Protein AF-A0A813HEC8-F1 (afdb_monomer)

pLDDT: mean 71.54, std 20.54, range [21.84, 97.12]

InterPro domains:
  IPR001214 SET domain [PF00856] (126-249)
  IPR001214 SET domain [PS50280] (115-249)
  IPR001214 SET domain [SM00317] (115-255)
  IPR045318 Histone-lysine N-methyltransferase EZH1/2-like [PTHR45747] (112-254)
  IPR046341 SET domain superfamily [G3DSA:2.170.270.10] (1-254)
  IPR046341 SET domain superfamily [SSF82199] (108-250)

Organism: Polarella glacialis (NCBI:txid89957)

Mean predicted aligned error: 13.93 Å

Secondary structure (DSSP, 8-state):
-HHHHHHHHHHHHHHHHHHHHHHHHHHTTS---------HHHHHHHHHHHHHHHHHHTT-TT----TTTEE--TTTT-EE-EEGGGG-SEE-SSPEE-TT-PPP-S-SPPPPPPTTEEEEE-TTSSEEEEESS-B-TT-EEEEE--EEEEHHHHHHHHHHHHHHHHSS-S-S---GGGGGEEEEES-GGG--EEEE-SSEE-GGGGPEE-SS-SEEEEEES--TTSPPEEEEEESS-B-TTPBPEE---GGG-HHHHHHHHHHHHHHHHHHHHHHHHGGGGGS--TTTTTSHHHHHTT--HHHHHHHHHHHHHTTPPPPPPSSPPPGGGGG--HHHHHHHHHTT------SSGGGS-TTTHHHHHHHHHHHHT-B--GGG-TTT-TT----SBTTPPPTTT--STTSSPP-----------

Solvent-accessible surface area (backbone atoms only — not comparable to full-atom values): 23636 Å² total; per-residue (Å²): 110,73,66,63,54,54,53,53,52,51,56,50,50,55,52,51,56,52,50,55,58,51,53,59,52,63,64,65,69,69,68,86,64,82,74,71,79,74,53,61,68,62,44,38,50,52,37,54,50,53,51,52,54,48,58,78,54,64,83,56,96,74,78,74,67,55,92,87,38,34,52,77,55,68,94,78,53,44,52,43,59,38,52,63,80,77,57,79,40,46,82,44,75,62,56,39,60,37,94,88,43,73,64,50,72,36,70,89,67,58,63,68,50,44,74,50,39,32,43,36,70,31,51,87,69,55,46,28,23,25,26,70,38,74,44,54,54,68,39,74,47,21,49,59,33,11,36,36,38,50,36,61,63,51,51,55,50,53,51,51,49,52,31,72,77,65,80,49,74,87,82,62,40,68,57,81,63,63,74,28,51,42,84,32,46,43,20,55,94,66,56,29,25,26,31,34,26,48,63,28,14,41,73,57,67,31,46,40,66,19,71,64,46,41,30,40,78,43,78,41,53,65,18,93,44,57,31,33,44,38,30,36,28,25,72,37,71,40,53,57,67,31,36,44,17,25,61,78,43,52,50,73,37,66,70,56,43,54,50,21,40,52,39,15,29,52,54,47,54,76,40,41,71,45,57,48,50,50,56,62,68,73,54,92,64,92,68,66,70,68,59,47,60,51,54,40,58,90,49,52,74,68,49,37,51,51,49,50,53,47,40,46,75,70,73,45,83,72,80,88,75,94,68,80,81,62,77,60,58,81,48,54,50,62,66,52,41,51,49,44,42,72,71,71,50,73,71,66,88,37,96,44,57,79,57,43,56,77,52,52,34,56,38,32,48,34,50,4,21,46,63,46,56,43,50,35,62,30,28,74,35,58,53,50,24,72,80,48,68,56,50,33,28,39,46,34,68,46,62,96,81,42,80,64,73,90,44,79,73,79,77,72,68,84,55,88,66,78,86,81,125

Radius of gyration: 25.56 Å; Cα contacts (8 Å, |Δi|>4): 672; chains: 1; bounding box: 67×74×70 Å

Sequence (421 aa):
VRERSRRRILEEIERSDGAERTAMKEESDVTLQSSQCEDFQSASERTRQALKELASRWGEEKCSLSEAGYKWSREVGFGYVLPTEAMTCRPISLSLPREDMSASYSSRTPVKQHQGLIVAPSPPCGFGLFATCKLSKGEVLGEYTGEIRNYRIWCDEIKARKVAARGSEASSPFVIEELYAAWAGSGPAMAGVVIDAFAAGNAARFINCSCRPSCTFRNFGMGSENHSRLEVVALRDIEPWEQLSVDYGWYHDPDTLIEVQAQAVAAYAEDILQLQALKDLLQPSAEASSSTARAAAGGSEAVEMLAEALVEARGRPPPIRAAPVSFLRRFLDVEQVISYIQCGKSFAAAESYRQIPDPVWPVYEVVGAQRVGIACRCGMDPSLNSGGRCAGIIGRPMQAAHSGKDGPAPVTSYHAGSLFG

Nearest PDB structures (foldseek):
  6ine-assembly1_A  TM=6.864E-01  e=7.777E-11  Homo sapiens
  4ynp-assembly2_B  TM=6.867E-01  e=1.620E-10  Homo sapiens
  4ynm-assembly2_B  TM=7.230E-01  e=8.981E-10  Homo sapiens
  4ypu-assembly2_B  TM=6.836E-01  e=4.055E-10  Homo sapiens
  1peg-assembly1_A  TM=5.285E-01  e=1.838E-07  Neurospora crassa

Foldseek 3Di:
DVVVVVVVVVVVVVVVVVVVVVVVVVVVPPDPPPPPPDDQVVQLVVQVVVLVVCLVCPPVPDPDPDPQQFHADPPQLDGEGDRVVVPLAAEDQAAAEDPPQDGFPQPPDRWRAANQWYWTQDPPLGIFIFGQAKDFAFDFRGFWYAYKDQPVVVVVVQQVVVCVVPVDHPLAADDPQVLQWDWFALWAPRRTIIGRRRHYTHPCSRAAAALDFQWEWDFDRQGPGRTGTTIIGGNGMHHRGFTGHYFRQQCVDPVSVVQLFVQLLVLCQQQQQLQQVLLVLLDPDDPCPPVLCVSQVPHDPLSVLLSQLSCVVVVHDDPDDPDDRDPLNLQADNVVVSVCSVVVHGRDRDPGLLSGDLRSSLSSSLSSQVRNHQFDDQLVNCSSPVPSDGSRGRNDHNCVVPVCSVDHDPCPPPPVPDPPD

Structure (mmCIF, N/CA/C/O backbone):
data_AF-A0A813HEC8-F1
#
_entry.id   AF-A0A813HEC8-F1
#
loop_
_atom_site.group_PDB
_atom_site.id
_atom_site.type_symbol
_atom_site.label_atom_id
_atom_site.label_alt_id
_atom_site.label_comp_id
_atom_site.label_asym_id
_atom_site.label_entity_id
_atom_site.label_seq_id
_atom_site.pdbx_PDB_ins_code
_atom_site.Cartn_x
_atom_site.Cartn_y
_atom_site.Cartn_z
_atom_site.occupancy
_atom_site.B_iso_or_equiv
_atom_site.auth_seq_id
_atom_site.auth_comp_id
_atom_site.auth_asym_id
_atom_site.auth_atom_id
_atom_site.pdbx_PDB_model_num
ATOM 1 N N . VAL A 1 1 ? 26.409 48.384 -27.663 1.00 47.25 1 VAL A N 1
ATOM 2 C CA . VAL A 1 1 ? 25.827 47.266 -28.455 1.00 47.25 1 VAL A CA 1
ATOM 3 C C . VAL A 1 1 ? 25.394 46.093 -27.569 1.00 47.25 1 VAL A C 1
ATOM 5 O O . VAL A 1 1 ? 24.242 45.705 -27.670 1.00 47.25 1 VAL A O 1
ATOM 8 N N . ARG A 1 2 ? 26.225 45.591 -26.638 1.00 38.12 2 ARG A N 1
ATOM 9 C CA . ARG A 1 2 ? 25.863 44.468 -25.737 1.00 38.12 2 ARG A CA 1
ATOM 10 C C . ARG A 1 2 ? 24.736 44.755 -24.722 1.00 38.12 2 ARG A C 1
ATOM 12 O O . ARG A 1 2 ? 23.943 43.869 -24.438 1.00 38.12 2 ARG A O 1
ATOM 19 N N . GLU A 1 3 ? 24.604 45.988 -24.239 1.00 37.41 3 GLU A N 1
ATOM 20 C CA . GLU A 1 3 ? 23.531 46.393 -23.300 1.00 37.41 3 GLU A CA 1
ATOM 21 C C . GLU A 1 3 ? 22.172 46.579 -24.007 1.00 37.41 3 GLU A C 1
ATOM 23 O O . GLU A 1 3 ? 21.150 46.072 -23.554 1.00 37.41 3 GLU A O 1
ATOM 28 N N . ARG A 1 4 ? 22.241 47.171 -25.212 1.00 38.88 4 ARG A N 1
ATOM 29 C CA . ARG A 1 4 ? 21.351 47.008 -26.385 1.00 38.88 4 ARG A CA 1
ATOM 30 C C . ARG A 1 4 ? 20.570 45.690 -26.405 1.00 38.88 4 ARG A C 1
ATOM 32 O O . ARG A 1 4 ? 19.351 45.644 -26.279 1.00 38.88 4 ARG A O 1
ATOM 39 N N . SER A 1 5 ? 21.329 44.617 -26.606 1.00 43.00 5 SER A N 1
ATOM 40 C CA . SER A 1 5 ? 20.795 43.277 -26.850 1.00 43.00 5 SER A CA 1
ATOM 41 C C . SER A 1 5 ? 20.239 42.615 -25.592 1.00 43.00 5 SER A C 1
ATOM 43 O O . SER A 1 5 ? 19.258 41.889 -25.683 1.00 43.00 5 SER A O 1
ATOM 45 N N . ARG A 1 6 ? 20.806 42.896 -24.412 1.00 39.62 6 ARG A N 1
ATOM 46 C CA . ARG A 1 6 ? 20.346 42.303 -23.148 1.00 39.62 6 ARG A CA 1
ATOM 47 C C . ARG A 1 6 ? 18.975 42.832 -22.716 1.00 39.62 6 ARG A C 1
ATOM 49 O O . ARG A 1 6 ? 18.161 42.054 -22.238 1.00 39.62 6 ARG A O 1
ATOM 56 N N . ARG A 1 7 ? 18.696 44.124 -22.927 1.00 43.62 7 ARG A N 1
ATOM 57 C CA . ARG A 1 7 ? 17.382 44.714 -22.614 1.00 43.62 7 ARG A CA 1
ATOM 58 C C . ARG A 1 7 ? 16.284 44.206 -23.564 1.00 43.62 7 ARG A C 1
ATOM 60 O O . ARG A 1 7 ? 15.177 43.948 -23.121 1.00 43.62 7 ARG A O 1
ATOM 67 N N . ARG A 1 8 ? 16.625 43.955 -24.835 1.00 44.78 8 ARG A N 1
ATOM 68 C CA . ARG A 1 8 ? 15.699 43.393 -25.836 1.00 44.78 8 ARG A CA 1
ATOM 69 C C . ARG A 1 8 ? 15.279 41.952 -25.529 1.00 44.78 8 ARG A C 1
ATOM 71 O O . ARG A 1 8 ? 14.111 41.630 -25.674 1.00 44.78 8 ARG A O 1
ATOM 78 N N . ILE A 1 9 ? 16.222 41.129 -25.062 1.00 43.41 9 ILE A N 1
ATOM 79 C CA . ILE A 1 9 ? 15.967 39.733 -24.671 1.00 43.41 9 ILE A CA 1
ATOM 80 C C . ILE A 1 9 ? 15.085 39.669 -23.415 1.00 43.41 9 ILE A C 1
ATOM 82 O O . ILE A 1 9 ? 14.175 38.854 -23.350 1.00 43.41 9 ILE A O 1
ATOM 86 N N . LEU A 1 10 ? 15.309 40.554 -22.437 1.00 41.97 10 LEU A N 1
ATOM 87 C CA . LEU A 1 10 ? 14.477 40.616 -21.229 1.00 41.97 10 LEU A CA 1
ATOM 88 C C . LEU A 1 10 ? 13.041 41.074 -21.537 1.00 41.97 10 LEU A C 1
ATOM 90 O O . LEU A 1 10 ? 12.099 40.479 -21.032 1.00 41.97 10 LEU A O 1
ATOM 94 N N . GLU A 1 11 ? 12.866 42.049 -22.434 1.00 47.53 11 GLU A N 1
ATOM 95 C CA . GLU A 1 11 ? 11.536 42.482 -22.894 1.00 47.53 11 GLU A CA 1
ATOM 96 C C . GLU A 1 11 ? 10.807 41.420 -23.748 1.00 47.53 11 GLU A C 1
ATOM 98 O O . GLU A 1 11 ? 9.578 41.419 -23.810 1.00 47.53 11 GLU A O 1
ATOM 103 N N . GLU A 1 12 ? 11.530 40.527 -24.434 1.00 45.22 12 GLU A N 1
ATOM 104 C CA . GLU A 1 12 ? 10.944 39.379 -25.150 1.00 45.22 12 GLU A CA 1
ATOM 105 C C . GLU A 1 12 ? 10.522 38.255 -24.195 1.00 45.22 12 GLU A C 1
ATOM 107 O O . GLU A 1 12 ? 9.453 37.679 -24.389 1.00 45.22 12 GLU A O 1
ATOM 112 N N . ILE A 1 13 ? 11.293 38.005 -23.132 1.00 39.47 13 ILE A N 1
ATOM 113 C CA . ILE A 1 13 ? 10.943 37.041 -22.077 1.00 39.47 13 ILE A CA 1
ATOM 114 C C . ILE A 1 13 ? 9.701 37.514 -21.306 1.00 39.47 13 ILE A C 1
ATOM 116 O O . ILE A 1 13 ? 8.760 36.748 -21.135 1.00 39.47 13 ILE A O 1
ATOM 120 N N . GLU A 1 14 ? 9.627 38.797 -20.934 1.00 43.47 14 GLU A N 1
ATOM 121 C CA . GLU A 1 14 ? 8.461 39.350 -20.226 1.00 43.47 14 GLU A CA 1
ATOM 122 C C . GLU A 1 14 ? 7.179 39.357 -21.083 1.00 43.47 14 GLU A C 1
ATOM 124 O O . GLU A 1 14 ? 6.081 39.170 -20.553 1.00 43.47 14 GLU A O 1
ATOM 129 N N . ARG A 1 15 ? 7.287 39.522 -22.413 1.00 45.25 15 ARG A N 1
ATOM 130 C CA . ARG A 1 15 ? 6.133 39.379 -23.326 1.00 45.25 15 ARG A CA 1
ATOM 131 C C . ARG A 1 15 ? 5.703 37.923 -23.518 1.00 45.25 15 ARG A C 1
ATOM 133 O O . ARG A 1 15 ? 4.505 37.689 -23.663 1.00 45.25 15 ARG A O 1
ATOM 140 N N . SE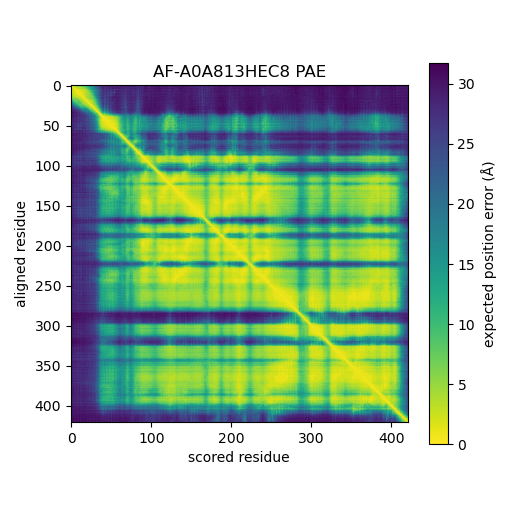R A 1 16 ? 6.643 36.976 -23.511 1.00 43.25 16 SER A N 1
ATOM 141 C CA . SER A 1 16 ? 6.354 35.536 -23.596 1.00 43.25 16 SER A CA 1
ATOM 142 C C . SER A 1 16 ? 5.624 35.043 -22.342 1.00 43.25 16 SER A C 1
ATOM 144 O O . SER A 1 16 ? 4.557 34.444 -22.451 1.00 43.25 16 SER A O 1
ATOM 146 N N . ASP A 1 17 ? 6.119 35.417 -21.157 1.00 41.44 17 ASP A N 1
ATOM 147 C CA . ASP A 1 17 ? 5.510 35.068 -19.865 1.00 41.44 17 ASP A CA 1
ATOM 148 C C . ASP A 1 17 ? 4.125 35.714 -19.678 1.00 41.44 17 ASP A C 1
ATOM 150 O O . ASP A 1 17 ? 3.229 35.135 -19.059 1.00 41.44 17 ASP A O 1
ATOM 154 N N . GLY A 1 18 ? 3.926 36.925 -20.213 1.00 35.72 18 GLY A N 1
ATOM 155 C CA . GLY A 1 18 ? 2.632 37.610 -20.202 1.00 35.72 18 GLY A CA 1
ATOM 156 C C . GLY A 1 18 ? 1.586 36.945 -21.104 1.00 35.72 18 GLY A C 1
ATOM 157 O O . GLY A 1 18 ? 0.423 36.837 -20.714 1.00 35.72 18 GLY A O 1
ATOM 158 N N . ALA A 1 19 ? 1.985 36.459 -22.283 1.00 41.06 19 ALA A N 1
ATOM 159 C CA . ALA A 1 19 ? 1.095 35.763 -23.211 1.00 41.06 19 ALA A CA 1
ATOM 160 C C . ALA A 1 19 ? 0.704 34.360 -22.702 1.00 41.06 19 ALA A C 1
ATOM 162 O O . ALA A 1 19 ? -0.476 34.015 -22.742 1.00 41.06 19 ALA A O 1
ATOM 163 N N . GLU A 1 20 ? 1.646 33.600 -22.127 1.00 40.28 20 GLU A N 1
ATOM 164 C CA . GLU A 1 20 ? 1.375 32.282 -21.523 1.00 40.28 20 GLU A CA 1
ATOM 165 C C . GLU A 1 20 ? 0.452 32.372 -20.298 1.00 40.28 20 GLU A C 1
ATOM 167 O O . GLU A 1 20 ? -0.475 31.575 -20.154 1.00 40.28 20 GLU A O 1
ATOM 172 N N . ARG A 1 21 ? 0.614 33.401 -19.452 1.00 36.75 21 ARG A N 1
ATOM 173 C CA . ARG A 1 21 ? -0.283 33.635 -18.302 1.00 36.75 21 ARG A CA 1
ATOM 174 C C . ARG A 1 21 ? -1.694 34.057 -18.696 1.00 36.75 21 ARG A C 1
ATOM 176 O O . ARG A 1 21 ? -2.615 33.842 -17.912 1.00 36.75 21 ARG A O 1
ATOM 183 N N . THR A 1 22 ? -1.866 34.678 -19.862 1.00 37.38 22 THR A N 1
ATOM 184 C CA . THR A 1 22 ? -3.188 35.104 -20.350 1.00 37.38 22 THR A CA 1
ATOM 185 C C . THR A 1 22 ? -3.912 33.935 -21.026 1.00 37.38 22 THR A C 1
ATOM 187 O O . THR A 1 22 ? -5.090 33.723 -20.752 1.00 37.38 22 THR A O 1
ATOM 190 N N . ALA A 1 23 ? -3.184 33.094 -21.773 1.00 38.88 23 ALA A N 1
ATOM 191 C CA . ALA A 1 23 ? -3.705 31.847 -22.341 1.00 38.88 23 ALA A CA 1
ATOM 192 C C . ALA A 1 23 ? -4.116 30.826 -21.259 1.00 38.88 23 ALA A C 1
ATOM 194 O O . ALA A 1 23 ? -5.203 30.260 -21.335 1.00 38.88 23 ALA A O 1
ATOM 195 N N . MET A 1 24 ? -3.323 30.670 -20.186 1.00 34.59 24 MET A N 1
ATOM 196 C CA . MET A 1 24 ? -3.693 29.815 -19.042 1.00 34.59 24 MET A CA 1
ATOM 197 C C . MET A 1 24 ? -4.931 30.312 -18.281 1.00 34.59 24 MET A C 1
ATOM 199 O O . MET A 1 24 ? -5.600 29.525 -17.614 1.00 34.59 24 MET A O 1
ATOM 203 N N . LYS A 1 25 ? -5.235 31.616 -18.344 1.00 32.09 25 LYS A N 1
ATOM 204 C CA . LYS A 1 25 ? -6.394 32.201 -17.658 1.00 32.09 25 LYS A CA 1
ATOM 205 C C . LYS A 1 25 ? -7.684 31.998 -18.453 1.00 32.09 25 LYS A C 1
ATOM 207 O O . LYS A 1 25 ? -8.709 31.711 -17.846 1.00 32.09 25 LYS A O 1
ATOM 212 N N . GLU A 1 26 ? -7.624 32.080 -19.782 1.00 32.62 26 GLU A N 1
ATOM 213 C CA . GLU A 1 26 ? -8.787 31.856 -20.654 1.00 32.62 26 GLU A CA 1
ATOM 214 C C . GLU A 1 26 ? -9.171 30.365 -20.777 1.00 32.62 26 GLU A C 1
ATOM 216 O O . GLU A 1 26 ? -10.358 30.064 -20.883 1.00 32.62 26 GLU A O 1
ATOM 221 N N . GLU A 1 27 ? -8.230 29.418 -20.646 1.00 34.44 27 GLU A N 1
ATOM 222 C CA . GLU A 1 27 ? -8.552 27.976 -20.548 1.00 34.44 27 GLU A CA 1
ATOM 223 C C . GLU A 1 27 ? -9.119 27.561 -19.177 1.00 34.44 27 GLU A C 1
ATOM 225 O O . GLU A 1 27 ? -9.829 26.561 -19.079 1.00 34.44 27 GLU A O 1
ATOM 230 N N . SER A 1 28 ? -8.869 28.340 -18.118 1.00 33.56 28 SER A N 1
ATOM 231 C CA . SER A 1 28 ? -9.368 28.043 -16.765 1.00 33.56 28 SER A CA 1
ATOM 232 C C . SER A 1 28 ? -10.847 28.395 -16.535 1.00 33.56 28 SER A C 1
ATOM 234 O O . SER A 1 28 ? -11.432 27.942 -15.552 1.00 33.56 28 SER A O 1
ATOM 236 N N . ASP A 1 29 ? -11.463 29.158 -17.449 1.00 28.17 29 ASP A N 1
ATOM 237 C CA . ASP A 1 29 ? -12.858 29.623 -17.346 1.00 28.17 29 ASP A CA 1
ATOM 238 C C . ASP A 1 29 ? -13.859 28.739 -18.120 1.00 28.17 29 ASP A C 1
ATOM 240 O O . ASP A 1 29 ? -15.075 28.942 -18.053 1.00 28.17 29 ASP A O 1
ATOM 244 N N . VAL A 1 30 ? -13.385 27.691 -18.805 1.00 31.61 30 VAL A N 1
ATOM 245 C CA . VAL A 1 30 ? -14.253 26.679 -19.421 1.00 31.61 30 VAL A CA 1
ATOM 246 C C . VAL A 1 30 ? -14.519 25.560 -18.415 1.00 31.61 30 VAL A C 1
ATOM 248 O O . VAL A 1 30 ? -13.947 24.478 -18.445 1.00 31.61 30 VAL A O 1
ATOM 251 N N . THR A 1 31 ? -15.514 25.815 -17.569 1.00 31.08 31 THR A N 1
ATOM 252 C CA . THR A 1 31 ? -16.371 24.788 -16.961 1.00 31.08 31 THR A CA 1
ATOM 253 C C . THR A 1 31 ? -15.690 23.844 -15.957 1.00 31.08 31 THR A C 1
ATOM 255 O O . THR A 1 31 ? -15.674 22.626 -16.119 1.00 31.08 31 THR A O 1
ATOM 258 N N . LEU A 1 32 ? -15.316 24.385 -14.794 1.00 29.91 32 LEU A N 1
ATOM 259 C CA . LEU A 1 32 ? -15.451 23.667 -13.517 1.00 29.91 32 LEU A CA 1
ATOM 260 C C . LEU A 1 32 ? -16.950 23.460 -13.211 1.00 29.91 32 LEU A C 1
ATOM 262 O O . LEU A 1 32 ? -17.510 23.998 -12.258 1.00 29.91 32 LEU A O 1
ATOM 266 N N . GLN A 1 33 ? -17.635 22.682 -14.054 1.00 27.20 33 GLN A N 1
ATOM 267 C CA . GLN A 1 33 ? -18.815 21.958 -13.607 1.00 27.20 33 GLN A CA 1
ATOM 268 C C . GLN A 1 33 ? -18.306 20.992 -12.548 1.00 27.20 33 GLN A C 1
ATOM 270 O O . GLN A 1 33 ? -17.421 20.190 -12.829 1.00 27.20 33 GLN A O 1
ATOM 275 N N . SER A 1 34 ? -18.827 21.129 -11.331 1.00 32.78 34 SER A N 1
ATOM 276 C CA . SER A 1 34 ? -18.555 20.262 -10.189 1.00 32.78 34 SER A CA 1
ATOM 277 C C . SER A 1 34 ? -18.458 18.804 -10.640 1.00 32.78 34 SER A C 1
ATOM 279 O O . SER A 1 34 ? -19.487 18.158 -10.868 1.00 32.78 34 SER A O 1
ATOM 281 N N . SER A 1 35 ? -17.236 18.292 -10.801 1.00 33.50 35 SER A N 1
ATOM 282 C CA . SER A 1 35 ? -17.020 16.873 -11.008 1.00 33.50 35 SER A CA 1
ATOM 283 C C . SER A 1 35 ? -17.460 16.218 -9.712 1.00 33.50 35 SER A C 1
ATOM 285 O O . SER A 1 35 ? -16.815 16.322 -8.669 1.00 33.50 35 SER A O 1
ATOM 287 N N . GLN A 1 36 ? -18.649 15.622 -9.738 1.00 31.41 36 GLN A N 1
ATOM 288 C CA . GLN A 1 36 ? -19.036 14.701 -8.690 1.00 31.41 36 GLN A CA 1
ATOM 289 C C . GLN A 1 36 ? -17.911 13.670 -8.622 1.00 31.41 36 GLN A C 1
ATOM 291 O O . GLN A 1 36 ? -17.595 13.040 -9.632 1.00 31.41 36 GLN A O 1
ATOM 296 N N . CYS A 1 37 ? -17.244 13.588 -7.470 1.00 34.19 37 CYS A N 1
ATOM 297 C CA . CYS A 1 37 ? -16.269 12.543 -7.206 1.00 34.19 37 CYS A CA 1
ATOM 298 C C . CYS A 1 37 ? -17.005 11.222 -7.432 1.00 34.19 37 CYS A C 1
ATOM 300 O O . CYS A 1 37 ? -17.929 10.897 -6.685 1.00 34.19 37 CYS A O 1
ATOM 302 N N . GLU A 1 38 ? -16.695 10.547 -8.535 1.00 42.72 38 GLU A N 1
ATOM 303 C CA . GLU A 1 38 ? -17.345 9.294 -8.879 1.00 42.72 38 GLU A CA 1
ATOM 304 C C . GLU A 1 38 ? -17.080 8.293 -7.756 1.00 42.72 38 GLU A C 1
ATOM 306 O O . GLU A 1 38 ? -15.951 8.168 -7.270 1.00 42.72 38 GLU A O 1
ATOM 311 N N . ASP A 1 39 ? -18.124 7.593 -7.318 1.00 53.00 39 ASP A N 1
ATOM 312 C CA . ASP A 1 39 ? -17.958 6.595 -6.280 1.00 53.00 39 ASP A CA 1
ATOM 313 C C . ASP A 1 39 ? -17.098 5.426 -6.790 1.00 53.00 39 ASP A C 1
ATOM 315 O O . ASP A 1 39 ? -17.067 5.070 -7.972 1.00 53.00 39 ASP A O 1
ATOM 319 N N . PHE A 1 40 ? -16.379 4.809 -5.862 1.00 47.25 40 PHE A N 1
ATOM 320 C CA . PHE A 1 40 ? -15.409 3.769 -6.170 1.00 47.25 40 PHE A CA 1
ATOM 321 C C . PHE A 1 40 ? -16.013 2.562 -6.922 1.00 47.25 40 PHE A C 1
ATOM 323 O O . PHE A 1 40 ? -15.336 1.970 -7.766 1.00 47.25 40 PHE A O 1
ATOM 330 N N . GLN A 1 41 ? -17.270 2.191 -6.648 1.00 46.75 41 GLN A N 1
ATOM 331 C CA . GLN A 1 41 ? -17.895 1.030 -7.289 1.00 46.75 41 GLN A CA 1
ATOM 332 C C . GLN A 1 41 ? -18.160 1.310 -8.768 1.00 46.75 41 GLN A C 1
ATOM 334 O O . GLN A 1 41 ? -17.826 0.481 -9.617 1.00 46.75 41 GLN A O 1
ATOM 339 N N . SER A 1 42 ? -18.671 2.503 -9.071 1.00 50.94 42 SER A N 1
ATOM 340 C CA . SER A 1 42 ? -18.865 2.982 -10.439 1.00 50.94 42 SER A CA 1
ATOM 341 C C . SER A 1 42 ? -17.538 3.033 -11.206 1.00 50.94 42 SER A C 1
ATOM 343 O O . SER A 1 42 ? -17.421 2.468 -12.296 1.00 50.94 42 SER A O 1
ATOM 345 N N . ALA A 1 43 ? -16.489 3.595 -10.600 1.00 48.06 43 ALA A N 1
ATOM 346 C CA . ALA A 1 43 ? -15.175 3.717 -11.228 1.00 48.06 43 ALA A CA 1
ATOM 347 C C . ALA A 1 43 ? -14.499 2.348 -11.503 1.00 48.06 43 ALA A C 1
ATOM 349 O O . ALA A 1 43 ? -13.888 2.139 -12.562 1.00 48.06 43 ALA A O 1
ATOM 350 N N . SER A 1 44 ? -14.652 1.387 -10.582 1.00 49.03 44 SER A N 1
ATOM 351 C CA . SER A 1 44 ? -14.168 0.005 -10.730 1.00 49.03 44 SER A CA 1
ATOM 352 C C . SER A 1 44 ? -14.932 -0.768 -11.817 1.00 49.03 44 SER A C 1
ATOM 354 O O . SER A 1 44 ? -14.311 -1.454 -12.634 1.00 49.03 44 SER A O 1
ATOM 356 N N . GLU A 1 45 ? -16.261 -0.627 -11.902 1.00 54.38 45 GLU A N 1
ATOM 357 C CA . GLU A 1 45 ? -17.060 -1.294 -12.942 1.00 54.38 45 GLU A CA 1
ATOM 358 C C . GLU A 1 45 ? -16.752 -0.743 -14.338 1.00 54.38 45 GLU A C 1
ATOM 360 O O . GLU A 1 45 ? -16.582 -1.526 -15.272 1.00 54.38 45 GLU A O 1
ATOM 365 N N . ARG A 1 46 ? -16.578 0.577 -14.492 1.00 59.69 46 ARG A N 1
ATOM 366 C CA . ARG A 1 46 ? -16.143 1.166 -15.772 1.00 59.69 46 ARG A CA 1
ATOM 367 C C . ARG A 1 46 ? -14.798 0.621 -16.225 1.00 59.69 46 ARG A C 1
ATOM 369 O O . ARG A 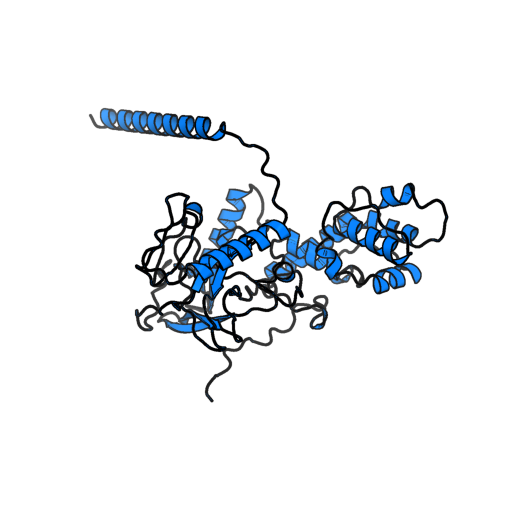1 46 ? -14.634 0.285 -17.393 1.00 59.69 46 ARG A O 1
ATOM 376 N N . THR A 1 47 ? -13.849 0.496 -15.301 1.00 53.16 47 THR A N 1
ATOM 377 C CA . THR A 1 47 ? -12.535 -0.092 -15.585 1.00 53.16 47 THR A CA 1
ATOM 378 C C . THR A 1 47 ? -12.674 -1.535 -16.050 1.00 53.16 47 THR A C 1
ATOM 380 O O . THR A 1 47 ? -12.115 -1.918 -17.075 1.00 53.16 47 THR A O 1
ATOM 383 N N . ARG A 1 48 ? -13.482 -2.334 -15.347 1.00 56.69 48 ARG A N 1
ATOM 384 C CA . ARG A 1 48 ? -13.773 -3.719 -15.726 1.00 56.69 48 ARG A CA 1
ATOM 385 C C . ARG A 1 48 ? -14.427 -3.808 -17.105 1.00 56.69 48 ARG A C 1
ATOM 387 O O . ARG A 1 48 ? -14.062 -4.679 -17.890 1.00 56.69 48 ARG A O 1
ATOM 394 N N . GLN A 1 49 ? -15.375 -2.925 -17.404 1.00 57.25 49 GLN A N 1
ATOM 395 C CA . GLN A 1 49 ? -16.051 -2.865 -18.696 1.00 57.25 49 GLN A CA 1
ATOM 396 C C . GLN A 1 49 ? -15.081 -2.465 -19.818 1.00 57.25 49 GLN A C 1
ATOM 398 O O . GLN A 1 49 ? -15.030 -3.147 -20.838 1.00 57.25 49 GLN A O 1
ATOM 403 N N . ALA A 1 50 ? -14.232 -1.460 -19.593 1.00 56.22 50 ALA A N 1
ATOM 404 C CA . ALA A 1 50 ? -13.185 -1.059 -20.531 1.00 56.22 50 ALA A CA 1
ATOM 405 C C . ALA A 1 50 ? -12.179 -2.193 -20.791 1.00 56.22 50 ALA A C 1
ATOM 407 O O . ALA A 1 50 ? -11.802 -2.433 -21.936 1.00 56.22 50 ALA A O 1
ATOM 408 N N . LEU A 1 51 ? -11.786 -2.945 -19.756 1.00 54.44 51 LEU A N 1
ATOM 409 C CA . LEU A 1 51 ? -10.926 -4.123 -19.905 1.00 54.44 51 LEU A CA 1
ATOM 410 C C . LEU A 1 51 ? -11.614 -5.246 -20.693 1.00 54.44 51 LEU A C 1
ATOM 412 O O . LEU A 1 51 ? -10.977 -5.848 -21.551 1.00 54.44 51 LEU A O 1
ATOM 416 N N . LYS A 1 52 ? -12.911 -5.506 -20.472 1.00 61.03 52 LYS A N 1
ATOM 417 C CA . LYS A 1 52 ? -13.690 -6.475 -21.271 1.00 61.03 52 LYS A CA 1
ATOM 418 C C . LYS A 1 52 ? -13.793 -6.057 -22.740 1.00 61.03 52 LYS A C 1
ATOM 420 O O . LYS A 1 52 ? -13.658 -6.895 -23.629 1.00 61.03 52 LYS A O 1
ATOM 425 N N . GLU A 1 53 ? -14.010 -4.773 -23.003 1.00 57.12 53 GLU A N 1
ATOM 426 C CA . GLU A 1 53 ? -14.057 -4.226 -24.361 1.00 57.12 53 GLU A CA 1
ATOM 427 C C . GLU A 1 53 ? -12.691 -4.323 -25.047 1.00 57.12 53 GLU A C 1
ATOM 429 O O . GLU A 1 53 ? -12.608 -4.803 -26.179 1.00 57.12 53 GLU A O 1
ATOM 434 N N . LEU A 1 54 ? -11.608 -3.970 -24.345 1.00 54.66 54 LEU A N 1
ATOM 435 C CA . LEU A 1 54 ? -10.236 -4.177 -24.815 1.00 54.66 54 LEU A CA 1
ATOM 436 C 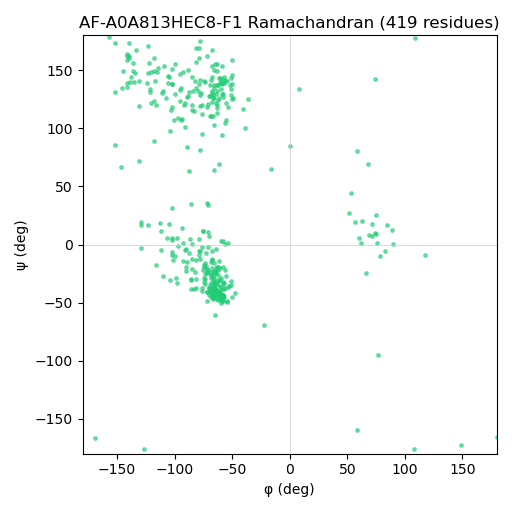C . LEU A 1 54 ? -9.962 -5.654 -25.105 1.00 54.66 54 LEU A C 1
ATOM 438 O O . LEU A 1 54 ? -9.433 -5.962 -26.169 1.00 54.66 54 LEU A O 1
ATOM 442 N N . ALA A 1 55 ? -10.374 -6.562 -24.216 1.00 56.16 55 ALA A N 1
ATOM 443 C CA . ALA A 1 55 ? -10.238 -8.004 -24.396 1.00 56.16 55 ALA A CA 1
ATOM 444 C C . ALA A 1 55 ? -10.933 -8.496 -25.671 1.00 56.16 55 ALA A C 1
ATOM 446 O O . ALA A 1 55 ? -10.358 -9.282 -26.417 1.00 56.16 55 ALA A O 1
ATOM 447 N N . SER A 1 56 ? -12.147 -8.006 -25.944 1.00 59.62 56 SER A N 1
ATOM 448 C CA . SER A 1 56 ? -12.923 -8.397 -27.129 1.00 59.62 56 SER A CA 1
ATOM 449 C C . SER A 1 56 ? -12.298 -7.944 -28.452 1.00 59.62 56 SER A C 1
ATOM 451 O O . SER A 1 56 ? -12.538 -8.561 -29.484 1.00 59.62 56 SER A O 1
ATOM 453 N N . ARG A 1 57 ? -11.474 -6.890 -28.413 1.00 55.44 57 ARG A N 1
ATOM 454 C CA . ARG A 1 57 ? -10.785 -6.301 -29.573 1.00 55.44 57 ARG A CA 1
ATOM 455 C C . ARG A 1 57 ? -9.310 -6.708 -29.656 1.00 55.44 57 ARG A C 1
ATOM 457 O O . ARG A 1 57 ? -8.619 -6.370 -30.619 1.00 55.44 57 ARG A O 1
ATOM 464 N N . TRP A 1 58 ? -8.805 -7.406 -28.637 1.00 49.00 58 TRP A N 1
ATOM 465 C CA . TRP A 1 58 ? -7.407 -7.801 -28.521 1.00 49.00 58 TRP A CA 1
ATOM 466 C C . TRP A 1 58 ? -7.066 -8.852 -29.583 1.00 49.00 58 TRP A C 1
ATOM 468 O O . TRP A 1 58 ? -7.528 -9.988 -29.517 1.00 49.00 58 TRP A O 1
ATOM 478 N N . GLY A 1 59 ? -6.248 -8.469 -30.569 1.00 49.47 59 GLY A N 1
ATOM 479 C CA . GLY A 1 59 ? -5.843 -9.336 -31.684 1.00 49.47 59 GLY A CA 1
ATOM 480 C C . GLY A 1 59 ? -6.282 -8.854 -33.069 1.00 49.47 59 GLY A C 1
ATOM 481 O O . GLY A 1 59 ? -5.799 -9.381 -34.068 1.00 49.47 59 GLY A O 1
ATOM 482 N N . GLU A 1 60 ? -7.124 -7.822 -33.167 1.00 51.03 60 GLU A N 1
ATOM 483 C CA . GLU A 1 60 ? -7.399 -7.167 -34.448 1.00 51.03 60 GLU A CA 1
ATOM 484 C C . GLU A 1 60 ? -6.207 -6.268 -34.830 1.00 51.03 60 GLU A C 1
ATOM 486 O O . GLU A 1 60 ? -5.946 -5.255 -34.180 1.00 51.03 60 GLU A O 1
ATOM 491 N N . GLU A 1 61 ? -5.473 -6.615 -35.897 1.00 44.56 61 GLU A N 1
ATOM 492 C CA . GLU A 1 61 ? -4.226 -5.960 -36.362 1.00 44.56 61 GLU A CA 1
ATOM 493 C C . GLU A 1 61 ? -4.323 -4.441 -36.659 1.00 44.56 61 GLU A C 1
ATOM 495 O O . GLU A 1 61 ? -3.332 -3.819 -37.045 1.00 44.56 61 GLU A O 1
ATOM 500 N N . LYS A 1 62 ? -5.491 -3.812 -36.473 1.00 44.00 62 LYS A N 1
ATOM 501 C CA . LYS A 1 62 ? -5.800 -2.423 -36.852 1.00 44.00 62 LYS A CA 1
ATOM 502 C C . LYS A 1 62 ? -6.411 -1.551 -35.748 1.00 44.00 62 LYS A C 1
ATOM 504 O O . LYS A 1 62 ? -6.989 -0.514 -36.061 1.00 44.00 62 LYS A O 1
ATOM 509 N N . CYS A 1 63 ? -6.292 -1.891 -34.465 1.00 41.44 63 CYS A N 1
ATOM 510 C CA . CYS A 1 63 ? -6.749 -0.965 -33.421 1.00 41.44 63 CYS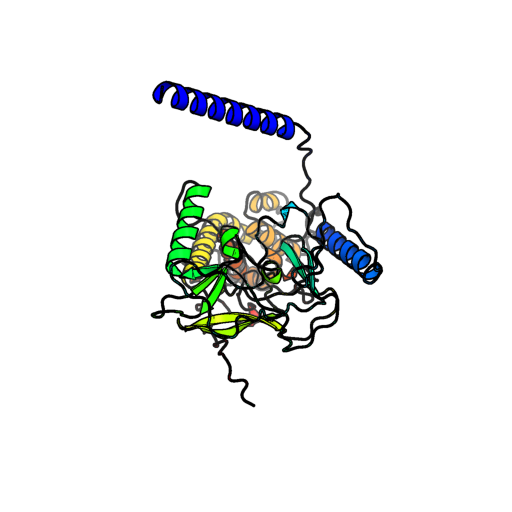 A CA 1
ATOM 511 C C . CYS A 1 63 ? -5.737 0.175 -33.181 1.00 41.44 63 CYS A C 1
ATOM 513 O O . CYS A 1 63 ? -4.956 0.148 -32.233 1.00 41.44 63 CYS A O 1
ATOM 515 N N . SER A 1 64 ? -5.768 1.208 -34.030 1.00 43.59 64 SER A N 1
ATOM 516 C CA . SER A 1 64 ? -5.260 2.536 -33.672 1.00 43.59 64 SER A CA 1
ATOM 517 C C . SER A 1 64 ? -6.200 3.138 -32.624 1.00 43.59 64 SER A C 1
ATOM 519 O O . SER A 1 64 ? -7.354 3.438 -32.936 1.00 43.59 64 SER A O 1
ATOM 521 N N . LEU A 1 65 ? -5.742 3.286 -31.379 1.00 40.09 65 LEU A N 1
ATOM 522 C CA . LEU A 1 65 ? -6.475 4.083 -30.392 1.00 40.09 65 LEU A CA 1
ATOM 523 C C . LEU A 1 65 ? -6.516 5.542 -30.872 1.00 40.09 65 LEU A C 1
ATOM 525 O O . LEU A 1 65 ? -5.514 6.074 -31.344 1.00 40.09 65 LEU A O 1
ATOM 529 N N . SER A 1 66 ? -7.707 6.137 -30.830 1.00 41.69 66 SER A N 1
ATOM 530 C CA . SER A 1 66 ? -8.016 7.470 -31.356 1.00 41.69 66 SER A CA 1
ATOM 531 C C . SER A 1 66 ? -7.420 8.609 -30.520 1.00 41.69 66 SER A C 1
ATOM 533 O O . SER A 1 66 ? -7.166 8.435 -29.330 1.00 41.69 66 SER A O 1
ATOM 535 N N . GLU A 1 67 ? -7.347 9.807 -31.118 1.00 36.22 67 GLU A N 1
ATOM 536 C CA . GLU A 1 67 ? -6.906 11.105 -30.555 1.00 36.22 67 GLU A CA 1
ATOM 537 C C . GLU A 1 67 ? -7.602 11.575 -29.259 1.00 36.22 67 GLU A C 1
ATOM 539 O O . GLU A 1 67 ? -7.238 12.613 -28.717 1.00 36.22 67 GLU A O 1
ATOM 544 N N . ALA A 1 68 ? -8.526 10.799 -28.688 1.00 39.03 68 ALA A N 1
ATOM 545 C CA . ALA A 1 68 ? -9.113 11.027 -27.364 1.00 39.03 68 ALA A CA 1
ATOM 546 C C . ALA A 1 68 ? -8.131 10.728 -26.204 1.00 39.03 68 ALA A C 1
ATOM 548 O O . ALA A 1 68 ? -8.521 10.196 -25.169 1.00 39.03 68 ALA A O 1
ATOM 549 N N . GLY A 1 69 ? -6.844 11.028 -26.394 1.00 40.81 69 GLY A N 1
ATOM 550 C CA . GLY A 1 69 ? -5.818 10.950 -25.361 1.00 40.81 69 GLY A CA 1
ATOM 551 C C . GLY A 1 69 ? -5.098 9.611 -25.213 1.00 40.81 69 GLY A C 1
ATOM 552 O O . GLY A 1 69 ? -4.219 9.547 -24.373 1.00 40.81 69 GLY A O 1
ATOM 553 N N . TYR A 1 70 ? -5.380 8.565 -26.001 1.00 42.38 70 TYR A N 1
ATOM 554 C CA . TYR A 1 70 ? -4.746 7.248 -25.814 1.00 42.38 70 TYR A CA 1
ATOM 555 C C . TYR A 1 70 ? -3.707 6.911 -26.894 1.00 42.38 70 TYR A C 1
ATOM 557 O O . TYR A 1 70 ? -4.023 6.931 -28.081 1.00 42.38 70 TYR A O 1
ATOM 565 N N . LYS A 1 71 ? -2.466 6.565 -26.510 1.00 45.12 71 LYS A N 1
ATOM 566 C CA . LYS A 1 71 ? -1.387 6.171 -27.449 1.00 45.12 71 LYS A CA 1
ATOM 567 C C . LYS A 1 71 ? -0.947 4.718 -27.265 1.00 45.12 71 LYS A C 1
ATOM 569 O O . LYS A 1 71 ? -0.927 4.231 -26.146 1.00 45.12 71 LYS A O 1
ATOM 574 N N . TRP A 1 72 ? -0.520 4.079 -28.358 1.00 44.44 72 TRP A N 1
ATOM 575 C CA . TRP A 1 72 ? 0.252 2.825 -28.371 1.00 44.44 72 TRP A CA 1
ATOM 576 C C . TRP A 1 72 ? 1.734 3.136 -28.652 1.00 44.44 72 TRP A C 1
ATOM 578 O O . TRP A 1 72 ? 2.011 3.905 -29.572 1.00 44.44 72 TRP A O 1
ATOM 588 N N . SER A 1 73 ? 2.690 2.501 -27.960 1.00 41.34 73 SER A N 1
ATOM 589 C CA . SER A 1 73 ? 4.092 2.435 -28.425 1.00 41.34 73 SER A CA 1
ATOM 590 C C . SER A 1 73 ? 4.637 1.014 -28.376 1.00 41.34 73 SER A C 1
ATOM 592 O O . SER A 1 73 ? 4.740 0.403 -27.315 1.00 41.34 73 SER A O 1
ATOM 594 N N . ARG A 1 74 ? 5.031 0.512 -29.551 1.00 41.62 74 ARG A N 1
ATOM 595 C CA . ARG A 1 74 ? 5.652 -0.809 -29.737 1.00 41.62 74 ARG A CA 1
ATOM 596 C C . ARG A 1 74 ? 7.169 -0.811 -29.505 1.00 41.62 74 ARG A C 1
ATOM 598 O O . ARG A 1 74 ? 7.749 -1.887 -29.397 1.00 41.62 74 ARG A O 1
ATOM 605 N N . GLU A 1 75 ? 7.818 0.352 -29.419 1.00 37.00 75 GLU A N 1
ATOM 606 C CA . GLU A 1 75 ? 9.292 0.496 -29.460 1.00 37.00 75 GLU A CA 1
ATOM 607 C C . GLU A 1 75 ? 10.019 -0.092 -28.240 1.00 37.00 75 GLU A C 1
ATOM 609 O O . GLU A 1 75 ? 11.224 -0.317 -28.263 1.00 37.00 75 GLU A O 1
ATOM 614 N N . VAL A 1 76 ? 9.267 -0.394 -27.186 1.00 38.38 76 VAL A N 1
ATOM 615 C CA . VAL A 1 76 ? 9.757 -0.835 -25.874 1.00 38.38 76 VAL A CA 1
ATOM 616 C C . VAL A 1 76 ? 9.056 -2.123 -25.405 1.00 38.38 76 VAL A C 1
ATOM 618 O O . VAL A 1 76 ? 9.145 -2.516 -24.246 1.00 38.38 76 VAL A O 1
ATOM 621 N N . GLY A 1 77 ? 8.397 -2.833 -26.333 1.00 33.56 77 GLY A N 1
ATOM 622 C CA . GLY A 1 77 ? 7.740 -4.117 -26.063 1.00 33.56 77 GLY A CA 1
ATOM 623 C C . GLY A 1 77 ? 6.427 -4.002 -25.288 1.00 33.56 77 GLY A C 1
ATOM 624 O O . GLY A 1 77 ? 6.055 -4.956 -24.608 1.00 33.56 77 GLY A O 1
ATOM 625 N N . PHE A 1 78 ? 5.747 -2.856 -25.379 1.00 43.41 78 PHE A N 1
ATOM 626 C CA . PHE A 1 78 ? 4.534 -2.560 -24.627 1.00 43.41 78 PHE A CA 1
ATOM 627 C C . PHE A 1 78 ? 3.264 -2.619 -25.496 1.00 43.41 78 PHE A C 1
ATOM 629 O O . PHE A 1 78 ? 3.229 -2.094 -26.609 1.00 43.41 78 PHE A O 1
ATOM 636 N N . GLY A 1 79 ? 2.186 -3.191 -24.958 1.00 45.03 79 GLY A N 1
ATOM 637 C CA . GLY A 1 79 ? 0.823 -2.802 -25.317 1.00 45.03 79 GLY A CA 1
ATOM 638 C C . GLY A 1 79 ? 0.282 -1.939 -24.184 1.00 45.03 79 GLY A C 1
ATOM 639 O O . GLY A 1 79 ? 0.192 -2.416 -23.061 1.00 45.03 79 GLY A O 1
ATOM 640 N N . TYR A 1 80 ? -0.020 -0.664 -24.420 1.00 55.53 80 TYR A N 1
ATOM 641 C CA . TYR A 1 80 ? -0.625 0.189 -23.394 1.00 55.53 80 TYR A CA 1
ATOM 642 C C . TYR A 1 80 ? -1.767 1.024 -23.965 1.00 55.53 80 TYR A C 1
ATOM 644 O O . TYR A 1 80 ? -1.760 1.389 -25.139 1.00 55.53 80 TYR A O 1
ATOM 652 N N . VAL A 1 81 ? -2.741 1.316 -23.100 1.00 46.03 81 VAL A N 1
ATOM 653 C CA . VAL A 1 81 ? -3.823 2.283 -23.301 1.00 46.03 81 VAL A CA 1
ATOM 654 C C . VAL A 1 81 ? -3.624 3.336 -22.208 1.00 46.03 81 VAL A C 1
ATOM 656 O O . VAL A 1 81 ? -4.103 3.176 -21.091 1.00 46.03 81 VAL A O 1
ATOM 659 N N . LEU A 1 82 ? -2.840 4.381 -22.484 1.00 50.56 82 LEU A N 1
ATOM 660 C CA . LEU A 1 82 ? -2.558 5.449 -21.511 1.00 50.56 82 LEU A CA 1
ATOM 661 C C . LEU A 1 82 ? -3.231 6.743 -21.943 1.00 50.56 82 LEU A C 1
ATOM 663 O O . LEU A 1 82 ? -2.981 7.127 -23.081 1.00 50.56 82 LEU A O 1
ATOM 667 N N . PRO A 1 83 ? -3.977 7.451 -21.078 1.00 48.47 83 PRO A N 1
ATOM 668 C CA . PRO A 1 83 ? -4.266 8.855 -21.325 1.00 48.47 83 PRO A CA 1
ATOM 669 C C . PRO A 1 83 ? -2.945 9.643 -21.383 1.00 48.47 83 PRO A C 1
ATOM 671 O O . PRO A 1 83 ? -2.008 9.339 -20.643 1.00 48.47 83 PRO A O 1
ATOM 674 N N . THR A 1 84 ? -2.844 10.641 -22.262 1.00 48.19 84 THR A N 1
ATOM 675 C CA . THR A 1 84 ? -1.627 11.433 -22.526 1.00 48.19 84 THR A CA 1
ATOM 676 C C . THR A 1 84 ? -0.998 11.997 -21.245 1.00 48.19 84 THR A C 1
ATOM 678 O O . THR A 1 84 ? 0.223 12.086 -21.147 1.00 48.19 84 THR A O 1
ATOM 681 N N . GLU A 1 85 ? -1.812 12.307 -20.235 1.00 47.78 85 GLU A N 1
ATOM 682 C CA . GLU A 1 85 ? -1.383 12.824 -18.927 1.00 47.78 85 GLU A CA 1
ATOM 683 C C . GLU A 1 85 ? -0.671 11.785 -18.043 1.00 47.78 85 GLU A C 1
ATOM 685 O O . GLU A 1 85 ? 0.114 12.153 -17.173 1.00 47.78 85 GLU A O 1
ATOM 690 N N . ALA A 1 86 ? -0.879 10.483 -18.272 1.00 52.03 86 ALA A N 1
ATOM 691 C CA . ALA A 1 86 ? -0.185 9.420 -17.537 1.00 52.03 86 ALA A CA 1
ATOM 692 C C . ALA A 1 86 ? 1.302 9.283 -17.938 1.00 52.03 86 ALA A C 1
ATOM 694 O O . ALA A 1 86 ? 2.047 8.530 -17.311 1.00 52.03 86 ALA A O 1
ATOM 695 N N . MET A 1 87 ? 1.739 10.005 -18.980 1.00 55.91 87 MET A N 1
ATOM 696 C CA . MET A 1 87 ? 3.077 9.934 -19.583 1.00 55.91 87 MET A CA 1
ATOM 697 C C . MET A 1 87 ? 4.009 11.090 -19.182 1.00 55.91 87 MET A C 1
ATOM 699 O O . MET A 1 87 ? 4.912 11.443 -19.936 1.00 55.91 87 MET A O 1
ATOM 703 N N . THR A 1 88 ? 3.883 11.650 -17.975 1.00 65.56 88 THR A N 1
ATOM 704 C CA . THR A 1 88 ? 4.879 12.611 -17.442 1.00 65.56 88 THR A CA 1
ATOM 705 C C . THR A 1 88 ? 6.278 12.000 -17.230 1.00 65.56 88 THR A C 1
ATOM 707 O O . THR A 1 88 ? 7.222 12.706 -16.883 1.00 65.56 88 THR A O 1
ATOM 710 N N . CYS A 1 89 ? 6.427 10.693 -17.466 1.00 76.81 89 CYS A N 1
ATOM 711 C CA . CYS A 1 89 ? 7.645 9.909 -17.312 1.00 76.81 89 CYS A CA 1
ATOM 712 C C . CYS A 1 89 ? 8.319 9.628 -18.669 1.00 76.81 89 CYS A C 1
ATOM 714 O O . CYS A 1 89 ? 7.664 9.254 -19.645 1.00 76.81 89 CYS A O 1
ATOM 716 N N . ARG A 1 90 ? 9.652 9.732 -18.728 1.00 80.62 90 ARG A N 1
ATOM 717 C CA . ARG A 1 90 ? 10.444 9.316 -19.893 1.00 80.62 90 ARG A CA 1
ATOM 718 C C . ARG A 1 90 ? 10.566 7.783 -19.945 1.00 80.62 90 ARG A C 1
ATOM 720 O O . ARG A 1 90 ? 11.167 7.207 -19.037 1.00 80.62 90 ARG A O 1
ATOM 727 N N . PRO A 1 91 ? 10.096 7.109 -21.010 1.00 77.75 91 PRO A N 1
ATOM 728 C CA . PRO A 1 91 ? 10.220 5.660 -21.116 1.00 77.75 91 PRO A CA 1
ATOM 729 C C . PRO A 1 91 ? 11.687 5.243 -21.280 1.00 77.75 91 PRO A C 1
ATOM 731 O O . PRO A 1 91 ? 12.404 5.788 -22.123 1.00 77.75 91 PRO A O 1
ATOM 734 N N . ILE A 1 92 ? 12.127 4.260 -20.494 1.00 76.56 92 ILE A N 1
ATOM 735 C CA . ILE A 1 92 ? 13.469 3.667 -20.574 1.00 76.56 92 ILE A CA 1
ATOM 736 C C . ILE A 1 92 ? 13.395 2.141 -20.510 1.00 76.56 92 ILE A C 1
ATOM 738 O O . ILE A 1 92 ? 12.531 1.570 -19.853 1.00 76.56 92 ILE A O 1
ATOM 742 N N . SER A 1 93 ? 14.322 1.475 -21.198 1.00 75.12 93 SER A N 1
ATOM 743 C CA . SER A 1 93 ? 14.474 0.014 -21.170 1.00 75.12 93 SER A CA 1
ATOM 744 C C . SER A 1 93 ? 15.586 -0.457 -20.231 1.00 75.12 93 SER A C 1
ATOM 746 O O . SER A 1 93 ? 15.740 -1.652 -20.013 1.00 75.12 93 SER A O 1
ATOM 748 N N . LEU A 1 94 ? 16.401 0.471 -19.726 1.00 80.50 94 LEU A N 1
ATOM 749 C CA . LEU A 1 94 ? 17.511 0.224 -18.811 1.00 80.50 94 LEU A CA 1
ATOM 750 C C . LEU A 1 94 ? 17.554 1.350 -17.790 1.00 80.50 94 LEU A C 1
ATOM 752 O O . LEU A 1 94 ? 17.391 2.515 -18.160 1.00 80.50 94 LEU A O 1
ATOM 756 N N . SER A 1 95 ? 17.815 0.997 -16.534 1.00 84.75 95 SER A N 1
ATOM 757 C CA . SER A 1 95 ? 17.964 1.975 -15.462 1.00 84.75 95 SER A CA 1
ATOM 758 C C . SER A 1 95 ? 19.134 2.927 -15.718 1.00 84.75 95 SER A C 1
ATOM 760 O O . SER A 1 95 ? 20.177 2.540 -16.253 1.00 84.75 95 SER A O 1
ATOM 762 N N . LEU A 1 96 ? 18.943 4.189 -15.343 1.00 84.31 96 LEU A N 1
ATOM 763 C CA . LEU A 1 96 ? 19.875 5.273 -15.624 1.00 84.31 96 LEU A CA 1
ATOM 764 C C . LEU A 1 96 ? 20.742 5.571 -14.398 1.00 84.31 96 LEU A C 1
ATOM 766 O O . LEU A 1 96 ? 20.189 5.790 -13.324 1.00 84.31 96 LEU A O 1
ATOM 770 N N . PRO A 1 97 ? 22.070 5.642 -14.537 1.00 82.75 97 PRO A N 1
ATOM 771 C CA . PRO A 1 97 ? 22.943 6.039 -13.437 1.00 82.75 97 PRO A CA 1
ATOM 772 C C . PRO A 1 97 ? 22.747 7.517 -13.042 1.00 82.75 97 PRO A C 1
ATOM 774 O O . PRO A 1 97 ? 22.551 8.374 -13.910 1.00 82.75 97 PRO A O 1
ATOM 777 N N . ARG A 1 98 ? 22.847 7.827 -11.743 1.00 80.44 98 ARG A N 1
ATOM 778 C CA . ARG A 1 98 ? 22.906 9.186 -11.158 1.00 80.44 98 ARG A CA 1
ATOM 779 C C . ARG A 1 98 ? 23.934 9.213 -10.022 1.00 80.44 98 ARG A C 1
ATOM 781 O O . ARG A 1 98 ? 24.272 8.164 -9.504 1.00 80.44 98 ARG A O 1
ATOM 788 N N . GLU A 1 99 ? 24.395 10.399 -9.610 1.00 71.94 99 GLU A N 1
ATOM 789 C CA . GLU A 1 99 ? 25.204 10.574 -8.378 1.00 71.94 99 GLU A CA 1
ATOM 790 C C . GLU A 1 99 ? 26.441 9.656 -8.317 1.00 71.94 99 GLU A C 1
ATOM 792 O O . GLU A 1 99 ? 26.695 9.005 -7.310 1.00 71.94 99 GLU A O 1
ATOM 797 N N . ASP A 1 100 ? 27.173 9.560 -9.431 1.00 67.50 100 ASP A N 1
ATOM 798 C CA . ASP A 1 100 ? 28.333 8.673 -9.620 1.00 67.50 100 ASP A CA 1
ATOM 799 C C . ASP A 1 100 ? 28.057 7.166 -9.459 1.00 67.50 100 ASP A C 1
ATOM 801 O O . ASP A 1 100 ? 28.977 6.363 -9.600 1.00 67.50 100 ASP A O 1
ATOM 805 N N . MET A 1 101 ? 26.794 6.767 -9.271 1.00 70.69 101 MET A N 1
ATOM 806 C CA . MET A 1 101 ? 26.375 5.370 -9.266 1.00 70.69 101 MET A CA 1
ATOM 807 C C . MET A 1 101 ? 26.565 4.799 -10.668 1.00 70.69 101 MET A C 1
ATOM 809 O O . MET A 1 101 ? 25.854 5.179 -11.598 1.00 70.69 101 MET A O 1
ATOM 813 N N . SER A 1 102 ? 27.523 3.898 -10.865 1.00 61.22 102 SER A N 1
ATOM 814 C CA . SER A 1 102 ? 27.719 3.249 -12.166 1.00 61.22 102 SER A CA 1
ATOM 815 C C . SER A 1 102 ? 26.546 2.322 -12.522 1.00 61.22 102 SER A C 1
ATOM 817 O O . SER A 1 102 ? 25.853 1.804 -11.655 1.00 61.22 102 SER A O 1
ATOM 819 N N . ALA A 1 103 ? 26.288 2.086 -13.812 1.00 57.22 103 ALA A N 1
ATOM 820 C CA . ALA A 1 103 ? 25.305 1.075 -14.213 1.00 57.22 103 ALA A CA 1
ATOM 821 C C . ALA A 1 103 ? 25.816 -0.338 -13.869 1.00 57.22 103 ALA A C 1
ATOM 823 O O . ALA A 1 103 ? 26.998 -0.627 -14.068 1.00 57.22 103 ALA A O 1
ATOM 824 N N . SER A 1 104 ? 24.934 -1.238 -13.412 1.00 57.88 104 SER A N 1
ATOM 825 C CA . SER A 1 104 ? 25.277 -2.653 -13.187 1.00 57.88 104 SER A CA 1
ATOM 826 C C . SER A 1 104 ? 25.955 -3.264 -14.427 1.00 57.88 104 SER A C 1
ATOM 828 O O . SER A 1 104 ? 25.442 -3.157 -15.541 1.00 57.88 104 SER A O 1
ATOM 830 N N . TYR A 1 105 ? 27.115 -3.911 -14.242 1.00 51.53 105 TYR A N 1
ATOM 831 C CA . TYR A 1 105 ? 27.848 -4.612 -15.312 1.00 51.53 105 TYR A CA 1
ATOM 832 C C . TYR A 1 105 ? 27.245 -5.981 -15.665 1.00 51.53 105 TYR A C 1
ATOM 834 O O . TYR A 1 105 ? 27.690 -6.613 -16.627 1.00 51.53 105 TYR A O 1
ATOM 842 N N . SER A 1 106 ? 26.227 -6.446 -14.926 1.00 50.75 106 SER A N 1
ATOM 843 C CA . SER A 1 106 ? 25.389 -7.554 -15.400 1.00 50.75 106 SER A CA 1
ATOM 844 C C . SER A 1 106 ? 24.811 -7.174 -16.763 1.00 50.75 106 SER A C 1
ATOM 846 O O . SER A 1 106 ? 24.528 -5.999 -16.983 1.00 50.75 106 SER A O 1
ATOM 848 N N . SER A 1 107 ? 24.722 -8.131 -17.697 1.00 52.19 107 SER A N 1
ATOM 849 C CA . SER A 1 107 ? 24.538 -7.855 -19.130 1.00 52.19 107 SER A CA 1
ATOM 850 C C . SER A 1 107 ? 23.634 -6.639 -19.380 1.00 52.19 107 SER A C 1
ATOM 852 O O . SER A 1 107 ? 22.493 -6.623 -18.907 1.00 52.19 107 SER A O 1
ATOM 854 N N . ARG A 1 108 ? 24.124 -5.651 -20.147 1.00 63.66 108 ARG A N 1
ATOM 855 C CA . ARG A 1 108 ? 23.340 -4.480 -20.598 1.00 63.66 108 ARG A CA 1
ATOM 856 C C . ARG A 1 108 ? 22.115 -4.868 -21.435 1.00 63.66 108 ARG A C 1
ATOM 858 O O . ARG A 1 108 ? 21.427 -3.997 -21.951 1.00 63.66 108 ARG A O 1
ATOM 865 N N . THR A 1 109 ? 21.862 -6.161 -21.602 1.00 69.06 109 THR A N 1
ATOM 866 C CA . THR A 1 109 ? 20.637 -6.700 -22.160 1.00 69.06 109 THR A CA 1
ATOM 867 C C . THR A 1 109 ? 19.471 -6.333 -21.237 1.00 69.06 109 THR A C 1
ATOM 869 O O . THR A 1 109 ? 19.452 -6.744 -20.067 1.00 69.06 109 THR A O 1
ATOM 872 N N . PRO A 1 110 ? 18.499 -5.557 -21.738 1.00 69.88 110 PRO A N 1
ATOM 873 C CA . PRO A 1 110 ? 17.245 -5.332 -21.037 1.00 69.88 110 PRO A CA 1
ATOM 874 C C . PRO A 1 110 ? 16.553 -6.666 -20.756 1.00 69.88 110 PRO A C 1
ATOM 876 O O . PRO A 1 110 ? 16.513 -7.532 -21.637 1.00 69.88 110 PRO A O 1
ATOM 879 N N . VAL A 1 111 ? 15.977 -6.836 -19.564 1.00 76.50 111 VAL A N 1
ATOM 880 C CA . VAL A 1 111 ? 15.016 -7.927 -19.364 1.00 76.50 111 VAL A CA 1
ATOM 881 C C . VAL A 1 111 ? 13.757 -7.547 -20.127 1.00 76.50 111 VAL A C 1
ATOM 883 O O . VAL A 1 111 ? 13.174 -6.485 -19.907 1.00 76.50 111 VAL A O 1
ATOM 886 N N . LYS A 1 112 ? 13.356 -8.391 -21.078 1.00 73.12 112 LYS A N 1
ATOM 887 C CA . LYS A 1 112 ? 12.184 -8.111 -21.903 1.00 73.12 112 LYS A CA 1
ATOM 888 C C . LYS A 1 112 ? 10.928 -8.156 -21.033 1.00 73.12 112 LYS A C 1
ATOM 890 O O . LYS A 1 112 ? 10.690 -9.148 -20.351 1.00 73.12 112 LYS A O 1
ATOM 895 N N . GLN A 1 113 ? 10.109 -7.110 -21.111 1.00 79.50 113 GLN A N 1
ATOM 896 C CA . GLN A 1 113 ? 8.797 -7.106 -20.475 1.00 79.50 113 GLN A CA 1
ATOM 897 C C . GLN A 1 113 ? 7.909 -8.192 -21.097 1.00 79.50 113 GLN A C 1
ATOM 899 O O . GLN A 1 113 ? 7.866 -8.365 -22.326 1.00 79.50 113 GLN A O 1
ATOM 904 N N . HIS A 1 114 ? 7.182 -8.909 -20.245 1.00 86.12 114 HIS A N 1
ATOM 905 C CA . HIS A 1 114 ? 6.212 -9.900 -20.675 1.00 86.12 114 HIS A CA 1
ATOM 906 C C . HIS A 1 114 ? 5.151 -9.237 -21.568 1.00 86.12 114 HIS A C 1
ATOM 908 O O . HIS A 1 114 ? 4.594 -8.195 -21.230 1.00 86.12 114 HIS A O 1
ATOM 914 N N . GLN A 1 115 ? 4.891 -9.827 -22.739 1.00 77.69 115 GLN A N 1
ATOM 915 C CA . GLN A 1 115 ? 4.024 -9.229 -23.768 1.00 77.69 115 GLN A CA 1
ATOM 916 C C . GLN A 1 115 ? 2.537 -9.259 -23.397 1.00 77.69 115 GLN A C 1
ATOM 918 O O . GLN A 1 115 ? 1.742 -8.517 -23.961 1.00 77.69 115 GLN A O 1
ATOM 923 N N . GLY A 1 116 ? 2.167 -10.114 -22.444 1.00 81.38 116 GLY A N 1
ATOM 924 C CA . GLY A 1 116 ? 0.818 -10.203 -21.894 1.00 81.38 116 GLY A CA 1
ATOM 925 C C . GLY A 1 116 ? 0.550 -9.224 -20.751 1.00 81.38 116 GLY A C 1
ATOM 926 O O . GLY A 1 116 ? -0.112 -9.609 -19.794 1.00 81.38 116 GLY A O 1
ATOM 927 N N . LEU A 1 117 ? 1.130 -8.021 -20.785 1.00 82.69 117 LEU A N 1
ATOM 928 C CA . LEU A 1 117 ? 0.945 -6.991 -19.762 1.00 82.69 117 LEU A CA 1
ATOM 929 C C . LEU A 1 117 ? 0.440 -5.695 -20.393 1.00 82.69 117 LEU A C 1
ATOM 931 O O . LEU A 1 117 ? 0.936 -5.283 -21.442 1.00 82.69 117 LEU A O 1
ATOM 935 N N . ILE A 1 118 ? -0.510 -5.041 -19.726 1.00 77.75 118 ILE A N 1
ATOM 936 C CA . ILE A 1 118 ? -1.117 -3.787 -20.176 1.00 77.75 118 ILE A CA 1
ATOM 937 C C . ILE A 1 118 ? -1.309 -2.821 -19.011 1.00 77.75 118 ILE A C 1
ATOM 939 O O . ILE A 1 118 ? -1.708 -3.224 -17.921 1.00 77.75 118 ILE A O 1
ATOM 943 N N . VAL A 1 119 ? -1.047 -1.534 -19.236 1.00 77.75 119 VAL A N 1
ATOM 944 C CA . VAL A 1 119 ? -1.449 -0.487 -18.288 1.00 77.75 119 VAL A CA 1
ATOM 945 C C . VAL A 1 119 ? -2.870 -0.050 -18.611 1.00 77.75 119 VAL A C 1
ATOM 947 O O . VAL A 1 119 ? -3.175 0.241 -19.770 1.00 77.75 119 VAL A O 1
ATOM 950 N N . ALA A 1 120 ? -3.717 0.008 -17.590 1.00 74.19 120 ALA A N 1
ATOM 951 C CA . ALA A 1 120 ? -5.090 0.479 -17.699 1.00 74.19 120 ALA A CA 1
ATOM 952 C C . ALA A 1 120 ? -5.475 1.302 -16.458 1.00 74.19 120 ALA A C 1
ATOM 954 O O . ALA A 1 120 ? -4.785 1.225 -15.434 1.00 74.19 120 ALA A O 1
ATOM 955 N N . PRO A 1 121 ? -6.552 2.107 -16.521 1.00 74.81 121 PRO A N 1
ATOM 956 C CA . PRO A 1 121 ? -7.121 2.732 -15.333 1.00 74.81 121 PRO A CA 1
ATOM 957 C C . PRO A 1 121 ? -7.363 1.702 -14.223 1.00 74.81 121 PRO A C 1
ATOM 959 O O . PRO A 1 121 ? -7.669 0.547 -14.493 1.00 74.81 121 PRO A O 1
ATOM 962 N N . SER A 1 122 ? -7.202 2.119 -12.975 1.00 75.38 122 SER A N 1
ATOM 963 C CA . SER A 1 122 ? -7.471 1.327 -11.776 1.00 75.38 122 SER A CA 1
ATOM 964 C C . SER A 1 122 ? -7.987 2.219 -10.643 1.00 75.38 122 SER A C 1
ATOM 966 O O . SER A 1 122 ? -7.295 2.407 -9.641 1.00 75.38 122 SER A O 1
ATOM 968 N N . PRO A 1 123 ? -9.177 2.822 -10.756 1.00 65.69 123 PRO A N 1
ATOM 969 C CA . PRO A 1 123 ? -9.745 3.614 -9.675 1.00 65.69 123 PRO A CA 1
ATOM 970 C C . PRO A 1 123 ? -9.911 2.780 -8.387 1.00 65.69 123 PRO A C 1
ATOM 972 O O . PRO A 1 123 ? -10.329 1.629 -8.474 1.00 65.69 123 PRO A O 1
ATOM 975 N N . PRO A 1 124 ? -9.580 3.337 -7.202 1.00 63.81 124 PRO A N 1
ATOM 976 C CA . PRO A 1 124 ? -9.186 4.721 -6.964 1.00 63.81 124 PRO A CA 1
ATOM 977 C C . PRO A 1 124 ? -7.657 4.911 -7.027 1.00 63.81 124 PRO A C 1
ATOM 979 O O . PRO A 1 124 ? -7.171 6.013 -6.815 1.00 63.81 124 PRO A O 1
ATOM 982 N N . CYS A 1 125 ? -6.893 3.854 -7.310 1.00 73.31 125 CYS A N 1
ATOM 983 C CA . CYS A 1 125 ? -5.429 3.815 -7.346 1.00 73.31 125 CYS A CA 1
ATOM 984 C C . CYS A 1 125 ? -4.819 4.485 -8.596 1.00 73.31 125 CYS A C 1
ATOM 986 O O . CYS A 1 125 ? -3.631 4.338 -8.862 1.00 73.31 125 CYS A O 1
ATOM 988 N N . GLY A 1 126 ? -5.610 5.223 -9.379 1.00 78.94 126 GLY A N 1
ATOM 989 C CA . GLY A 1 126 ? -5.160 5.851 -10.619 1.00 78.94 126 GLY A CA 1
ATOM 990 C C . GLY A 1 126 ? -5.050 4.836 -11.752 1.00 78.94 126 GLY A C 1
ATOM 991 O O . GLY A 1 126 ? -6.047 4.553 -12.410 1.00 78.94 126 GLY A O 1
ATOM 992 N N . PHE A 1 127 ? -3.856 4.288 -11.972 1.00 81.50 127 PHE A N 1
ATOM 993 C CA . PHE A 1 127 ? -3.565 3.300 -13.018 1.00 81.50 127 PHE A CA 1
ATOM 994 C C . PHE A 1 127 ? -2.993 2.024 -12.407 1.00 81.50 127 PHE A C 1
ATOM 996 O O . PHE A 1 127 ? -2.445 2.041 -11.309 1.00 81.50 127 PHE A O 1
ATOM 1003 N N . GLY A 1 128 ? -3.135 0.916 -13.126 1.00 86.50 128 GLY A N 1
ATOM 1004 C CA . GLY A 1 128 ? -2.629 -0.392 -12.734 1.00 86.50 128 GLY A CA 1
ATOM 1005 C C . GLY A 1 128 ? -1.973 -1.112 -13.907 1.00 86.50 128 GLY A C 1
ATOM 1006 O O . GLY A 1 128 ? -2.294 -0.846 -15.067 1.00 86.50 128 GLY A O 1
ATOM 1007 N N . LEU A 1 129 ? -1.075 -2.047 -13.604 1.00 89.94 129 LEU A N 1
ATOM 1008 C CA . LEU A 1 129 ? -0.537 -3.000 -14.574 1.00 89.94 129 LEU A CA 1
ATOM 1009 C C . LEU A 1 129 ? -1.330 -4.311 -14.496 1.00 89.94 129 LEU A C 1
ATOM 1011 O O . LEU A 1 129 ? -1.406 -4.914 -13.433 1.00 89.94 129 LEU A O 1
ATOM 1015 N N . PHE A 1 130 ? -1.906 -4.763 -15.603 1.00 87.50 130 PHE A N 1
ATOM 1016 C CA . PHE A 1 130 ? -2.788 -5.930 -15.670 1.00 87.50 130 PHE A CA 1
ATOM 1017 C C . PHE A 1 130 ? -2.205 -7.016 -16.569 1.00 87.50 130 PHE A C 1
ATOM 1019 O O . PHE A 1 130 ? -1.536 -6.718 -17.561 1.00 87.50 130 PHE A O 1
ATOM 1026 N N . ALA A 1 131 ? -2.501 -8.273 -16.251 1.00 88.19 131 ALA A N 1
ATOM 1027 C CA . ALA A 1 131 ? -2.218 -9.398 -17.132 1.00 88.19 131 ALA A CA 1
ATOM 1028 C C . ALA A 1 131 ? -3.275 -9.483 -18.248 1.00 88.19 131 ALA A C 1
ATOM 1030 O O . ALA A 1 131 ? -4.459 -9.334 -17.980 1.00 88.19 131 ALA A O 1
ATOM 1031 N N . THR A 1 132 ? -2.899 -9.752 -19.497 1.00 80.69 132 THR A N 1
ATOM 1032 C CA . THR A 1 132 ? -3.853 -10.013 -20.604 1.00 80.69 132 THR A CA 1
ATOM 1033 C C . THR A 1 132 ? -3.971 -11.499 -20.936 1.00 80.69 132 THR A C 1
ATOM 1035 O O . THR A 1 132 ? -4.825 -11.911 -21.718 1.00 80.69 132 THR A O 1
ATOM 1038 N N . CYS A 1 133 ? -3.105 -12.321 -20.352 1.00 81.94 133 CYS A N 1
ATOM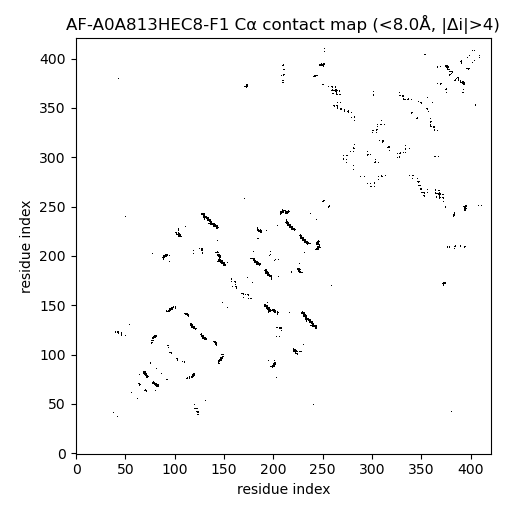 1039 C CA . CYS A 1 133 ? -3.122 -13.772 -20.437 1.00 81.94 133 CYS A CA 1
ATOM 1040 C C . CYS A 1 133 ? -2.793 -14.358 -19.064 1.00 81.94 133 CYS A C 1
ATOM 1042 O O . CYS A 1 133 ? -2.435 -13.630 -18.139 1.00 81.94 133 CYS A O 1
ATOM 1044 N N . LYS A 1 134 ? -2.904 -15.679 -18.932 1.00 89.25 134 LYS A N 1
ATOM 1045 C CA . LYS A 1 134 ? -2.484 -16.359 -17.712 1.00 89.25 134 LYS A CA 1
ATOM 1046 C C . LYS A 1 134 ? -0.966 -16.240 -17.553 1.00 89.25 134 LYS A C 1
ATOM 1048 O O . LYS A 1 134 ? -0.248 -16.468 -18.525 1.00 89.25 134 LYS A O 1
ATOM 1053 N N . LEU A 1 135 ? -0.509 -15.913 -16.346 1.00 93.75 135 LEU A N 1
ATOM 1054 C CA . LEU A 1 135 ? 0.906 -15.886 -15.962 1.00 93.75 135 LEU A CA 1
ATOM 1055 C C . LEU A 1 135 ? 1.137 -16.914 -14.856 1.00 93.75 135 LEU A C 1
ATOM 1057 O O . LEU A 1 135 ? 0.293 -17.084 -13.970 1.00 93.75 135 LEU A O 1
ATOM 1061 N N . SER A 1 136 ? 2.264 -17.615 -14.914 1.00 97.00 136 SER A N 1
ATOM 1062 C CA . SER A 1 136 ? 2.541 -18.727 -13.999 1.00 97.00 136 SER A CA 1
ATOM 1063 C C . SER A 1 136 ? 3.306 -18.264 -12.765 1.00 97.00 136 SER A C 1
ATOM 1065 O O . SER A 1 136 ? 4.149 -17.370 -12.835 1.00 97.00 136 SER A O 1
ATOM 1067 N N . LYS A 1 137 ? 3.084 -18.918 -11.621 1.00 97.12 137 LYS A N 1
ATOM 1068 C CA . LYS A 1 137 ? 3.929 -18.723 -10.436 1.00 97.12 137 LYS A CA 1
ATOM 1069 C C . LYS A 1 137 ? 5.422 -18.868 -10.780 1.00 97.12 137 LYS A C 1
ATOM 1071 O O . LYS A 1 137 ? 5.833 -19.850 -11.391 1.00 97.12 137 LYS A O 1
ATOM 1076 N N . GLY A 1 138 ? 6.241 -17.935 -10.298 1.00 96.38 138 GLY A N 1
ATOM 1077 C CA . GLY A 1 138 ? 7.695 -17.919 -10.478 1.00 96.38 138 GLY A CA 1
ATOM 1078 C C . GLY A 1 138 ? 8.165 -17.320 -11.805 1.00 96.38 138 GLY A C 1
ATOM 1079 O O . GLY A 1 138 ? 9.370 -17.157 -11.993 1.00 96.38 138 GLY A O 1
ATOM 1080 N N . GLU A 1 139 ? 7.244 -16.974 -12.704 1.00 95.19 139 GLU A N 1
ATOM 1081 C CA . GLU A 1 139 ? 7.559 -16.343 -13.980 1.00 95.19 139 GLU A CA 1
ATOM 1082 C C . GLU A 1 139 ? 8.141 -14.935 -13.781 1.00 95.19 139 GLU A C 1
ATOM 1084 O O . GLU A 1 139 ? 7.653 -14.155 -12.957 1.00 95.19 139 GLU A O 1
ATOM 1089 N N . VAL A 1 140 ? 9.193 -14.615 -14.543 1.00 94.19 140 VAL A N 1
ATOM 1090 C CA . VAL A 1 140 ? 9.788 -13.274 -14.595 1.00 94.19 140 VAL A CA 1
ATOM 1091 C C . VAL A 1 140 ? 9.016 -12.444 -15.612 1.00 94.19 140 VAL A C 1
ATOM 1093 O O . VAL A 1 140 ? 9.017 -12.739 -16.805 1.00 94.19 140 VAL A O 1
ATOM 1096 N N . LEU A 1 141 ? 8.364 -11.392 -15.133 1.00 92.94 141 LEU A N 1
ATOM 1097 C CA . LEU A 1 141 ? 7.439 -10.574 -15.914 1.00 92.94 141 LEU A CA 1
ATOM 1098 C C . LEU A 1 141 ? 8.117 -9.361 -16.566 1.00 92.94 141 LEU A C 1
ATOM 1100 O O . LEU A 1 141 ? 7.541 -8.725 -17.449 1.00 92.94 141 LEU A O 1
ATOM 1104 N N . GLY A 1 142 ? 9.332 -9.033 -16.133 1.00 88.94 142 GLY A N 1
ATOM 1105 C CA . GLY A 1 142 ? 10.117 -7.906 -16.621 1.00 88.94 142 GLY A CA 1
ATOM 1106 C C . GLY A 1 142 ? 11.012 -7.321 -15.534 1.00 88.94 142 GLY A C 1
ATOM 1107 O O . GLY A 1 142 ? 11.106 -7.860 -14.434 1.00 88.94 142 GLY A O 1
ATOM 1108 N N . GLU A 1 143 ? 11.655 -6.202 -15.838 1.00 88.56 143 GLU A N 1
ATOM 1109 C CA . GLU A 1 143 ? 12.479 -5.435 -14.897 1.00 88.56 143 GLU A CA 1
ATOM 1110 C C . GLU A 1 143 ? 11.714 -4.209 -14.393 1.00 88.56 143 GLU A C 1
ATOM 1112 O O . GLU A 1 143 ? 10.877 -3.669 -15.107 1.00 88.56 143 GLU A O 1
ATOM 1117 N N . TYR A 1 144 ? 11.995 -3.752 -13.177 1.00 91.44 144 TYR A N 1
ATOM 1118 C CA . TYR A 1 144 ? 11.580 -2.439 -12.697 1.00 91.44 144 TYR A CA 1
ATOM 1119 C C . TYR A 1 144 ? 12.713 -1.448 -12.967 1.00 91.44 144 TYR A C 1
ATOM 1121 O O . TYR A 1 144 ? 13.769 -1.515 -12.335 1.00 91.44 144 TYR A O 1
ATOM 1129 N N . THR A 1 145 ? 12.519 -0.557 -13.940 1.00 88.06 145 THR A N 1
ATOM 1130 C CA . THR A 1 145 ? 13.561 0.387 -14.372 1.00 88.06 145 THR A CA 1
ATOM 1131 C C . THR A 1 145 ? 13.280 1.801 -13.893 1.00 88.06 145 THR A C 1
ATOM 1133 O O . THR A 1 145 ? 12.131 2.241 -13.925 1.00 88.06 145 THR A O 1
ATOM 1136 N N . GLY A 1 146 ? 14.343 2.533 -13.572 1.00 88.75 146 GLY A N 1
ATOM 1137 C CA . GLY A 1 146 ? 14.278 3.921 -13.129 1.00 88.75 146 GLY A CA 1
ATOM 1138 C C . GLY A 1 146 ? 15.651 4.581 -13.091 1.00 88.75 146 GLY A C 1
ATOM 1139 O O . GLY A 1 146 ? 16.628 4.056 -13.626 1.00 88.75 146 GLY A O 1
ATOM 1140 N N . GLU A 1 147 ? 15.749 5.731 -12.447 1.00 90.38 147 GLU A N 1
ATOM 1141 C CA . GLU A 1 147 ? 17.031 6.328 -12.089 1.00 90.38 147 GLU A CA 1
ATOM 1142 C C . GLU A 1 147 ? 17.614 5.609 -10.867 1.00 90.38 147 GLU A C 1
ATOM 1144 O O . GLU A 1 147 ? 16.931 5.415 -9.867 1.00 90.38 147 GLU A O 1
ATOM 1149 N N . ILE A 1 148 ? 18.878 5.198 -10.934 1.00 88.38 148 ILE A N 1
ATOM 1150 C CA . ILE A 1 148 ? 19.596 4.570 -9.821 1.00 88.38 148 ILE A CA 1
ATOM 1151 C C . ILE A 1 148 ? 20.116 5.689 -8.926 1.00 88.38 148 ILE A C 1
ATOM 1153 O O . ILE A 1 148 ? 20.958 6.472 -9.364 1.00 88.38 148 ILE A O 1
ATOM 1157 N N . ARG A 1 149 ? 19.618 5.772 -7.694 1.00 88.44 149 ARG A N 1
ATOM 1158 C CA . ARG A 1 149 ? 19.917 6.857 -6.750 1.00 88.44 149 ARG A CA 1
ATOM 1159 C C . ARG A 1 149 ? 20.550 6.320 -5.474 1.00 88.44 149 ARG A C 1
ATOM 1161 O O . ARG A 1 149 ? 20.206 5.226 -5.016 1.00 88.44 149 ARG A O 1
ATOM 1168 N N . ASN A 1 150 ? 21.415 7.119 -4.856 1.00 87.25 150 ASN A N 1
ATOM 1169 C CA . ASN A 1 150 ? 21.817 6.889 -3.477 1.00 87.25 150 ASN A CA 1
ATOM 1170 C C . ASN A 1 150 ? 20.614 7.134 -2.552 1.00 87.25 150 ASN A C 1
ATOM 1172 O O . ASN A 1 150 ? 19.963 8.176 -2.646 1.00 87.25 150 ASN A O 1
ATOM 1176 N N . TYR A 1 151 ? 20.325 6.198 -1.644 1.00 86.69 151 TYR A N 1
ATOM 1177 C CA . TYR A 1 151 ? 19.131 6.277 -0.797 1.00 86.69 151 TYR A CA 1
ATOM 1178 C C . TYR A 1 151 ? 19.081 7.557 0.038 1.00 86.69 151 TYR A C 1
ATOM 1180 O O . TYR A 1 151 ? 18.047 8.218 0.098 1.00 86.69 151 TYR A O 1
ATOM 1188 N N . ARG A 1 152 ? 20.207 7.949 0.645 1.00 85.62 152 ARG A N 1
ATOM 1189 C CA . ARG A 1 152 ? 20.255 9.128 1.514 1.00 85.62 152 ARG A CA 1
ATOM 1190 C C . ARG A 1 152 ? 20.017 10.418 0.736 1.00 85.62 152 ARG A C 1
ATOM 1192 O O . ARG A 1 152 ? 19.229 11.247 1.180 1.00 85.62 152 ARG A O 1
ATOM 1199 N N . ILE A 1 153 ? 20.670 10.568 -0.417 1.00 88.75 153 ILE A N 1
ATOM 1200 C CA . ILE A 1 153 ? 20.491 11.747 -1.277 1.00 88.75 153 ILE A CA 1
ATOM 1201 C C . ILE A 1 153 ? 19.036 11.825 -1.747 1.00 88.75 153 ILE A C 1
ATOM 1203 O O . ILE A 1 153 ? 18.412 12.882 -1.662 1.00 88.75 153 ILE A O 1
ATOM 1207 N N . TRP A 1 154 ? 18.469 10.693 -2.168 1.00 89.69 154 TRP A N 1
ATOM 1208 C CA . TRP A 1 154 ? 17.070 10.614 -2.567 1.00 89.69 154 TRP A CA 1
ATOM 1209 C C . TRP A 1 154 ? 16.115 11.014 -1.429 1.00 89.69 154 TRP A C 1
ATOM 1211 O O . TRP A 1 154 ? 15.238 11.852 -1.643 1.00 89.69 154 TRP A O 1
ATOM 1221 N N . CYS A 1 155 ? 16.319 10.512 -0.204 1.00 85.50 155 CYS A N 1
ATOM 1222 C CA . CYS A 1 155 ? 15.531 10.909 0.968 1.00 85.50 155 CYS A CA 1
ATOM 1223 C C . CYS A 1 155 ? 15.594 12.418 1.237 1.00 85.50 155 CYS A C 1
ATOM 1225 O O . CYS A 1 155 ? 14.562 13.036 1.509 1.00 85.50 155 CYS A O 1
ATOM 1227 N N . ASP A 1 156 ? 16.785 13.017 1.172 1.00 86.81 156 ASP A N 1
ATOM 1228 C CA . ASP A 1 156 ? 16.976 14.449 1.418 1.00 86.81 156 ASP A CA 1
ATOM 1229 C C . ASP A 1 156 ? 16.253 15.299 0.356 1.00 86.81 156 ASP A C 1
ATOM 1231 O O . ASP A 1 156 ? 15.596 16.290 0.687 1.00 86.81 156 ASP A O 1
ATOM 1235 N N . GLU A 1 157 ? 16.272 14.876 -0.911 1.00 88.88 157 GLU A N 1
ATOM 1236 C CA . GLU A 1 157 ? 15.510 15.538 -1.972 1.00 88.88 157 GLU A CA 1
ATOM 1237 C C . GLU A 1 157 ? 13.994 15.398 -1.804 1.00 88.88 157 GLU A C 1
ATOM 1239 O O . GLU A 1 157 ? 13.264 16.373 -1.992 1.00 88.88 157 GLU A O 1
ATOM 1244 N N . ILE A 1 158 ? 13.496 14.207 -1.453 1.00 85.50 158 ILE A N 1
ATOM 1245 C CA . ILE A 1 158 ? 12.066 13.987 -1.198 1.00 85.50 158 ILE A CA 1
ATOM 1246 C C . ILE A 1 158 ? 11.594 14.860 -0.032 1.00 85.50 158 ILE A C 1
ATOM 1248 O O . ILE A 1 158 ? 10.553 15.513 -0.137 1.00 85.50 158 ILE A O 1
ATOM 1252 N N . LYS A 1 159 ? 12.383 14.961 1.044 1.00 82.06 159 LYS A N 1
ATOM 1253 C CA . LYS A 1 159 ? 12.107 15.872 2.167 1.00 82.06 159 LYS A CA 1
ATOM 1254 C C . LYS A 1 159 ? 12.070 17.332 1.717 1.00 82.06 159 LYS A C 1
ATOM 1256 O O . LYS A 1 159 ? 11.135 18.050 2.065 1.00 82.06 159 LYS A O 1
ATOM 1261 N N . ALA A 1 160 ? 13.031 17.771 0.904 1.00 84.00 160 ALA A N 1
ATOM 1262 C CA . ALA A 1 160 ? 13.040 19.133 0.371 1.00 84.00 160 ALA A CA 1
ATOM 1263 C C . ALA A 1 160 ? 11.797 19.430 -0.491 1.00 84.00 160 ALA A C 1
ATOM 1265 O O . ALA A 1 160 ? 11.193 20.494 -0.349 1.00 84.00 160 ALA A O 1
ATOM 1266 N N . ARG A 1 161 ? 11.364 18.477 -1.332 1.00 81.94 161 ARG A N 1
ATOM 1267 C CA . ARG A 1 161 ? 10.129 18.593 -2.130 1.00 81.94 161 ARG A CA 1
ATOM 1268 C C . ARG A 1 161 ? 8.880 18.665 -1.247 1.00 81.94 161 ARG A C 1
ATOM 1270 O O . ARG A 1 161 ? 8.038 19.529 -1.483 1.00 81.94 161 ARG A O 1
ATOM 1277 N N . LYS A 1 162 ? 8.788 17.826 -0.205 1.00 77.50 162 LYS A N 1
ATOM 1278 C CA . LYS A 1 162 ? 7.703 17.861 0.798 1.00 77.50 162 LYS A CA 1
ATOM 1279 C C . LYS A 1 162 ? 7.567 19.254 1.423 1.00 77.50 162 LYS A C 1
ATOM 1281 O O . LYS A 1 162 ? 6.474 19.817 1.425 1.00 77.50 162 LYS A O 1
ATOM 1286 N N . VAL A 1 163 ? 8.682 19.832 1.879 1.00 78.06 163 VAL A N 1
ATOM 1287 C CA . VAL A 1 163 ? 8.716 21.176 2.483 1.00 78.06 163 VAL A CA 1
ATOM 1288 C C . VAL A 1 163 ? 8.302 22.253 1.474 1.00 78.06 163 VAL A C 1
ATOM 1290 O O . VAL A 1 163 ? 7.456 23.093 1.781 1.00 78.06 163 VAL A O 1
ATOM 1293 N N . ALA A 1 164 ? 8.854 22.217 0.258 1.00 79.69 164 ALA A N 1
ATOM 1294 C CA . ALA A 1 164 ? 8.572 23.213 -0.775 1.00 79.69 164 ALA A CA 1
ATOM 1295 C C . ALA A 1 164 ? 7.100 23.219 -1.220 1.00 79.69 164 ALA A C 1
ATOM 1297 O O . ALA A 1 164 ? 6.527 24.286 -1.428 1.00 79.69 164 ALA A O 1
ATOM 1298 N N . ALA A 1 165 ? 6.475 22.045 -1.341 1.00 70.25 165 ALA A N 1
ATOM 1299 C CA . ALA A 1 165 ? 5.092 21.927 -1.791 1.00 70.25 165 ALA A CA 1
ATOM 1300 C C . ALA A 1 165 ? 4.061 22.402 -0.751 1.00 70.25 165 ALA A C 1
ATOM 1302 O O . ALA A 1 165 ? 2.938 22.737 -1.127 1.00 70.25 165 ALA A O 1
ATOM 1303 N N . ARG A 1 166 ? 4.397 22.396 0.550 1.00 67.00 166 ARG A N 1
ATOM 1304 C CA . ARG A 1 166 ? 3.395 22.542 1.626 1.00 67.00 166 ARG A CA 1
ATOM 1305 C C . ARG A 1 166 ? 3.697 23.603 2.686 1.00 67.00 166 ARG A C 1
ATOM 1307 O O . ARG A 1 166 ? 2.853 23.839 3.543 1.00 67.00 166 ARG A O 1
ATOM 1314 N N . GLY A 1 167 ? 4.842 24.284 2.619 1.00 56.31 167 GLY A N 1
ATOM 1315 C CA . GLY A 1 167 ? 5.120 25.472 3.435 1.00 56.31 167 GLY A CA 1
ATOM 1316 C C . GLY A 1 167 ? 5.357 25.229 4.935 1.00 56.31 167 GLY A C 1
ATOM 1317 O O . GLY A 1 167 ? 5.478 26.205 5.674 1.00 56.31 167 GLY A O 1
ATOM 1318 N N . SER A 1 168 ? 5.443 23.976 5.403 1.00 51.41 168 SER A N 1
ATOM 1319 C CA . SER A 1 168 ? 5.821 23.615 6.782 1.00 51.41 168 SER A CA 1
ATOM 1320 C C . SER A 1 168 ? 6.383 22.179 6.895 1.00 51.41 168 SER A C 1
ATOM 1322 O O . SER A 1 168 ? 6.540 21.495 5.884 1.00 51.41 168 SER A O 1
ATOM 1324 N N . GLU A 1 169 ? 6.783 21.794 8.119 1.00 50.78 169 GLU A N 1
ATOM 1325 C CA . GLU A 1 169 ? 7.619 20.640 8.508 1.00 50.78 169 GLU A CA 1
ATOM 1326 C C . GLU A 1 169 ? 7.222 19.255 7.953 1.00 50.78 169 GLU A C 1
ATOM 1328 O O . GLU A 1 169 ? 6.081 18.987 7.589 1.00 50.78 169 GLU A O 1
ATOM 1333 N N . ALA A 1 170 ? 8.214 18.355 7.956 1.00 51.00 170 ALA A N 1
ATOM 1334 C CA . ALA A 1 170 ? 8.269 17.017 7.356 1.00 51.00 170 ALA A CA 1
ATOM 1335 C C . ALA A 1 170 ? 7.198 15.989 7.789 1.00 51.00 170 ALA A C 1
ATOM 1337 O O . ALA A 1 170 ? 7.238 14.866 7.301 1.00 51.00 170 ALA A O 1
ATOM 1338 N N . SER A 1 171 ? 6.229 16.352 8.632 1.00 51.88 171 SER A N 1
ATOM 1339 C CA . SER A 1 171 ? 5.149 15.470 9.109 1.00 51.88 171 SER A CA 1
ATOM 1340 C C . SER A 1 171 ? 4.049 15.212 8.070 1.00 51.88 171 SER A C 1
ATOM 1342 O O . SER A 1 171 ? 2.968 14.719 8.400 1.00 51.88 171 SER A O 1
ATOM 1344 N N . SER A 1 172 ? 4.285 15.592 6.810 1.00 51.41 172 SER A N 1
ATOM 1345 C CA . SER A 1 172 ? 3.289 15.489 5.756 1.00 51.41 172 SER A CA 1
ATOM 1346 C C . SER A 1 172 ? 3.266 14.092 5.124 1.00 51.41 172 SER A C 1
ATOM 1348 O O . SER A 1 172 ? 4.322 13.602 4.705 1.00 51.41 172 SER A O 1
ATOM 1350 N N . PRO A 1 173 ? 2.070 13.487 4.972 1.00 58.62 173 PRO A N 1
ATOM 1351 C CA . PRO A 1 173 ? 1.902 12.220 4.276 1.00 58.62 173 PRO A CA 1
ATOM 1352 C C . PRO A 1 173 ? 2.427 12.324 2.840 1.00 58.62 173 PRO A C 1
ATOM 1354 O O . PRO A 1 173 ? 2.050 13.261 2.140 1.00 58.62 173 PRO A O 1
ATOM 1357 N N . PHE A 1 174 ? 3.311 11.393 2.463 1.00 64.81 174 PHE A N 1
ATOM 1358 C CA . PHE A 1 174 ? 3.910 11.092 1.145 1.00 64.81 174 PHE A CA 1
ATOM 1359 C C . PHE A 1 174 ? 3.646 12.067 -0.017 1.00 64.81 174 PHE A C 1
ATOM 1361 O O . PHE A 1 174 ? 2.517 12.434 -0.345 1.00 64.81 174 PHE A O 1
ATOM 1368 N N . VAL A 1 175 ? 4.709 12.404 -0.747 1.00 69.81 175 VAL A N 1
ATOM 1369 C CA . VAL A 1 175 ? 4.571 13.046 -2.065 1.00 69.81 175 VAL A CA 1
ATOM 1370 C C . VAL A 1 175 ? 4.460 11.974 -3.146 1.00 69.81 175 VAL A C 1
ATOM 1372 O O . VAL A 1 175 ? 4.983 10.872 -2.983 1.00 69.81 175 VAL A O 1
ATOM 1375 N N . ILE A 1 176 ? 3.757 12.270 -4.240 1.00 71.56 176 ILE A N 1
ATOM 1376 C CA . ILE A 1 176 ? 3.463 11.279 -5.288 1.00 71.56 176 ILE A CA 1
ATOM 1377 C C . ILE A 1 176 ? 4.744 10.704 -5.915 1.00 71.56 176 ILE A C 1
ATOM 1379 O O . ILE A 1 176 ? 4.769 9.555 -6.337 1.00 71.56 176 ILE A O 1
ATOM 1383 N N . GLU A 1 177 ? 5.821 11.484 -5.923 1.00 79.38 177 GLU A N 1
ATOM 1384 C CA . GLU A 1 177 ? 7.168 11.128 -6.359 1.00 79.38 177 GLU A CA 1
ATOM 1385 C C . GLU A 1 177 ? 7.731 9.927 -5.597 1.00 79.38 177 GLU A C 1
ATOM 1387 O O . GLU A 1 177 ? 8.378 9.062 -6.181 1.00 79.38 177 GLU A O 1
ATOM 1392 N N . GLU A 1 178 ? 7.447 9.856 -4.296 1.00 82.19 178 GLU A N 1
ATOM 1393 C CA . GLU A 1 178 ? 7.971 8.833 -3.393 1.00 82.19 178 GLU A CA 1
ATOM 1394 C C . GLU A 1 178 ? 7.431 7.434 -3.727 1.00 82.19 178 GLU A C 1
ATOM 1396 O O . GLU A 1 178 ? 8.108 6.433 -3.505 1.00 82.19 178 GLU A O 1
ATOM 1401 N N . LEU A 1 179 ? 6.238 7.365 -4.332 1.00 83.62 179 LEU A N 1
ATOM 1402 C CA . LEU A 1 179 ? 5.552 6.118 -4.690 1.00 83.62 179 LEU A CA 1
ATOM 1403 C C . LEU A 1 179 ? 6.238 5.334 -5.814 1.00 83.62 179 LEU A C 1
ATOM 1405 O O . LEU A 1 179 ? 5.907 4.171 -6.028 1.00 83.62 179 LEU A O 1
ATOM 1409 N N . TYR A 1 180 ? 7.161 5.957 -6.549 1.00 89.38 180 TYR A N 1
ATOM 1410 C CA . TYR A 1 180 ? 7.815 5.343 -7.704 1.00 89.38 180 TYR A CA 1
ATOM 1411 C C . TYR A 1 180 ? 9.232 4.846 -7.410 1.00 89.38 180 TYR A C 1
ATOM 1413 O O . TYR A 1 180 ? 9.908 4.368 -8.327 1.00 89.38 180 TYR A O 1
ATOM 1421 N N . ALA A 1 181 ? 9.691 4.933 -6.161 1.00 90.38 181 ALA A N 1
ATOM 1422 C CA . ALA A 1 181 ? 10.993 4.425 -5.757 1.00 90.38 181 ALA A CA 1
ATOM 1423 C C . ALA A 1 181 ? 10.904 3.000 -5.199 1.00 90.38 181 ALA A C 1
ATOM 1425 O O . ALA A 1 181 ? 10.067 2.692 -4.354 1.00 90.38 181 ALA A O 1
ATOM 1426 N N . ALA A 1 182 ? 11.816 2.137 -5.645 1.00 90.94 182 ALA A N 1
ATOM 1427 C CA . ALA A 1 182 ? 11.949 0.769 -5.160 1.00 90.94 182 ALA A CA 1
ATOM 1428 C C . ALA A 1 182 ? 13.355 0.528 -4.595 1.00 90.94 182 ALA A C 1
ATOM 1430 O O . ALA A 1 182 ? 14.355 0.842 -5.242 1.00 90.94 182 ALA A O 1
ATOM 1431 N N . TRP A 1 183 ? 13.445 -0.048 -3.394 1.00 88.25 183 TRP A N 1
ATOM 1432 C CA . TRP A 1 183 ? 14.722 -0.384 -2.760 1.00 88.25 183 TRP A CA 1
ATOM 1433 C C . TRP A 1 183 ? 15.455 -1.495 -3.523 1.00 88.25 183 TRP A C 1
ATOM 1435 O O . TRP A 1 183 ? 14.921 -2.583 -3.727 1.00 88.25 183 TRP A O 1
ATOM 1445 N N . ALA A 1 184 ? 16.705 -1.237 -3.902 1.00 85.69 184 ALA A N 1
ATOM 1446 C CA . ALA A 1 184 ? 17.533 -2.112 -4.735 1.00 85.69 184 ALA A CA 1
ATOM 1447 C C . ALA A 1 184 ? 18.735 -2.730 -3.991 1.00 85.69 184 ALA A C 1
ATOM 1449 O O . ALA A 1 184 ? 19.614 -3.351 -4.602 1.00 85.69 184 ALA A O 1
ATOM 1450 N N . GLY A 1 185 ? 18.765 -2.604 -2.661 1.00 80.69 185 GLY A N 1
ATOM 1451 C CA . GLY A 1 185 ? 19.794 -3.179 -1.794 1.00 80.69 185 GLY A CA 1
ATOM 1452 C C . GLY A 1 185 ? 20.759 -2.151 -1.205 1.00 80.69 185 GLY A C 1
ATOM 1453 O O . GLY A 1 185 ? 20.608 -0.946 -1.374 1.00 80.69 185 GLY A O 1
ATOM 1454 N N . SER A 1 186 ? 21.765 -2.649 -0.483 1.00 72.19 186 SER A N 1
ATOM 1455 C CA . SER A 1 186 ? 22.689 -1.826 0.309 1.00 72.19 186 SER A CA 1
ATOM 1456 C C . SER A 1 186 ? 23.688 -1.010 -0.519 1.00 72.19 186 SER A C 1
ATOM 1458 O O . SER A 1 186 ? 24.206 -0.029 -0.001 1.00 72.19 186 SER A O 1
ATOM 1460 N N . GLY A 1 187 ? 23.968 -1.375 -1.776 1.00 68.25 187 GLY A N 1
ATOM 1461 C CA . GLY A 1 187 ? 24.836 -0.595 -2.670 1.00 68.25 187 GLY A CA 1
ATOM 1462 C C . GLY A 1 187 ? 26.273 -0.347 -2.186 1.00 68.25 187 GLY A C 1
ATOM 1463 O O . GLY A 1 187 ? 26.775 -1.076 -1.319 1.00 68.25 187 GLY A O 1
ATOM 1464 N N . PRO A 1 188 ? 26.953 0.683 -2.736 1.00 62.47 188 PRO A N 1
ATOM 1465 C CA . PRO A 1 188 ? 28.323 1.021 -2.368 1.00 62.47 188 PRO A CA 1
ATOM 1466 C C . PRO A 1 188 ? 28.405 1.402 -0.897 1.00 62.47 188 PRO A C 1
ATOM 1468 O O . PRO A 1 188 ? 27.570 2.157 -0.404 1.00 62.47 188 PRO A O 1
ATOM 1471 N N . ALA A 1 189 ? 29.432 0.911 -0.200 1.00 62.53 189 ALA A N 1
ATOM 1472 C CA . ALA A 1 189 ? 29.697 1.253 1.200 1.00 62.53 189 ALA A CA 1
ATOM 1473 C C . ALA A 1 189 ? 28.483 1.079 2.146 1.00 62.53 189 ALA A C 1
ATOM 1475 O O . ALA A 1 189 ? 28.410 1.749 3.173 1.00 62.53 189 ALA A O 1
ATOM 1476 N N . MET A 1 190 ? 27.545 0.179 1.814 1.00 67.50 190 MET A N 1
ATOM 1477 C CA . MET A 1 190 ? 26.295 -0.053 2.555 1.00 67.50 190 MET A CA 1
ATOM 1478 C C . MET A 1 190 ? 25.342 1.159 2.606 1.00 67.50 190 MET A C 1
ATOM 1480 O O . MET A 1 190 ? 24.468 1.209 3.469 1.00 67.50 190 MET A O 1
ATOM 1484 N N . ALA A 1 191 ? 25.489 2.129 1.697 1.00 69.56 191 ALA A N 1
ATOM 1485 C CA . ALA A 1 191 ? 24.767 3.404 1.723 1.00 69.56 191 ALA A CA 1
ATOM 1486 C C . ALA A 1 191 ? 23.289 3.349 1.268 1.00 69.56 191 ALA A C 1
ATOM 1488 O O . ALA A 1 191 ? 22.597 4.361 1.342 1.00 69.56 191 ALA A O 1
ATOM 1489 N N . GLY A 1 192 ? 22.788 2.188 0.845 1.00 84.31 192 GLY A N 1
ATOM 1490 C CA . GLY A 1 192 ? 21.428 2.000 0.342 1.00 84.31 192 GLY A CA 1
ATOM 1491 C C . GLY A 1 192 ? 21.223 2.568 -1.062 1.00 84.31 192 GLY A C 1
ATOM 1492 O O . GLY A 1 192 ? 21.750 3.624 -1.413 1.00 84.31 192 GLY A O 1
ATOM 1493 N N . VAL A 1 193 ? 20.444 1.868 -1.883 1.00 86.06 193 VAL A N 1
ATOM 1494 C CA . VAL A 1 193 ? 20.168 2.252 -3.275 1.00 86.06 193 VAL A CA 1
ATOM 1495 C C . VAL A 1 193 ? 18.694 2.108 -3.565 1.00 86.06 193 VAL A C 1
ATOM 1497 O O . VAL A 1 193 ? 18.072 1.119 -3.175 1.00 86.06 193 VAL A O 1
ATOM 1500 N N . VAL A 1 194 ? 18.157 3.074 -4.303 1.00 89.75 194 VAL A N 1
ATOM 1501 C CA . VAL A 1 194 ? 16.791 3.028 -4.824 1.00 89.75 194 VAL A CA 1
ATOM 1502 C C . VAL A 1 194 ? 16.788 3.167 -6.339 1.00 89.75 194 VAL A C 1
ATOM 1504 O O . VAL A 1 194 ? 17.643 3.833 -6.922 1.00 89.75 194 VAL A O 1
ATOM 1507 N N . ILE A 1 195 ? 15.818 2.519 -6.974 1.00 91.00 195 ILE A N 1
ATOM 1508 C CA . ILE A 1 195 ? 15.459 2.731 -8.373 1.00 91.00 195 ILE A CA 1
ATOM 1509 C C . ILE A 1 195 ? 14.226 3.636 -8.382 1.00 91.00 195 ILE A C 1
ATOM 1511 O O . ILE A 1 195 ? 13.139 3.190 -8.024 1.00 91.00 195 ILE A O 1
ATOM 1515 N N . ASP A 1 196 ? 14.404 4.897 -8.766 1.00 92.44 196 ASP A N 1
ATOM 1516 C CA . ASP A 1 196 ? 13.366 5.930 -8.821 1.00 92.44 196 ASP A CA 1
ATOM 1517 C C . ASP A 1 196 ? 12.765 6.023 -10.230 1.00 92.44 196 ASP A C 1
ATOM 1519 O O . ASP A 1 196 ? 13.401 6.509 -11.168 1.00 92.44 196 ASP A O 1
ATOM 1523 N N . ALA A 1 197 ? 11.531 5.547 -10.388 1.00 91.56 197 ALA A N 1
ATOM 1524 C CA . ALA A 1 197 ? 10.811 5.545 -11.657 1.00 91.56 197 ALA A CA 1
ATOM 1525 C C . ALA A 1 197 ? 9.900 6.774 -11.860 1.00 91.56 197 ALA A C 1
ATOM 1527 O O . ALA A 1 197 ? 9.021 6.751 -12.733 1.00 91.56 197 ALA A O 1
ATOM 1528 N N . PHE A 1 198 ? 10.046 7.842 -11.062 1.00 89.25 198 PHE A N 1
ATOM 1529 C CA . PHE A 1 198 ? 9.187 9.021 -11.176 1.00 89.25 198 PHE A CA 1
ATOM 1530 C C . PHE A 1 198 ? 9.380 9.721 -12.527 1.00 89.25 198 PHE A C 1
ATOM 1532 O O . PHE A 1 198 ? 8.448 9.775 -13.330 1.00 89.25 198 PHE A O 1
ATOM 1539 N N . ALA A 1 199 ? 10.601 10.190 -12.808 1.00 86.25 199 ALA A N 1
ATOM 1540 C CA . ALA A 1 199 ? 10.916 10.974 -14.006 1.00 86.25 199 ALA A CA 1
ATOM 1541 C C . ALA A 1 199 ? 11.251 10.117 -15.237 1.00 86.25 199 ALA A C 1
ATOM 1543 O O . ALA A 1 199 ? 11.018 10.538 -16.372 1.00 86.25 199 ALA A O 1
ATOM 1544 N N . ALA A 1 200 ? 11.808 8.922 -15.035 1.00 84.00 200 ALA A N 1
ATOM 1545 C CA . ALA A 1 200 ? 12.136 7.989 -16.105 1.00 84.00 200 ALA A CA 1
ATOM 1546 C C . ALA A 1 200 ? 11.926 6.554 -15.627 1.00 84.00 200 ALA A C 1
ATOM 1548 O O . ALA A 1 200 ? 12.364 6.224 -14.535 1.00 84.00 200 ALA A O 1
ATOM 1549 N N . GLY A 1 201 ? 11.283 5.703 -16.422 1.00 86.19 201 GLY A N 1
ATOM 1550 C CA . GLY A 1 201 ? 10.968 4.336 -16.014 1.00 86.19 201 GLY A CA 1
ATOM 1551 C C . GLY A 1 201 ? 10.222 3.538 -17.077 1.00 86.19 201 GLY A C 1
ATOM 1552 O O . GLY A 1 201 ? 10.167 3.928 -18.244 1.00 86.19 201 GLY A O 1
ATOM 1553 N N . ASN A 1 202 ? 9.647 2.407 -16.674 1.00 83.00 202 ASN A N 1
ATOM 1554 C CA . ASN A 1 202 ? 8.837 1.550 -17.540 1.00 83.00 202 ASN A CA 1
ATOM 1555 C C . ASN A 1 202 ? 7.459 1.261 -16.924 1.00 83.00 202 ASN A C 1
ATOM 1557 O O . ASN A 1 202 ? 7.116 1.785 -15.868 1.00 83.00 202 ASN A O 1
ATOM 1561 N N . ALA A 1 203 ? 6.659 0.416 -17.581 1.00 83.44 203 ALA A N 1
ATOM 1562 C CA . ALA A 1 203 ? 5.294 0.103 -17.157 1.00 83.44 203 ALA A CA 1
ATOM 1563 C C . ALA A 1 203 ? 5.186 -0.536 -15.756 1.00 83.44 203 ALA A C 1
ATOM 1565 O O . ALA A 1 203 ? 4.125 -0.454 -15.139 1.00 83.44 203 ALA A O 1
ATOM 1566 N N . ALA A 1 204 ? 6.262 -1.130 -15.224 1.00 90.19 204 ALA A N 1
ATOM 1567 C CA . ALA A 1 204 ? 6.258 -1.722 -13.885 1.00 90.19 204 ALA A CA 1
ATOM 1568 C C . ALA A 1 204 ? 6.018 -0.680 -12.774 1.00 90.19 204 ALA A C 1
ATOM 1570 O O . ALA A 1 204 ? 5.543 -1.038 -11.701 1.00 90.19 204 ALA A O 1
ATOM 1571 N N . ARG A 1 205 ? 6.239 0.613 -13.055 1.00 90.44 205 ARG A N 1
ATOM 1572 C CA . ARG A 1 205 ? 5.913 1.740 -12.162 1.00 90.44 205 ARG A CA 1
ATOM 1573 C C . ARG A 1 205 ? 4.419 1.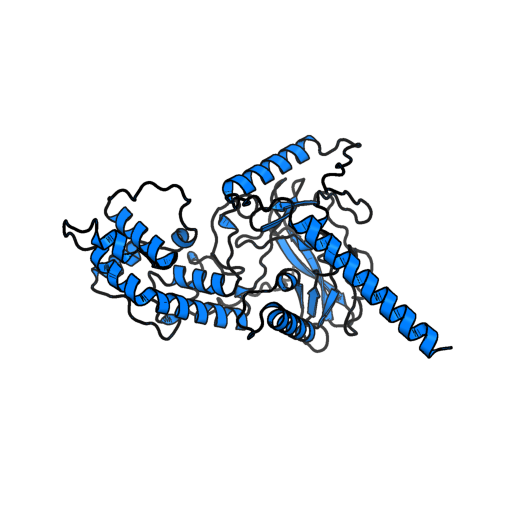882 -11.830 1.00 90.44 205 ARG A C 1
ATOM 1575 O O . ARG A 1 205 ? 4.072 2.650 -10.944 1.00 90.44 205 ARG A O 1
ATOM 1582 N N . PHE A 1 206 ? 3.541 1.197 -12.569 1.00 89.50 206 PHE A N 1
ATOM 1583 C CA . PHE A 1 206 ? 2.089 1.180 -12.347 1.00 89.50 206 PHE A CA 1
ATOM 1584 C C . PHE A 1 206 ? 1.613 -0.053 -11.560 1.00 89.50 206 PHE A C 1
ATOM 1586 O O . PHE A 1 206 ? 0.412 -0.280 -11.439 1.00 89.50 206 PHE A O 1
ATOM 1593 N N . ILE A 1 207 ? 2.520 -0.899 -11.064 1.00 93.12 207 ILE A N 1
ATOM 1594 C CA . ILE A 1 207 ? 2.146 -2.010 -10.183 1.00 93.12 207 ILE A CA 1
ATOM 1595 C C . ILE A 1 207 ? 1.746 -1.425 -8.827 1.00 93.12 207 ILE A C 1
ATOM 1597 O O . ILE A 1 207 ? 2.581 -0.832 -8.157 1.00 93.12 207 ILE A O 1
ATOM 1601 N N . ASN A 1 208 ? 0.493 -1.629 -8.416 1.00 92.00 208 ASN A N 1
ATOM 1602 C CA . ASN A 1 208 ? -0.032 -1.118 -7.149 1.00 92.00 208 ASN A CA 1
ATOM 1603 C C . ASN A 1 208 ? 0.342 -1.997 -5.944 1.00 92.00 208 ASN A C 1
ATOM 1605 O O . ASN A 1 208 ? 0.786 -3.142 -6.074 1.00 92.00 208 ASN A O 1
ATOM 1609 N N . CYS A 1 209 ? 0.093 -1.481 -4.739 1.00 90.31 209 CYS A N 1
ATOM 1610 C CA . CYS A 1 209 ? 0.246 -2.244 -3.503 1.00 90.31 209 CYS A CA 1
ATOM 1611 C C . CYS A 1 209 ? -0.977 -3.129 -3.206 1.00 90.31 209 CYS A C 1
ATOM 1613 O O . CYS A 1 209 ? -2.120 -2.680 -3.295 1.00 90.31 209 CYS A O 1
ATOM 1615 N N . SER A 1 210 ? -0.756 -4.348 -2.705 1.00 91.00 210 SER A N 1
ATOM 1616 C CA . SER A 1 210 ? -1.811 -5.190 -2.122 1.00 91.00 210 SER A CA 1
ATOM 1617 C C . SER A 1 210 ? -1.345 -5.884 -0.843 1.00 91.00 210 SER A C 1
ATOM 1619 O O . SER A 1 210 ? -0.214 -6.344 -0.761 1.00 91.00 210 SER A O 1
ATOM 1621 N N . CYS A 1 211 ? -2.241 -6.038 0.141 1.00 89.12 211 CYS A N 1
ATOM 1622 C CA . CYS A 1 211 ? -1.989 -6.866 1.333 1.00 89.12 211 CYS A CA 1
ATOM 1623 C C . CYS A 1 211 ? -1.901 -8.368 0.996 1.00 89.12 211 CYS A C 1
ATOM 1625 O O . CYS A 1 211 ? -1.522 -9.172 1.845 1.00 89.12 211 CYS A O 1
ATOM 1627 N N . ARG A 1 212 ? -2.306 -8.766 -0.220 1.00 88.06 212 ARG A N 1
ATOM 1628 C CA . ARG A 1 212 ? -2.152 -10.124 -0.751 1.00 88.06 212 ARG A CA 1
ATOM 1629 C C . ARG A 1 212 ? -1.535 -10.050 -2.155 1.00 88.06 212 ARG A C 1
ATOM 1631 O O . ARG A 1 212 ? -2.257 -10.259 -3.136 1.00 88.06 212 ARG A O 1
ATOM 1638 N N . PRO A 1 213 ? -0.238 -9.717 -2.253 1.00 92.25 213 PRO A N 1
ATOM 1639 C CA . PRO A 1 213 ? 0.395 -9.389 -3.523 1.00 92.25 213 PRO A CA 1
ATOM 1640 C C . PRO A 1 213 ? 0.395 -10.574 -4.494 1.00 92.25 213 PRO A C 1
ATOM 1642 O O . PRO A 1 213 ? 0.428 -11.742 -4.093 1.00 92.25 213 PRO A O 1
ATOM 1645 N N . SER A 1 214 ? 0.338 -10.276 -5.791 1.00 94.62 214 SER A N 1
ATOM 1646 C CA . SER A 1 214 ? 0.492 -11.271 -6.861 1.00 94.62 214 SER A CA 1
ATOM 1647 C C . SER A 1 214 ? 1.949 -11.440 -7.289 1.00 94.62 214 SER A C 1
ATOM 1649 O O . SER A 1 214 ? 2.305 -12.485 -7.829 1.00 94.62 214 SER A O 1
ATOM 1651 N N . CYS A 1 215 ? 2.779 -10.427 -7.048 1.00 96.56 215 CYS A N 1
ATOM 1652 C CA . CYS A 1 215 ? 4.153 -10.312 -7.509 1.00 96.56 215 CYS A CA 1
ATOM 1653 C C . CYS A 1 215 ? 5.086 -9.870 -6.372 1.00 96.56 215 CYS A C 1
ATOM 1655 O O . CYS A 1 215 ? 4.653 -9.399 -5.322 1.00 96.56 215 CYS A O 1
ATOM 1657 N N . THR A 1 216 ? 6.389 -9.989 -6.602 1.00 94.88 216 THR A N 1
ATOM 1658 C CA . THR A 1 216 ? 7.441 -9.412 -5.760 1.00 94.88 216 THR A CA 1
ATOM 1659 C C . THR A 1 216 ? 8.562 -8.849 -6.629 1.00 94.88 216 THR A C 1
ATOM 1661 O O . THR A 1 216 ? 8.692 -9.236 -7.795 1.00 94.88 216 THR A O 1
ATOM 1664 N N . PHE A 1 217 ? 9.376 -7.961 -6.062 1.00 92.56 217 PHE A N 1
ATOM 1665 C CA . PHE A 1 217 ? 10.645 -7.573 -6.663 1.00 92.56 217 PHE A CA 1
ATOM 1666 C C . PHE A 1 217 ? 11.743 -8.517 -6.182 1.00 92.56 217 PHE A C 1
ATOM 1668 O O . PHE A 1 217 ? 11.939 -8.702 -4.981 1.00 92.56 217 PHE A O 1
ATOM 1675 N N . ARG A 1 218 ? 12.475 -9.111 -7.125 1.00 90.12 218 ARG A N 1
ATOM 1676 C CA . ARG A 1 218 ? 13.651 -9.929 -6.838 1.00 90.12 218 ARG A CA 1
ATOM 1677 C C . ARG A 1 218 ? 14.904 -9.203 -7.301 1.00 90.12 218 ARG A C 1
ATOM 1679 O O . ARG A 1 218 ? 14.985 -8.727 -8.430 1.00 90.12 218 ARG A O 1
ATOM 1686 N N . ASN A 1 219 ? 15.897 -9.153 -6.425 1.00 86.62 219 ASN A N 1
ATOM 1687 C CA . ASN A 1 219 ? 17.216 -8.643 -6.758 1.00 86.62 219 ASN A CA 1
ATOM 1688 C C . ASN A 1 219 ? 17.921 -9.614 -7.712 1.00 86.62 219 ASN A C 1
ATOM 1690 O O . ASN A 1 219 ? 18.051 -10.801 -7.411 1.00 86.62 219 ASN A O 1
ATOM 1694 N N . PHE A 1 220 ? 18.422 -9.107 -8.834 1.00 82.06 220 PHE A N 1
ATOM 1695 C CA . PHE A 1 220 ? 19.242 -9.865 -9.776 1.00 82.06 220 PHE A CA 1
ATOM 1696 C C . PHE A 1 220 ? 20.362 -8.986 -10.337 1.00 82.06 220 PHE A C 1
ATOM 1698 O O . PHE A 1 220 ? 20.322 -7.765 -10.220 1.00 82.06 220 PHE A O 1
ATOM 1705 N N . GLY A 1 221 ? 21.380 -9.600 -10.945 1.00 70.44 221 GLY A N 1
ATOM 1706 C CA . GLY A 1 221 ? 22.451 -8.865 -11.624 1.00 70.44 221 GLY A CA 1
ATOM 1707 C C . GLY A 1 221 ? 23.206 -7.895 -10.705 1.00 70.44 221 GLY A C 1
ATOM 1708 O O . GLY A 1 221 ? 22.966 -6.689 -10.723 1.00 70.44 221 GLY A O 1
ATOM 1709 N N . MET A 1 222 ? 24.148 -8.414 -9.917 1.00 65.50 222 MET A N 1
ATOM 1710 C CA . MET A 1 222 ? 24.983 -7.596 -9.031 1.00 65.50 222 MET A CA 1
ATOM 1711 C C . MET A 1 222 ? 25.920 -6.690 -9.850 1.00 65.50 222 MET A C 1
ATOM 1713 O O . MET A 1 222 ? 26.683 -7.176 -10.687 1.00 65.50 222 MET A O 1
ATOM 1717 N N . GLY A 1 223 ? 25.830 -5.374 -9.643 1.00 57.34 223 GLY A N 1
ATOM 1718 C CA . GLY A 1 223 ? 26.728 -4.388 -10.252 1.00 57.34 223 GLY A CA 1
ATOM 1719 C C . GLY A 1 223 ? 28.097 -4.299 -9.563 1.00 57.34 223 GLY A C 1
ATOM 1720 O O . GLY A 1 223 ? 28.313 -4.895 -8.512 1.00 57.34 223 GLY A O 1
ATOM 1721 N N . SER A 1 224 ? 29.010 -3.492 -10.124 1.00 50.94 224 SER A N 1
ATOM 1722 C CA . SER A 1 224 ? 30.339 -3.153 -9.552 1.00 50.94 224 SER A CA 1
ATOM 1723 C C . SER A 1 224 ? 30.281 -2.520 -8.165 1.00 50.94 224 SER A C 1
ATOM 1725 O O . SER A 1 224 ? 31.270 -2.484 -7.442 1.00 50.94 224 SER A O 1
ATOM 1727 N N . GLU A 1 225 ? 29.115 -1.997 -7.826 1.00 55.06 225 GLU A N 1
ATOM 1728 C CA . GLU A 1 225 ? 28.840 -1.186 -6.656 1.00 55.06 225 GLU A CA 1
ATOM 1729 C C . GLU A 1 225 ? 27.913 -1.901 -5.663 1.00 55.06 225 GLU A C 1
ATOM 1731 O O . GLU A 1 225 ? 27.292 -1.264 -4.827 1.00 55.06 225 GLU A O 1
ATOM 1736 N N . ASN A 1 226 ? 27.780 -3.230 -5.753 1.00 62.94 226 ASN A N 1
ATOM 1737 C CA . ASN A 1 226 ? 26.921 -4.046 -4.879 1.00 62.94 226 ASN A CA 1
ATOM 1738 C C . ASN A 1 226 ? 25.432 -3.640 -4.859 1.00 62.94 226 ASN A C 1
ATOM 1740 O O . ASN A 1 226 ? 24.701 -4.010 -3.939 1.00 62.94 226 ASN A O 1
ATOM 1744 N N . HIS A 1 227 ? 24.949 -2.907 -5.865 1.00 68.19 227 HIS A N 1
ATOM 1745 C CA . HIS A 1 227 ? 23.515 -2.702 -6.067 1.00 68.19 227 HIS A CA 1
ATOM 1746 C C . HIS A 1 227 ? 22.970 -3.725 -7.067 1.00 68.19 227 HIS A C 1
ATOM 1748 O O . HIS A 1 227 ? 23.673 -4.161 -7.986 1.00 68.19 227 HIS A O 1
ATOM 1754 N N . SER A 1 228 ? 21.722 -4.140 -6.859 1.00 76.62 228 SER A N 1
ATOM 1755 C CA . SER A 1 228 ? 21.037 -5.106 -7.720 1.00 76.62 228 SER A CA 1
ATOM 1756 C C . SER A 1 228 ? 20.102 -4.394 -8.692 1.00 76.62 228 SER A C 1
ATOM 1758 O O . SER A 1 228 ? 19.612 -3.304 -8.411 1.00 76.62 228 SER A O 1
ATOM 1760 N N . ARG A 1 229 ? 19.813 -5.029 -9.823 1.00 86.12 229 ARG A N 1
ATOM 1761 C CA . ARG A 1 229 ? 18.619 -4.730 -10.622 1.00 86.12 229 ARG A CA 1
ATOM 1762 C C . ARG A 1 229 ? 17.411 -5.408 -9.974 1.00 86.12 229 ARG A C 1
ATOM 1764 O O . ARG A 1 229 ? 17.577 -6.348 -9.193 1.00 86.12 229 ARG A O 1
ATOM 1771 N N . LEU A 1 230 ? 16.210 -4.944 -10.300 1.00 89.19 230 LEU A N 1
ATOM 1772 C CA . LEU A 1 230 ? 14.964 -5.479 -9.752 1.00 89.19 230 LEU A CA 1
ATOM 1773 C C . LEU A 1 230 ? 14.132 -6.104 -10.862 1.00 89.19 230 LEU A C 1
ATOM 1775 O O . LEU A 1 230 ? 13.761 -5.423 -11.809 1.00 89.19 230 LEU A O 1
ATOM 1779 N N . GLU A 1 231 ? 13.828 -7.390 -10.757 1.00 91.44 231 GLU A N 1
ATOM 1780 C CA . GLU A 1 231 ? 12.886 -8.057 -11.657 1.00 91.44 231 GLU A CA 1
ATOM 1781 C C . GLU A 1 231 ? 11.554 -8.308 -10.956 1.00 91.44 231 GLU A C 1
ATOM 1783 O O . GLU A 1 231 ? 11.504 -8.593 -9.759 1.00 91.44 231 GLU A O 1
ATOM 1788 N N . VAL A 1 232 ? 10.466 -8.192 -11.710 1.00 94.62 232 VAL A N 1
ATOM 1789 C CA . VAL A 1 232 ? 9.111 -8.487 -11.248 1.00 94.62 232 VAL A CA 1
ATOM 1790 C C . VAL A 1 232 ? 8.870 -9.979 -11.418 1.00 94.62 232 VAL A C 1
ATOM 1792 O O . VAL A 1 232 ? 8.913 -10.485 -12.539 1.00 94.62 232 VAL A O 1
ATOM 1795 N N . VAL A 1 233 ? 8.591 -10.681 -10.322 1.00 96.19 233 VAL A N 1
ATOM 1796 C CA . VAL A 1 233 ? 8.365 -12.133 -10.322 1.00 96.19 233 VAL A CA 1
ATOM 1797 C C . VAL A 1 233 ? 6.982 -12.448 -9.772 1.00 96.19 233 VAL A C 1
ATOM 1799 O O . VAL A 1 233 ? 6.605 -11.932 -8.719 1.00 96.19 233 VAL A O 1
ATOM 1802 N N . ALA A 1 234 ? 6.233 -13.317 -10.448 1.00 96.94 234 ALA A N 1
ATOM 1803 C CA . ALA A 1 234 ? 4.933 -13.779 -9.971 1.00 96.94 234 ALA A CA 1
ATOM 1804 C C . ALA A 1 234 ? 5.077 -14.677 -8.722 1.00 96.94 234 ALA A C 1
ATOM 1806 O O . ALA A 1 234 ? 5.811 -15.665 -8.726 1.00 96.94 234 ALA A O 1
ATOM 1807 N N . LEU A 1 235 ? 4.348 -14.376 -7.644 1.00 96.00 235 LEU A N 1
ATOM 1808 C CA . LEU A 1 235 ? 4.330 -15.157 -6.394 1.00 96.00 235 LEU A CA 1
ATOM 1809 C C . LEU A 1 235 ? 3.352 -16.340 -6.434 1.00 96.00 235 LEU A C 1
ATOM 1811 O O . LEU A 1 235 ? 3.469 -17.298 -5.663 1.00 96.00 235 LEU A O 1
ATOM 1815 N N . ARG A 1 236 ? 2.378 -16.266 -7.336 1.00 94.62 236 ARG A N 1
ATOM 1816 C CA . ARG A 1 236 ? 1.315 -17.243 -7.578 1.00 94.62 236 ARG A CA 1
ATOM 1817 C C . ARG A 1 236 ? 0.883 -17.148 -9.037 1.00 94.62 236 ARG A C 1
ATOM 1819 O O . ARG A 1 236 ? 1.299 -16.224 -9.728 1.00 94.62 236 ARG A O 1
ATOM 1826 N N . ASP A 1 237 ? 0.025 -18.060 -9.468 1.00 94.19 237 ASP A N 1
ATOM 1827 C CA . ASP A 1 237 ? -0.642 -17.919 -10.759 1.00 94.19 237 ASP A CA 1
ATOM 1828 C C . ASP A 1 237 ? -1.491 -16.636 -10.774 1.00 94.19 237 ASP A C 1
ATOM 1830 O O . ASP A 1 237 ? -2.130 -16.279 -9.770 1.00 94.19 237 ASP A O 1
ATOM 1834 N N . ILE A 1 238 ? -1.454 -15.943 -11.911 1.00 91.50 238 ILE A N 1
ATOM 1835 C CA . ILE A 1 238 ? -2.177 -14.697 -12.174 1.00 91.50 238 ILE A CA 1
ATOM 1836 C C . ILE A 1 238 ? -3.090 -14.958 -13.363 1.00 91.50 238 ILE A C 1
ATOM 1838 O O . ILE A 1 238 ? -2.635 -15.374 -14.432 1.00 91.50 238 ILE A O 1
ATOM 1842 N N . GLU A 1 239 ? -4.386 -14.758 -13.162 1.00 87.44 239 GLU A N 1
ATOM 1843 C CA . GLU A 1 239 ? -5.374 -14.999 -14.210 1.00 87.44 239 GLU A CA 1
ATOM 1844 C C . GLU A 1 239 ? -5.446 -13.804 -15.182 1.00 87.44 239 GLU A C 1
ATOM 1846 O O . GLU A 1 239 ? -5.080 -12.680 -14.818 1.00 87.44 239 GLU A O 1
ATOM 1851 N N . PRO A 1 240 ? -5.913 -14.006 -16.429 1.00 82.81 240 PRO A N 1
ATOM 1852 C CA . PRO A 1 240 ? -6.138 -12.900 -17.350 1.00 82.81 240 PRO A CA 1
ATOM 1853 C C . PRO A 1 240 ? -7.010 -11.809 -16.715 1.00 82.81 240 PRO A C 1
ATOM 1855 O O . PRO A 1 240 ? -8.036 -12.096 -16.096 1.00 82.81 240 PRO A O 1
ATOM 1858 N N . TRP A 1 241 ? -6.617 -10.558 -16.930 1.00 81.06 241 TRP A N 1
ATOM 1859 C CA . TRP A 1 241 ? -7.241 -9.325 -16.440 1.00 81.06 241 TRP A CA 1
ATOM 1860 C C . TRP A 1 241 ? -7.135 -9.088 -14.934 1.00 81.06 241 TRP A C 1
ATOM 1862 O O . TRP A 1 241 ? -7.718 -8.133 -14.421 1.00 81.06 241 TRP A O 1
ATOM 1872 N N . GLU A 1 242 ? -6.360 -9.905 -14.224 1.00 85.94 242 GLU A N 1
ATOM 1873 C CA . GLU A 1 242 ? -5.968 -9.610 -12.853 1.00 85.94 242 GLU A CA 1
ATOM 1874 C C . GLU A 1 242 ? -4.901 -8.505 -12.823 1.00 85.94 242 GLU A C 1
ATOM 1876 O O . GLU A 1 242 ? -4.003 -8.449 -13.674 1.00 85.94 242 GLU A O 1
ATOM 1881 N N . GLN A 1 243 ? -5.003 -7.608 -11.840 1.00 90.38 243 GLN A N 1
ATOM 1882 C CA . GLN A 1 243 ? -4.012 -6.564 -11.633 1.00 90.38 243 GLN A CA 1
ATOM 1883 C C . GLN A 1 243 ? -2.789 -7.123 -10.905 1.00 90.38 243 GLN A C 1
ATOM 1885 O O . GLN A 1 243 ? -2.896 -7.780 -9.866 1.00 90.38 243 GLN A O 1
ATOM 1890 N N . LEU A 1 244 ? -1.607 -6.810 -11.426 1.00 94.12 244 LEU A N 1
ATOM 1891 C CA . LEU A 1 244 ? -0.349 -7.089 -10.760 1.00 94.12 244 LEU A CA 1
ATOM 1892 C C . LEU A 1 244 ? -0.216 -6.196 -9.529 1.00 94.12 244 LEU A C 1
ATOM 1894 O O . LEU A 1 244 ? -0.467 -4.992 -9.575 1.00 94.12 244 LEU A O 1
ATOM 1898 N N . SER A 1 245 ? 0.251 -6.790 -8.438 1.00 94.81 245 SER A N 1
ATOM 1899 C CA . SER A 1 245 ? 0.497 -6.080 -7.193 1.00 94.81 245 SER A CA 1
ATOM 1900 C C . SER A 1 245 ? 1.695 -6.604 -6.436 1.00 94.81 245 SER A C 1
ATOM 1902 O O . SER A 1 245 ? 1.993 -7.797 -6.479 1.00 94.81 245 SER A O 1
ATOM 1904 N N . VAL A 1 246 ? 2.351 -5.709 -5.710 1.00 93.81 246 VAL A N 1
ATOM 1905 C CA . VAL A 1 246 ? 3.463 -6.022 -4.808 1.00 93.81 246 VAL A CA 1
ATOM 1906 C C . VAL A 1 246 ? 3.139 -5.544 -3.395 1.00 93.81 246 VAL A C 1
ATOM 1908 O O . VAL A 1 246 ? 2.137 -4.868 -3.161 1.00 93.81 246 VAL A O 1
ATOM 1911 N N . ASP A 1 247 ? 3.974 -5.923 -2.440 1.00 90.25 247 ASP A N 1
ATOM 1912 C CA . ASP A 1 247 ? 4.015 -5.267 -1.141 1.00 90.25 247 ASP A CA 1
ATOM 1913 C C . ASP A 1 247 ? 5.056 -4.141 -1.206 1.00 90.25 247 ASP A C 1
ATOM 1915 O O . ASP A 1 247 ? 6.221 -4.408 -1.498 1.00 90.25 247 ASP A O 1
ATOM 1919 N N . TYR A 1 248 ? 4.649 -2.889 -0.973 1.00 89.31 248 TYR A N 1
ATOM 1920 C CA . TYR A 1 248 ? 5.597 -1.764 -0.940 1.00 89.31 248 TYR A CA 1
ATOM 1921 C C . TYR A 1 248 ? 6.459 -1.767 0.331 1.00 89.31 248 TYR A C 1
ATOM 1923 O O . TYR A 1 248 ? 7.474 -1.080 0.384 1.00 89.31 248 TYR A O 1
ATOM 1931 N N . GLY A 1 249 ? 6.070 -2.523 1.361 1.00 85.06 249 GLY A N 1
ATOM 1932 C CA . GLY A 1 249 ? 6.863 -2.734 2.568 1.00 85.06 249 GLY A CA 1
ATOM 1933 C C . GLY A 1 249 ? 6.924 -1.543 3.524 1.00 85.06 249 GLY A C 1
ATOM 1934 O O . GLY A 1 249 ? 7.696 -1.583 4.475 1.00 85.06 249 GLY A O 1
ATOM 1935 N N . TRP A 1 250 ? 6.118 -0.498 3.322 1.00 83.88 250 TRP A N 1
ATOM 1936 C CA . TRP A 1 250 ? 6.203 0.745 4.103 1.00 83.88 250 TRP A CA 1
ATOM 1937 C C . TRP A 1 250 ? 5.925 0.569 5.598 1.00 83.88 250 TRP A C 1
ATOM 1939 O O . TRP A 1 250 ? 6.534 1.243 6.417 1.00 83.88 250 TRP A O 1
ATOM 1949 N N . TYR A 1 251 ? 5.076 -0.383 5.989 1.00 85.31 251 TYR A N 1
ATOM 1950 C CA . TYR A 1 251 ? 4.875 -0.708 7.407 1.00 85.31 251 TYR A CA 1
ATOM 1951 C C . TYR A 1 251 ? 6.121 -1.303 8.093 1.00 85.31 251 TYR A C 1
ATOM 1953 O O . TYR A 1 251 ? 6.175 -1.371 9.319 1.00 85.31 251 TYR A O 1
ATOM 1961 N N . HIS A 1 252 ? 7.115 -1.757 7.325 1.00 82.19 252 HIS A N 1
ATOM 1962 C CA . HIS A 1 252 ? 8.383 -2.255 7.858 1.00 82.19 252 HIS A CA 1
ATOM 1963 C C . HIS A 1 252 ? 9.428 -1.152 8.057 1.00 82.19 252 HIS A C 1
ATOM 1965 O O . HIS A 1 252 ? 10.473 -1.434 8.644 1.00 82.19 252 HIS A O 1
ATOM 1971 N N . ASP A 1 253 ? 9.160 0.076 7.605 1.00 80.69 253 ASP A N 1
ATOM 1972 C CA . ASP A 1 253 ? 10.024 1.223 7.859 1.00 80.69 253 ASP A CA 1
ATOM 1973 C C . ASP A 1 253 ? 9.813 1.751 9.297 1.00 80.69 253 ASP A C 1
ATOM 1975 O O . ASP A 1 253 ? 8.693 2.139 9.653 1.00 80.69 253 ASP A O 1
ATOM 1979 N N . PRO A 1 254 ? 10.852 1.749 10.160 1.00 82.31 254 PRO A N 1
ATOM 1980 C CA . PRO A 1 254 ? 10.707 2.149 11.559 1.00 82.31 254 PRO A CA 1
ATOM 1981 C C . PRO A 1 254 ? 10.256 3.598 11.748 1.00 82.31 254 PRO A C 1
ATOM 1983 O O . PRO A 1 254 ? 9.426 3.856 12.621 1.00 82.31 254 PRO A O 1
ATOM 1986 N N . ASP A 1 255 ? 10.775 4.523 10.937 1.00 81.50 255 ASP A N 1
ATOM 1987 C CA . ASP A 1 255 ? 10.450 5.949 11.036 1.00 81.50 255 ASP A CA 1
ATOM 1988 C C . ASP A 1 255 ? 8.974 6.175 10.676 1.00 81.50 255 ASP A C 1
ATOM 1990 O O . ASP A 1 255 ? 8.228 6.791 11.442 1.00 81.50 255 ASP A O 1
ATOM 1994 N N . THR A 1 256 ? 8.510 5.550 9.591 1.00 82.94 256 THR A N 1
ATOM 1995 C CA . THR A 1 256 ? 7.097 5.534 9.195 1.00 82.94 256 THR A CA 1
ATOM 1996 C C . THR A 1 256 ? 6.210 4.974 10.310 1.00 82.94 256 THR A C 1
ATOM 1998 O O . THR A 1 256 ? 5.170 5.552 10.628 1.00 82.94 256 THR A O 1
ATOM 2001 N N . LEU A 1 257 ? 6.597 3.864 10.951 1.00 86.19 257 LEU A N 1
ATOM 2002 C CA . LEU A 1 257 ? 5.789 3.256 12.013 1.00 86.19 257 LEU A CA 1
ATOM 2003 C C . LEU A 1 257 ? 5.673 4.157 13.254 1.00 86.19 257 LEU A C 1
ATOM 2005 O O . LEU A 1 257 ? 4.604 4.210 13.866 1.00 86.19 257 LEU A O 1
ATOM 2009 N N . ILE A 1 258 ? 6.735 4.882 13.616 1.00 88.12 258 ILE A N 1
ATOM 2010 C CA . ILE A 1 258 ? 6.703 5.867 14.708 1.00 88.12 258 ILE A CA 1
ATOM 2011 C C . ILE A 1 258 ? 5.670 6.959 14.404 1.00 88.12 258 ILE A C 1
ATOM 2013 O O . ILE A 1 258 ? 4.858 7.298 15.270 1.00 88.12 258 ILE A O 1
ATOM 2017 N N . GLU A 1 259 ? 5.646 7.464 13.171 1.00 87.19 259 GLU A N 1
ATOM 2018 C CA . GLU A 1 259 ? 4.680 8.480 12.749 1.00 87.19 259 GLU A CA 1
ATOM 2019 C C . GLU A 1 259 ? 3.242 7.947 12.753 1.00 87.19 259 GLU A C 1
ATOM 2021 O O . GLU A 1 259 ? 2.349 8.611 13.283 1.00 87.19 259 GLU A O 1
ATOM 2026 N N . VAL A 1 260 ? 3.006 6.728 12.246 1.00 90.19 260 VAL A N 1
ATOM 2027 C CA . VAL A 1 260 ? 1.687 6.065 12.294 1.00 90.19 260 VAL A CA 1
ATOM 2028 C C . VAL A 1 260 ? 1.169 6.006 13.728 1.00 90.19 260 VAL A C 1
ATOM 2030 O O . VAL A 1 260 ? 0.021 6.364 13.994 1.00 90.19 260 VAL A O 1
ATOM 2033 N N . GLN A 1 261 ? 2.013 5.562 14.661 1.00 92.56 261 GLN A N 1
ATOM 2034 C CA . GLN A 1 261 ? 1.648 5.416 16.067 1.00 92.56 261 GLN A CA 1
ATOM 2035 C C . GLN A 1 261 ? 1.358 6.767 16.724 1.00 92.56 261 GLN A C 1
ATOM 2037 O O . GLN A 1 261 ? 0.364 6.894 17.441 1.00 92.56 261 GLN A O 1
ATOM 2042 N N . ALA A 1 262 ? 2.178 7.786 16.453 1.00 92.25 262 ALA A N 1
ATOM 2043 C CA . ALA A 1 262 ? 1.952 9.140 16.948 1.00 92.25 262 ALA A CA 1
ATOM 2044 C C . ALA A 1 262 ? 0.627 9.720 16.423 1.00 92.25 262 ALA A C 1
ATOM 2046 O O . ALA A 1 262 ? -0.165 10.263 17.195 1.00 92.25 262 ALA A O 1
ATOM 2047 N N . GLN A 1 263 ? 0.338 9.541 15.130 1.00 93.38 263 GLN A N 1
ATOM 2048 C CA . GLN A 1 263 ? -0.908 10.001 14.517 1.00 93.38 263 GLN A CA 1
ATOM 2049 C C . GLN A 1 263 ? -2.137 9.230 15.010 1.00 93.38 263 GLN A C 1
ATOM 2051 O O . GLN A 1 263 ? -3.206 9.821 15.155 1.00 93.38 263 GLN A O 1
ATOM 2056 N N . ALA A 1 264 ? -1.999 7.939 15.316 1.00 95.12 264 ALA A N 1
ATOM 2057 C CA . ALA A 1 264 ? -3.063 7.148 15.929 1.00 95.12 264 ALA A CA 1
ATOM 2058 C C . ALA A 1 264 ? -3.416 7.660 17.336 1.00 95.12 264 ALA A C 1
ATOM 2060 O O . ALA A 1 264 ? -4.595 7.786 17.666 1.00 95.12 264 ALA A O 1
ATOM 2061 N N . VAL A 1 265 ? -2.407 8.000 18.151 1.00 96.06 265 VAL A N 1
ATOM 2062 C CA . VAL A 1 265 ? -2.609 8.597 19.485 1.00 96.06 265 VAL A CA 1
ATOM 2063 C C . VAL A 1 265 ? -3.270 9.968 19.377 1.00 96.06 265 VAL A C 1
ATOM 2065 O O . VAL A 1 265 ? -4.234 10.225 20.092 1.00 96.06 265 VAL A O 1
ATOM 2068 N N . ALA A 1 266 ? -2.802 10.821 18.461 1.00 95.44 266 ALA A N 1
ATOM 2069 C CA . ALA A 1 266 ? -3.395 12.137 18.227 1.00 95.44 266 ALA A CA 1
ATOM 2070 C C . ALA A 1 266 ? -4.870 12.029 17.805 1.00 95.44 266 ALA A C 1
ATOM 2072 O O . ALA A 1 266 ? -5.730 12.661 18.413 1.00 95.44 266 ALA A O 1
ATOM 2073 N N . ALA A 1 267 ? -5.176 11.158 16.838 1.00 95.19 267 ALA A N 1
ATOM 2074 C CA . ALA A 1 267 ? -6.544 10.910 16.390 1.00 95.19 267 ALA A CA 1
ATOM 2075 C C . ALA A 1 267 ? -7.452 10.413 17.523 1.00 95.19 267 ALA A C 1
ATOM 2077 O O . ALA A 1 267 ? -8.575 10.882 17.680 1.00 95.19 267 ALA A O 1
ATOM 2078 N N . TYR A 1 268 ? -6.956 9.484 18.339 1.00 96.62 268 TYR A N 1
ATOM 2079 C CA . TYR A 1 268 ? -7.696 8.975 19.489 1.00 96.62 268 TYR A CA 1
ATOM 2080 C C . TYR A 1 268 ? -7.938 10.055 20.553 1.00 96.62 268 TYR A C 1
ATOM 2082 O O . TYR A 1 268 ? -9.017 10.118 21.140 1.00 96.62 268 TYR A O 1
ATOM 2090 N N . ALA A 1 269 ? -6.952 10.923 20.798 1.00 95.62 269 ALA A N 1
ATOM 2091 C CA . ALA A 1 269 ? -7.078 12.028 21.741 1.00 95.62 269 ALA A CA 1
ATOM 2092 C C . ALA A 1 269 ? -8.110 13.073 21.284 1.00 95.62 269 ALA A C 1
ATOM 2094 O O . ALA A 1 269 ? -8.845 13.595 22.119 1.00 95.62 269 ALA A O 1
ATOM 2095 N N . GLU A 1 270 ? -8.200 13.347 19.981 1.00 94.75 270 GLU A N 1
ATOM 2096 C CA . GLU A 1 270 ? -9.221 14.233 19.400 1.00 94.75 270 GLU A CA 1
ATOM 2097 C C . GLU A 1 270 ? -10.647 13.689 19.597 1.00 94.75 270 GLU A C 1
ATOM 2099 O O . GLU A 1 270 ? -11.573 14.464 19.835 1.00 94.75 270 GLU A O 1
ATOM 2104 N N . ASP A 1 271 ? -10.813 12.365 19.564 1.00 94.75 271 ASP A N 1
ATOM 2105 C CA . ASP A 1 271 ? -12.112 11.687 19.645 1.00 94.75 271 ASP A CA 1
ATOM 2106 C C . ASP A 1 271 ? -12.552 11.315 21.075 1.00 94.75 271 ASP A C 1
ATOM 2108 O O . ASP A 1 271 ? -13.654 10.792 21.276 1.00 94.75 271 ASP A O 1
ATOM 2112 N N . ILE A 1 272 ? -11.712 11.540 22.093 1.00 92.94 272 ILE A N 1
ATOM 2113 C CA . ILE A 1 272 ? -11.907 10.945 23.426 1.00 92.94 272 ILE A CA 1
ATOM 2114 C C . ILE A 1 272 ? -13.242 11.322 24.082 1.00 92.94 272 ILE A C 1
ATOM 2116 O O . ILE A 1 272 ? -13.870 10.481 24.730 1.00 92.94 272 ILE A O 1
ATOM 2120 N N . LEU A 1 273 ? -13.700 12.564 23.910 1.00 90.62 273 LEU A N 1
ATOM 2121 C CA . LEU A 1 273 ? -14.943 13.044 24.518 1.00 90.62 273 LEU A CA 1
ATOM 2122 C C . LEU A 1 273 ? -16.166 12.357 23.898 1.00 90.62 273 LEU A C 1
ATOM 2124 O O . LEU A 1 273 ? -17.084 11.948 24.610 1.00 90.62 273 LEU A O 1
ATOM 2128 N N . GLN A 1 274 ? -16.160 12.180 22.580 1.00 90.19 274 GLN A N 1
ATOM 2129 C CA . GLN A 1 274 ? -17.224 11.520 21.837 1.00 90.19 274 GLN A CA 1
ATOM 2130 C C . GLN A 1 274 ? -17.215 10.011 22.105 1.00 90.19 274 GLN A C 1
ATOM 2132 O O . GLN A 1 274 ? -18.270 9.426 22.349 1.00 90.19 274 GLN A O 1
ATOM 2137 N N . LEU A 1 275 ? -16.033 9.387 22.168 1.00 90.50 275 LEU A N 1
ATOM 2138 C CA . LEU A 1 275 ? -15.887 7.985 22.568 1.00 90.50 275 LEU A CA 1
ATOM 2139 C C . LEU A 1 275 ? -16.466 7.731 23.967 1.00 90.50 275 LEU A C 1
ATOM 2141 O O . LEU A 1 275 ? -17.186 6.754 24.175 1.00 90.50 275 LEU A O 1
ATOM 2145 N N . GLN A 1 276 ? -16.207 8.619 24.931 1.00 89.25 276 GLN A N 1
ATOM 2146 C CA . GLN A 1 276 ? -16.765 8.520 26.286 1.00 89.25 276 GLN A CA 1
ATOM 2147 C C . GLN A 1 276 ? -18.295 8.616 26.322 1.00 89.25 276 GLN A C 1
ATOM 2149 O O . GLN A 1 276 ? -18.919 7.992 27.186 1.00 89.25 276 GLN A O 1
ATOM 2154 N N . ALA A 1 277 ? -18.903 9.347 25.385 1.00 86.50 277 ALA A N 1
ATOM 2155 C CA . ALA A 1 277 ? -20.354 9.449 25.250 1.00 86.50 277 ALA A CA 1
ATOM 2156 C C . ALA A 1 277 ? -20.993 8.177 24.658 1.00 86.50 277 ALA A C 1
ATOM 2158 O O . ALA A 1 277 ? -22.180 7.929 24.873 1.00 86.50 277 ALA A O 1
ATOM 2159 N N . LEU A 1 278 ? -20.223 7.312 23.978 1.00 84.06 278 LEU A N 1
ATOM 2160 C CA . LEU A 1 278 ? -20.753 6.069 23.398 1.00 84.06 278 LEU A CA 1
ATOM 2161 C C . LEU A 1 278 ? -21.300 5.097 24.451 1.00 84.06 278 LEU A C 1
ATOM 2163 O O . LEU A 1 278 ? -22.139 4.263 24.130 1.00 84.06 278 LEU A O 1
ATOM 2167 N N . LYS A 1 279 ? -20.894 5.191 25.722 1.00 80.19 279 LYS A N 1
ATOM 2168 C CA . LYS A 1 279 ? -21.455 4.333 26.782 1.00 80.19 279 LYS A CA 1
ATOM 2169 C C . LYS A 1 279 ? -22.965 4.526 26.965 1.00 80.19 279 LYS A C 1
ATOM 2171 O O . LYS A 1 279 ? -23.681 3.579 27.298 1.00 80.19 279 LYS A O 1
ATOM 2176 N N . ASP A 1 280 ? -23.461 5.731 26.693 1.00 79.62 280 ASP A N 1
ATOM 2177 C CA . ASP A 1 280 ? -24.876 6.065 26.820 1.00 79.62 280 ASP A CA 1
ATOM 2178 C C . ASP A 1 280 ? -25.689 5.393 25.699 1.00 79.62 280 ASP A C 1
ATOM 2180 O O . ASP A 1 280 ? -26.858 5.047 25.888 1.00 79.62 280 ASP A O 1
ATOM 2184 N N . LEU A 1 281 ? -25.035 5.071 24.571 1.00 72.88 281 LEU A N 1
ATOM 2185 C CA . LEU A 1 281 ? -25.591 4.246 23.498 1.00 72.88 281 LEU A CA 1
ATOM 2186 C C . LEU A 1 281 ? -25.806 2.797 23.900 1.00 72.88 281 LEU A C 1
ATOM 2188 O O . LEU A 1 281 ? -26.338 2.078 23.072 1.00 72.88 281 LEU A O 1
ATOM 2192 N N . LEU A 1 282 ? -25.404 2.332 25.084 1.00 70.44 282 LEU A N 1
ATOM 2193 C CA . LEU A 1 282 ? -25.690 0.974 25.556 1.00 70.44 282 LEU A CA 1
ATOM 2194 C C . LEU A 1 282 ? -26.671 0.939 26.737 1.00 70.44 282 LEU A C 1
ATOM 2196 O O . LEU A 1 282 ? -27.216 -0.128 27.026 1.00 70.44 282 LEU A O 1
ATOM 2200 N N . GLN A 1 283 ? -27.092 2.092 27.275 1.00 68.94 283 GLN A N 1
ATOM 2201 C CA . GLN A 1 283 ? -28.115 2.160 28.326 1.00 68.94 283 GLN A CA 1
ATOM 2202 C C . GLN A 1 283 ? -29.570 2.068 27.812 1.00 68.94 283 GLN A C 1
ATOM 2204 O O . GLN A 1 283 ? -29.920 2.741 26.840 1.00 68.94 283 GLN A O 1
ATOM 2209 N N . PRO A 1 284 ? -30.448 1.259 28.436 1.00 58.41 284 PRO A N 1
ATOM 2210 C CA . PRO A 1 284 ? -31.801 0.963 27.943 1.00 58.41 284 PRO A CA 1
ATOM 2211 C C . PRO A 1 284 ? -32.832 2.115 28.016 1.00 58.41 284 PRO A C 1
ATOM 2213 O O . PRO A 1 284 ? -34.017 1.862 27.807 1.00 58.41 284 PRO A O 1
ATOM 2216 N N . SER A 1 285 ? -32.451 3.370 28.294 1.00 55.97 285 SER A N 1
ATOM 2217 C CA . SER A 1 285 ? -33.430 4.457 28.465 1.00 55.97 285 SER A CA 1
ATOM 2218 C C . SER A 1 285 ? -34.066 4.922 27.138 1.00 55.97 285 SER A C 1
ATOM 2220 O O . SER A 1 285 ? -33.431 5.015 26.082 1.00 55.97 285 SER A O 1
ATOM 2222 N N . ALA A 1 286 ? -35.375 5.182 27.197 1.00 44.47 286 ALA A N 1
ATOM 2223 C CA . ALA A 1 286 ? -36.289 5.312 26.060 1.00 44.47 286 ALA A CA 1
ATOM 2224 C C . ALA A 1 286 ? -36.244 6.659 25.299 1.00 44.47 286 ALA A C 1
ATOM 2226 O O . ALA A 1 286 ? -37.008 6.842 24.357 1.00 44.47 286 ALA A O 1
ATOM 2227 N N . GLU A 1 287 ? -35.338 7.583 25.635 1.00 47.75 287 GLU A N 1
ATOM 2228 C CA . GLU A 1 287 ? -35.237 8.912 24.989 1.00 47.75 287 GLU A CA 1
ATOM 2229 C C . GLU A 1 287 ? -34.030 9.056 24.037 1.00 47.75 287 GLU A C 1
ATOM 2231 O O . GLU A 1 287 ? -33.786 10.120 23.458 1.00 47.75 287 GLU A O 1
ATOM 2236 N N . ALA A 1 288 ? -33.300 7.957 23.820 1.00 46.72 288 ALA A N 1
ATOM 2237 C CA . ALA A 1 288 ? -32.065 7.852 23.037 1.00 46.72 288 ALA A CA 1
ATOM 2238 C C . ALA A 1 288 ? -32.238 7.995 21.503 1.00 46.72 288 ALA A C 1
ATOM 2240 O O . ALA A 1 288 ? -31.567 7.317 20.726 1.00 46.72 288 ALA A O 1
ATOM 2241 N N . SER A 1 289 ? -33.174 8.825 21.046 1.00 50.31 289 SER A N 1
ATOM 2242 C CA . SER A 1 289 ? -33.363 9.144 19.623 1.00 50.31 289 SER A CA 1
ATOM 2243 C C . SER A 1 289 ? -32.819 10.536 19.279 1.00 50.31 289 SER A C 1
ATOM 2245 O O . SER A 1 289 ? -32.348 10.746 18.168 1.00 50.31 289 SER A O 1
ATOM 2247 N N . SER A 1 290 ? -32.844 11.492 20.224 1.00 49.72 290 SER A N 1
ATOM 2248 C CA . SER A 1 290 ? -32.507 12.907 19.953 1.00 49.72 290 SER A CA 1
ATOM 2249 C C . SER A 1 290 ? -31.185 13.398 20.565 1.00 49.72 290 SER A C 1
ATOM 2251 O O . SER A 1 290 ? -30.579 14.327 20.027 1.00 49.72 290 SER A O 1
ATOM 2253 N N . SER A 1 291 ? -30.722 12.799 21.669 1.00 47.62 291 SER A N 1
ATOM 2254 C CA . SER A 1 291 ? -29.388 13.036 22.258 1.00 47.62 291 SER A CA 1
ATOM 2255 C C . SER A 1 291 ? -28.303 12.207 21.562 1.00 47.62 291 SER A C 1
A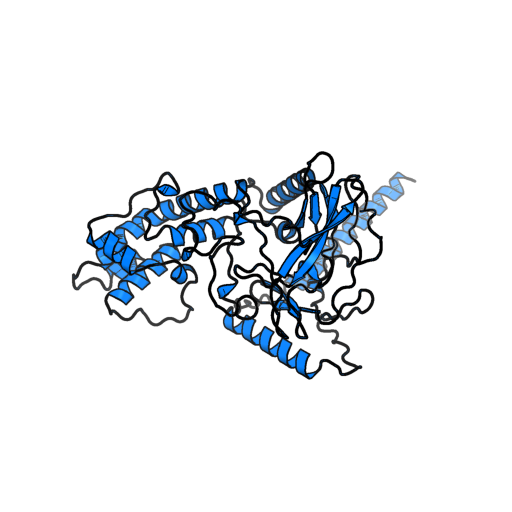TOM 2257 O O . SER A 1 291 ? -27.136 12.569 21.522 1.00 47.62 291 SER A O 1
ATOM 2259 N N . THR A 1 292 ? -28.727 11.115 20.945 1.00 47.53 292 THR A N 1
ATOM 2260 C CA . THR A 1 292 ? -27.906 10.021 20.436 1.00 47.53 292 THR A CA 1
ATOM 2261 C C . THR A 1 292 ? -27.388 10.275 19.025 1.00 47.53 292 THR A C 1
ATOM 2263 O O . THR A 1 292 ? -26.212 10.062 18.753 1.00 47.53 292 THR A O 1
ATOM 2266 N N . ALA A 1 293 ? -28.224 10.876 18.173 1.00 49.91 293 ALA A N 1
ATOM 2267 C CA . ALA A 1 293 ? -27.779 11.524 16.941 1.00 49.91 293 ALA A CA 1
ATOM 2268 C C . ALA A 1 293 ? -26.871 12.739 17.222 1.00 49.91 293 ALA A C 1
ATOM 2270 O O . ALA A 1 293 ? -26.049 13.089 16.390 1.00 49.91 293 ALA A O 1
ATOM 2271 N N . ARG A 1 294 ? -26.989 13.363 18.405 1.00 51.19 294 ARG A N 1
ATOM 2272 C CA . ARG A 1 294 ? -26.158 14.498 18.842 1.00 51.19 294 ARG A CA 1
ATOM 2273 C C . ARG A 1 294 ? -24.790 14.085 19.400 1.00 51.19 294 ARG A C 1
ATOM 2275 O O . ARG A 1 294 ? -23.857 14.860 19.269 1.00 51.19 294 ARG A O 1
ATOM 2282 N N . ALA A 1 295 ? -24.667 12.895 19.993 1.00 50.34 295 ALA A N 1
ATOM 2283 C CA . ALA A 1 295 ? -23.406 12.380 20.540 1.00 50.34 295 ALA A CA 1
ATOM 2284 C C . ALA A 1 295 ? -22.413 11.930 19.450 1.00 50.34 295 ALA A C 1
ATOM 2286 O O . ALA A 1 295 ? -21.207 12.025 19.651 1.00 50.34 295 ALA A O 1
ATOM 2287 N N . ALA A 1 296 ? -22.921 11.474 18.299 1.00 50.44 296 ALA A N 1
ATOM 2288 C CA . ALA A 1 296 ? -22.119 11.194 17.105 1.00 50.44 296 ALA A CA 1
ATOM 2289 C C . ALA A 1 296 ? -21.988 12.411 16.166 1.00 50.44 296 ALA A C 1
ATOM 2291 O O . ALA A 1 296 ? -21.071 12.452 15.352 1.00 50.44 296 ALA A O 1
ATOM 2292 N N . ALA A 1 297 ? -22.876 13.412 16.274 1.00 52.41 297 ALA A N 1
ATOM 2293 C CA . ALA A 1 297 ? -22.815 14.612 15.443 1.00 52.41 297 ALA A CA 1
ATOM 2294 C C . ALA A 1 297 ? -21.523 15.400 15.708 1.00 52.41 297 ALA A C 1
ATOM 2296 O O . ALA A 1 297 ? -21.342 15.974 16.781 1.00 52.41 297 ALA A O 1
ATOM 2297 N N . GLY A 1 298 ? -20.653 15.451 14.698 1.00 63.56 298 GLY A N 1
ATOM 2298 C CA . GLY A 1 298 ? -19.377 16.167 14.751 1.00 63.56 298 GLY A CA 1
ATOM 2299 C C . GLY A 1 298 ? -18.199 15.344 15.283 1.00 63.56 298 GLY A C 1
ATOM 2300 O O . GLY A 1 298 ? -17.168 15.932 15.604 1.00 63.56 298 GLY A O 1
ATOM 2301 N N . GLY A 1 299 ? -18.342 14.019 15.411 1.00 73.12 299 GLY A N 1
ATOM 2302 C CA . GLY A 1 299 ? -17.213 13.107 15.626 1.00 73.12 299 GLY A CA 1
ATOM 2303 C C . GLY A 1 299 ? -16.445 12.810 14.332 1.00 73.12 299 GLY A C 1
ATOM 2304 O O . GLY A 1 299 ? -16.895 13.150 13.240 1.00 73.12 299 GLY A O 1
ATOM 2305 N N . SER A 1 300 ? -15.275 12.176 14.440 1.00 89.81 300 SER A N 1
ATOM 2306 C CA . SER A 1 300 ? -14.558 11.658 13.269 1.00 89.81 300 SER A CA 1
ATOM 2307 C C . SER A 1 300 ? -15.305 10.486 12.607 1.00 89.81 300 SER A C 1
ATOM 2309 O O . SER A 1 300 ? -16.172 9.862 13.222 1.00 89.81 300 SER A O 1
ATOM 2311 N N . GLU A 1 301 ? -14.899 10.102 11.389 1.00 88.88 301 GLU A N 1
ATOM 2312 C CA . GLU A 1 301 ? -15.402 8.892 10.705 1.00 88.88 301 GLU A CA 1
ATOM 2313 C C . GLU A 1 301 ? -15.308 7.638 11.601 1.00 88.88 301 GLU A C 1
ATOM 2315 O O . GLU A 1 301 ? -16.180 6.770 11.561 1.00 88.88 301 GLU A O 1
ATOM 2320 N N . ALA A 1 302 ? -14.268 7.540 12.441 1.00 91.44 302 ALA A N 1
ATOM 2321 C CA . ALA A 1 302 ? -14.087 6.418 13.359 1.00 91.44 302 ALA A CA 1
ATOM 2322 C C . ALA A 1 302 ? -15.176 6.383 14.443 1.00 91.44 302 ALA A C 1
ATOM 2324 O O . ALA A 1 302 ? -15.735 5.319 14.717 1.00 91.44 302 ALA A O 1
ATOM 2325 N N . VAL A 1 303 ? -15.501 7.539 15.029 1.00 90.75 303 VAL A N 1
ATOM 2326 C CA . VAL A 1 303 ? -16.546 7.685 16.054 1.00 90.75 303 VAL A CA 1
ATOM 2327 C C . VAL A 1 303 ? -17.930 7.448 15.465 1.00 90.75 303 VAL A C 1
ATOM 2329 O O . VAL A 1 303 ? -18.727 6.726 16.064 1.00 90.75 303 VAL A O 1
ATOM 2332 N N . GLU A 1 304 ? -18.217 8.027 14.299 1.00 86.88 304 GLU A N 1
ATOM 2333 C CA . GLU A 1 304 ? -19.496 7.846 13.609 1.00 86.88 304 GLU A CA 1
ATOM 2334 C C . GLU A 1 304 ? -19.743 6.361 13.316 1.00 86.88 304 GLU A C 1
ATOM 2336 O O . GLU A 1 304 ? -20.776 5.813 13.704 1.00 86.88 304 GLU A O 1
ATOM 2341 N N . MET A 1 305 ? -18.746 5.678 12.748 1.00 88.12 305 MET A N 1
ATOM 2342 C CA . MET A 1 305 ? -18.807 4.247 12.451 1.00 88.12 305 MET A CA 1
ATOM 2343 C C . MET A 1 305 ? -18.984 3.389 13.718 1.00 88.12 305 MET A C 1
ATOM 2345 O O . MET A 1 305 ? -19.769 2.436 13.713 1.00 88.12 305 MET A O 1
ATOM 2349 N N . LEU A 1 306 ? -18.298 3.726 14.817 1.00 88.94 306 LEU A N 1
ATOM 2350 C CA . LEU A 1 306 ? -18.464 3.065 16.118 1.00 88.94 306 LEU A CA 1
ATOM 2351 C C . LEU A 1 306 ? -19.887 3.233 16.664 1.00 88.94 306 LEU A C 1
ATOM 2353 O O . LEU A 1 306 ? -20.502 2.260 17.103 1.00 88.94 306 LEU A O 1
ATOM 2357 N N . ALA A 1 307 ? -20.415 4.457 16.635 1.00 86.19 307 ALA A N 1
ATOM 2358 C CA . ALA A 1 307 ? -21.754 4.763 17.119 1.00 86.19 307 ALA A CA 1
ATOM 2359 C C . ALA A 1 307 ? -22.824 4.000 16.328 1.00 86.19 307 ALA A C 1
ATOM 2361 O O . ALA A 1 307 ? -23.708 3.383 16.924 1.00 86.19 307 ALA A O 1
ATOM 2362 N N . GLU A 1 308 ? -22.718 3.991 15.000 1.00 82.06 308 GLU A N 1
ATOM 2363 C CA . GLU A 1 308 ? -23.609 3.230 14.124 1.00 82.06 308 GLU A CA 1
ATOM 2364 C C . GLU A 1 308 ? -23.573 1.733 14.444 1.00 82.06 308 GLU A C 1
ATOM 2366 O O . GLU A 1 308 ? -24.622 1.118 14.637 1.00 82.06 308 GLU A O 1
ATOM 2371 N N . ALA A 1 309 ? -22.376 1.156 14.576 1.00 84.25 309 ALA A N 1
ATOM 2372 C CA . ALA A 1 309 ? -22.212 -0.262 14.867 1.00 84.25 309 ALA A CA 1
ATOM 2373 C C . ALA A 1 309 ? -22.841 -0.665 16.217 1.00 84.25 309 ALA A C 1
ATOM 2375 O O . ALA A 1 309 ? -23.432 -1.740 16.336 1.00 84.25 309 ALA A O 1
ATOM 2376 N N . LEU A 1 310 ? -22.771 0.212 17.224 1.00 85.44 310 LEU A N 1
ATOM 2377 C CA . LEU A 1 310 ? -23.434 0.010 18.516 1.00 85.44 310 LEU A CA 1
ATOM 2378 C C . LEU A 1 310 ? -24.963 0.115 18.414 1.00 85.44 310 LEU A C 1
ATOM 2380 O O . LEU A 1 310 ? -25.673 -0.634 19.083 1.00 85.44 310 LEU A O 1
ATOM 2384 N N . VAL A 1 311 ? -25.491 1.019 17.584 1.00 79.50 311 VAL A N 1
ATOM 2385 C CA . VAL A 1 311 ? -26.939 1.138 17.338 1.00 79.50 311 VAL A CA 1
ATOM 2386 C C . VAL A 1 311 ? -27.477 -0.106 16.624 1.00 79.50 311 VAL A C 1
ATOM 2388 O O . VAL A 1 311 ? -28.509 -0.641 17.037 1.00 79.50 311 VAL A O 1
ATOM 2391 N N . GLU A 1 312 ? -26.758 -0.602 15.614 1.00 79.81 312 GLU A N 1
ATOM 2392 C CA . GLU A 1 312 ? -27.093 -1.832 14.884 1.00 79.81 312 GLU A CA 1
ATOM 2393 C C . GLU A 1 312 ? -27.146 -3.048 15.819 1.00 79.81 312 GLU A C 1
ATOM 2395 O O . GLU A 1 312 ? -28.118 -3.805 15.795 1.00 79.81 312 GLU A O 1
ATOM 2400 N N . ALA A 1 313 ? -26.155 -3.203 16.704 1.00 81.81 313 ALA A N 1
ATOM 2401 C CA . ALA A 1 313 ? -26.096 -4.310 17.662 1.00 81.81 313 ALA A CA 1
ATOM 2402 C C . ALA A 1 313 ? -27.267 -4.325 18.666 1.00 81.81 313 ALA A C 1
ATOM 2404 O O . ALA A 1 313 ? -27.585 -5.359 19.249 1.00 81.81 313 ALA A O 1
ATOM 2405 N N . ARG A 1 314 ? -27.962 -3.195 18.846 1.00 76.88 314 ARG A N 1
ATOM 2406 C CA . ARG A 1 314 ? -29.179 -3.091 19.671 1.00 76.88 314 ARG A CA 1
ATOM 2407 C C . ARG A 1 314 ? -30.456 -3.467 18.923 1.00 76.88 314 ARG A C 1
ATOM 2409 O O . ARG A 1 314 ? -31.542 -3.350 19.489 1.00 76.88 314 ARG A O 1
ATOM 2416 N N . GLY A 1 315 ? -30.352 -3.854 17.653 1.00 72.06 315 GLY A N 1
ATOM 2417 C CA . GLY A 1 315 ? -31.497 -4.160 16.798 1.00 72.06 315 GLY A CA 1
ATOM 2418 C C . GLY A 1 315 ? -32.302 -2.926 16.380 1.00 72.06 315 GLY A C 1
ATOM 2419 O O . GLY A 1 315 ? -33.449 -3.066 15.957 1.00 72.06 315 GLY A O 1
ATOM 2420 N N . ARG A 1 316 ? -31.741 -1.713 16.503 1.00 67.00 316 ARG A N 1
ATOM 2421 C CA . ARG A 1 316 ? -32.368 -0.499 15.966 1.00 67.00 316 ARG A CA 1
ATOM 2422 C C . ARG A 1 316 ? -31.914 -0.309 14.517 1.00 67.00 316 ARG A C 1
ATOM 2424 O O . ARG A 1 316 ? -30.709 -0.314 14.275 1.00 67.00 316 ARG A O 1
ATOM 2431 N N . PRO A 1 317 ? -32.837 -0.129 13.555 1.00 61.53 317 PRO A N 1
ATOM 2432 C CA . PRO A 1 317 ? -32.447 0.120 12.177 1.00 61.53 317 PRO A CA 1
ATOM 2433 C C . PRO A 1 317 ? -31.701 1.462 12.099 1.00 61.53 317 PRO A C 1
ATOM 2435 O O . PRO A 1 317 ? -32.208 2.461 12.626 1.00 61.53 317 PRO A O 1
ATOM 2438 N N . PRO A 1 318 ? -30.511 1.510 11.476 1.00 62.28 318 PRO A N 1
ATOM 2439 C CA . PRO A 1 318 ? -29.823 2.771 11.249 1.00 62.28 318 PRO A CA 1
ATOM 2440 C C . PRO A 1 318 ? -30.661 3.667 10.317 1.00 62.28 318 PRO A C 1
ATOM 2442 O O . PRO A 1 318 ? -31.478 3.158 9.539 1.00 62.28 318 PRO A O 1
ATOM 2445 N N . PRO A 1 319 ? -30.494 5.001 10.374 1.00 60.44 319 PRO A N 1
ATOM 2446 C CA . PRO A 1 319 ? -31.116 5.894 9.402 1.00 60.44 319 PRO A CA 1
ATOM 2447 C C . PRO A 1 319 ? -30.749 5.472 7.968 1.00 60.44 319 PRO A C 1
ATOM 2449 O O . PRO A 1 319 ? -29.623 5.048 7.702 1.00 60.44 319 PRO A O 1
ATOM 2452 N N . ILE A 1 320 ? -31.721 5.552 7.051 1.00 54.38 320 ILE A N 1
ATOM 2453 C CA . ILE A 1 320 ? -31.576 5.110 5.654 1.00 54.38 320 ILE A CA 1
ATOM 2454 C C . ILE A 1 320 ? -30.372 5.817 5.016 1.00 54.38 320 ILE A C 1
ATOM 2456 O O . ILE A 1 320 ? -30.323 7.046 4.959 1.00 54.38 320 ILE A O 1
ATOM 2460 N N . ARG A 1 321 ? -29.405 5.031 4.531 1.00 57.09 321 ARG A N 1
ATOM 2461 C CA . ARG A 1 321 ? -28.167 5.530 3.921 1.00 57.09 321 ARG A CA 1
ATOM 2462 C C . ARG A 1 321 ? -28.333 5.856 2.440 1.00 57.09 321 ARG A C 1
ATOM 2464 O O . ARG A 1 321 ? -28.962 5.107 1.701 1.00 57.09 321 ARG A O 1
ATOM 2471 N N . ALA A 1 322 ? -27.638 6.908 2.010 1.00 44.50 322 ALA A N 1
ATOM 2472 C CA . ALA A 1 322 ? -27.269 7.133 0.611 1.00 44.50 322 ALA A CA 1
ATOM 2473 C C . ALA A 1 322 ? -25.798 6.755 0.309 1.00 44.50 322 ALA A C 1
ATOM 2475 O O . ALA A 1 322 ? -25.432 6.655 -0.856 1.00 44.50 322 ALA A O 1
ATOM 2476 N N . ALA A 1 323 ? -24.956 6.534 1.332 1.00 45.28 323 ALA A N 1
ATOM 2477 C CA . ALA A 1 323 ? -23.507 6.336 1.199 1.00 45.28 323 ALA A CA 1
ATOM 2478 C C . ALA A 1 323 ? -23.047 4.915 1.610 1.00 45.28 323 ALA A C 1
ATOM 2480 O O . ALA A 1 323 ? -23.694 4.282 2.451 1.00 45.28 323 ALA A O 1
ATOM 2481 N N . PRO A 1 324 ? -21.939 4.395 1.043 1.00 52.81 324 PRO A N 1
ATOM 2482 C CA . PRO A 1 324 ? -21.395 3.083 1.393 1.00 52.81 324 PRO A CA 1
ATOM 2483 C C . PRO A 1 324 ? -20.902 3.007 2.850 1.00 52.81 324 PRO A C 1
ATOM 2485 O O . PRO A 1 324 ? -20.529 4.008 3.455 1.00 52.81 324 PRO A O 1
ATOM 2488 N N . VAL A 1 325 ? -20.880 1.789 3.407 1.00 66.06 325 VAL A N 1
ATOM 2489 C CA . VAL A 1 325 ? -20.329 1.492 4.743 1.00 66.06 325 VAL A CA 1
ATOM 2490 C C . VAL A 1 325 ? -18.857 1.926 4.799 1.00 66.06 325 VAL A C 1
ATOM 2492 O O . VAL A 1 325 ? -18.082 1.532 3.924 1.00 66.06 325 VAL A O 1
ATOM 2495 N N . SER A 1 326 ? -18.463 2.694 5.824 1.00 80.19 326 SER A N 1
ATOM 2496 C CA . SER A 1 326 ? -17.068 3.124 6.027 1.00 80.19 326 SER A CA 1
ATOM 2497 C C . SER A 1 326 ? -16.092 1.943 5.946 1.00 80.19 326 SER A C 1
ATOM 2499 O O . SER A 1 326 ? -16.325 0.871 6.514 1.00 80.19 326 SER A O 1
ATOM 2501 N N . PHE A 1 327 ? -14.951 2.155 5.283 1.00 84.56 327 PHE A N 1
ATOM 2502 C CA . PHE A 1 327 ? -13.865 1.173 5.221 1.00 84.56 327 PHE A CA 1
ATOM 2503 C C . PHE A 1 327 ? -13.350 0.793 6.619 1.00 84.56 327 PHE A C 1
ATOM 2505 O O . PHE A 1 327 ? -12.980 -0.363 6.838 1.00 84.56 327 PHE A O 1
ATOM 2512 N N . LEU A 1 328 ? -13.392 1.731 7.576 1.00 88.94 328 LEU A N 1
ATOM 2513 C CA . LEU A 1 328 ? -12.942 1.523 8.954 1.00 88.94 328 LEU A CA 1
ATOM 2514 C C . LEU A 1 328 ? -13.746 0.440 9.684 1.00 88.94 328 LEU A C 1
ATOM 2516 O O . LEU A 1 328 ? -13.202 -0.246 10.549 1.00 88.94 328 LEU A O 1
ATOM 2520 N N . ARG A 1 329 ? -15.006 0.206 9.285 1.00 87.00 329 ARG A N 1
ATOM 2521 C CA . ARG A 1 329 ? -15.888 -0.811 9.885 1.00 87.00 329 ARG A CA 1
ATOM 2522 C C . ARG A 1 329 ? -15.288 -2.216 9.876 1.00 87.00 329 ARG A C 1
ATOM 2524 O O . ARG A 1 329 ? -15.617 -3.023 10.743 1.00 87.00 329 ARG A O 1
ATOM 2531 N N . ARG A 1 330 ? -14.397 -2.498 8.921 1.00 87.75 330 ARG A N 1
ATOM 2532 C CA . ARG A 1 330 ? -13.703 -3.785 8.748 1.00 87.75 330 ARG A CA 1
ATOM 2533 C C . ARG A 1 330 ? -12.714 -4.107 9.867 1.00 87.75 330 ARG A C 1
ATOM 2535 O O . ARG A 1 330 ? -12.365 -5.270 10.028 1.00 87.75 330 ARG A O 1
ATOM 2542 N N . PHE A 1 331 ? -12.267 -3.094 10.605 1.00 90.88 331 PHE A N 1
ATOM 2543 C CA . PHE A 1 331 ? -11.306 -3.231 11.701 1.00 90.88 331 PHE A CA 1
ATOM 2544 C C . PHE A 1 331 ? -11.986 -3.177 13.070 1.00 90.88 331 PHE A C 1
ATOM 2546 O O . PHE A 1 331 ? -11.306 -3.177 14.088 1.00 90.88 331 PHE A O 1
ATOM 2553 N N . LEU A 1 332 ? -13.320 -3.126 13.103 1.00 90.38 332 LEU A N 1
ATOM 2554 C CA . LEU A 1 332 ? -14.081 -3.031 14.337 1.00 90.38 332 LEU A CA 1
ATOM 2555 C C . LEU A 1 332 ? -14.690 -4.379 14.733 1.00 90.38 332 LEU A C 1
ATOM 2557 O O . LEU A 1 332 ? -15.587 -4.886 14.052 1.00 90.38 332 LEU A O 1
ATOM 2561 N N . ASP A 1 333 ? -14.279 -4.887 15.894 1.00 90.94 333 ASP A N 1
ATOM 2562 C CA . ASP A 1 333 ? -14.981 -5.952 16.610 1.00 90.94 333 ASP A CA 1
ATOM 2563 C C . ASP A 1 333 ? -15.986 -5.332 17.594 1.00 90.94 333 ASP A C 1
ATOM 2565 O O . ASP A 1 333 ? -15.633 -4.845 18.670 1.00 90.94 333 ASP A O 1
ATOM 2569 N N . VAL A 1 334 ? -17.258 -5.317 17.195 1.00 89.62 334 VAL A N 1
ATOM 2570 C CA . VAL A 1 334 ? -18.331 -4.670 17.966 1.00 89.62 334 VAL A CA 1
ATOM 2571 C C . VAL A 1 334 ? -18.587 -5.383 19.286 1.00 89.62 334 VAL A C 1
ATOM 2573 O O . VAL A 1 334 ? -18.844 -4.717 20.284 1.00 89.62 334 VAL A O 1
ATOM 2576 N N . GLU A 1 335 ? -18.473 -6.709 19.323 1.00 91.12 335 GLU A N 1
ATOM 2577 C CA . GLU A 1 335 ? -18.716 -7.483 20.542 1.00 91.12 335 GLU A CA 1
ATOM 2578 C C . GLU A 1 335 ? -17.671 -7.154 21.609 1.00 91.12 335 GLU A C 1
ATOM 2580 O O . GLU A 1 335 ? -18.006 -6.975 22.782 1.00 91.12 335 GLU A O 1
ATOM 2585 N N . GLN A 1 336 ? -16.410 -6.968 21.205 1.00 92.19 336 GLN A N 1
ATOM 2586 C CA . GLN A 1 336 ? -15.368 -6.502 22.121 1.00 92.19 336 GLN A CA 1
ATOM 2587 C C . GLN A 1 336 ? -15.640 -5.089 22.642 1.00 92.19 336 GLN A C 1
ATOM 2589 O O . GLN A 1 336 ? -15.413 -4.823 23.823 1.00 92.19 336 GLN A O 1
ATOM 2594 N N . VAL A 1 337 ? -16.152 -4.183 21.802 1.00 91.62 337 VAL A N 1
ATOM 2595 C CA . VAL A 1 337 ? -16.509 -2.816 22.225 1.00 91.62 337 VAL A CA 1
ATOM 2596 C C . VAL A 1 337 ? -17.665 -2.848 23.225 1.00 91.62 337 VAL A C 1
ATOM 2598 O O . VAL A 1 337 ? -17.590 -2.208 24.276 1.00 91.62 337 VAL A O 1
ATOM 2601 N N . ILE A 1 338 ? -18.712 -3.624 22.933 1.00 89.62 338 ILE A N 1
ATOM 2602 C CA . ILE A 1 338 ? -19.870 -3.800 23.816 1.00 89.62 338 ILE A CA 1
ATOM 2603 C C . ILE A 1 338 ? -19.424 -4.380 25.156 1.00 89.62 338 ILE A C 1
ATOM 2605 O O . ILE A 1 338 ? -19.741 -3.811 26.200 1.00 89.62 338 ILE A O 1
ATOM 2609 N N . SER A 1 339 ? -18.648 -5.465 25.130 1.00 91.62 339 SER A N 1
ATOM 2610 C CA . SER A 1 339 ? -18.115 -6.108 26.331 1.00 91.62 339 SER A CA 1
ATOM 2611 C C . SER A 1 339 ? -17.274 -5.136 27.162 1.00 91.62 339 SER A C 1
ATOM 2613 O O . SER A 1 339 ? -17.467 -5.028 28.374 1.00 91.62 339 SER A O 1
ATOM 2615 N N . TYR A 1 340 ? -16.400 -4.358 26.516 1.00 91.25 340 TYR A N 1
ATOM 2616 C CA . TYR A 1 340 ? -15.564 -3.362 27.182 1.00 91.25 340 TYR A CA 1
ATOM 2617 C C . TYR A 1 340 ? -16.401 -2.327 27.944 1.00 91.25 340 TYR A C 1
ATOM 2619 O O . TYR A 1 340 ? -16.155 -2.098 29.130 1.00 91.25 340 TYR A O 1
ATOM 2627 N N . ILE A 1 341 ? -17.421 -1.755 27.298 1.00 87.38 341 ILE A N 1
ATOM 2628 C CA . ILE A 1 341 ? -18.311 -0.764 27.918 1.00 87.38 341 ILE A CA 1
ATOM 2629 C C . ILE A 1 341 ? -19.159 -1.402 29.033 1.00 87.38 341 ILE A C 1
ATOM 2631 O O . ILE A 1 341 ? -19.288 -0.833 30.117 1.00 87.38 341 ILE A O 1
ATOM 2635 N N . GLN A 1 342 ? -19.725 -2.591 28.802 1.00 87.12 342 GLN A N 1
ATOM 2636 C CA . GLN A 1 342 ? -20.583 -3.284 29.773 1.00 87.12 342 GLN A CA 1
ATOM 2637 C C . GLN A 1 342 ? -19.832 -3.724 31.036 1.00 87.12 342 GLN A C 1
ATOM 2639 O O . GLN A 1 342 ? -20.420 -3.746 32.116 1.00 87.12 342 GLN A O 1
ATOM 2644 N N . CYS A 1 343 ? -18.527 -3.997 30.945 1.00 88.25 343 CYS A N 1
ATOM 2645 C CA . CYS A 1 343 ? -17.668 -4.237 32.107 1.00 88.25 343 CYS A CA 1
ATOM 2646 C C . CYS A 1 343 ? -17.395 -2.975 32.953 1.00 88.25 343 CYS A C 1
ATOM 2648 O O . CYS A 1 343 ? -16.561 -3.018 33.856 1.00 88.25 343 CYS A O 1
ATOM 2650 N N . GLY A 1 344 ? -18.050 -1.846 32.662 1.00 80.25 344 GLY A N 1
ATOM 2651 C CA . GLY A 1 344 ? -17.879 -0.585 33.382 1.00 80.25 344 GLY A CA 1
ATOM 2652 C C . GLY A 1 344 ? -16.580 0.146 33.045 1.00 80.25 344 GLY A C 1
ATOM 2653 O O . GLY A 1 344 ? -16.244 1.128 33.709 1.00 80.25 344 GLY A O 1
ATOM 2654 N N . LYS A 1 345 ? -15.837 -0.307 32.026 1.00 85.75 345 LYS A N 1
ATOM 2655 C CA . LYS A 1 345 ? -14.649 0.402 31.547 1.00 85.75 345 LYS A CA 1
ATOM 2656 C C . LYS A 1 345 ? -15.087 1.591 30.693 1.00 85.75 345 LYS A C 1
ATOM 2658 O O . LYS A 1 345 ? -16.035 1.507 29.918 1.00 85.75 345 LYS A O 1
ATOM 2663 N N . SER A 1 346 ? -14.369 2.700 30.826 1.00 83.50 346 SER A N 1
ATOM 2664 C CA . SER A 1 346 ? -14.539 3.884 29.983 1.00 83.50 346 SER A CA 1
ATOM 2665 C C . SER A 1 346 ? -13.344 4.024 29.051 1.00 83.50 346 SER A C 1
ATOM 2667 O O . SER A 1 346 ? -12.234 3.594 29.379 1.00 83.50 346 SER A O 1
ATOM 2669 N N . PHE A 1 347 ? -13.553 4.657 27.901 1.00 91.38 347 PHE A N 1
ATOM 2670 C CA . PHE A 1 347 ? -12.444 5.187 27.119 1.00 91.38 347 PHE A CA 1
ATOM 2671 C C . PHE A 1 347 ? -11.781 6.309 27.930 1.00 91.38 347 PHE A C 1
ATOM 2673 O O . PHE A 1 347 ? -12.459 7.209 28.435 1.00 91.38 347 PHE A O 1
ATOM 2680 N N . ALA A 1 348 ? -10.471 6.208 28.131 1.00 91.56 348 ALA A N 1
ATOM 2681 C CA . ALA A 1 348 ? -9.649 7.189 28.838 1.00 91.56 348 ALA A CA 1
ATOM 2682 C C . ALA A 1 348 ? -8.600 7.758 27.879 1.00 91.56 348 ALA A C 1
ATOM 2684 O O . ALA A 1 348 ? -8.325 7.141 26.849 1.00 91.56 348 ALA A O 1
ATOM 2685 N N . ALA A 1 349 ? -8.037 8.922 28.205 1.00 93.56 349 ALA A N 1
ATOM 2686 C CA . ALA A 1 349 ? -6.959 9.509 27.417 1.00 93.56 349 ALA A CA 1
ATOM 2687 C C . ALA A 1 349 ? -5.772 8.536 27.307 1.00 93.56 349 ALA A C 1
ATOM 2689 O O . ALA A 1 349 ? -5.469 7.807 28.253 1.00 93.56 349 ALA A O 1
ATOM 2690 N N . ALA A 1 350 ? -5.117 8.536 26.149 1.00 94.06 350 ALA A N 1
ATOM 2691 C CA . ALA A 1 350 ? -3.920 7.750 25.887 1.00 94.06 350 ALA A CA 1
ATOM 2692 C C . ALA A 1 350 ? -2.765 8.707 25.573 1.00 94.06 350 ALA A C 1
ATOM 2694 O O . ALA A 1 350 ? -2.863 9.516 24.658 1.00 94.06 350 ALA A O 1
ATOM 2695 N N . GLU A 1 351 ? -1.677 8.607 26.329 1.00 92.81 351 GLU A N 1
ATOM 2696 C CA . GLU A 1 351 ? -0.420 9.334 26.105 1.00 92.81 351 GLU A CA 1
ATOM 2697 C C . GLU A 1 351 ? 0.526 8.553 25.182 1.00 92.81 351 GLU A C 1
ATOM 2699 O O . GLU A 1 351 ? 1.501 9.088 24.664 1.00 92.81 351 GLU A O 1
ATOM 2704 N N . SER A 1 352 ? 0.249 7.264 24.974 1.00 94.31 352 SER A N 1
ATOM 2705 C CA . SER A 1 352 ? 1.030 6.389 24.105 1.00 94.31 352 SER A CA 1
ATOM 2706 C C . SER A 1 352 ? 0.146 5.425 23.326 1.00 94.31 352 SER A C 1
ATOM 2708 O O . SER A 1 352 ? -0.966 5.084 23.730 1.00 94.31 352 SER A O 1
ATOM 2710 N N . TYR A 1 353 ? 0.685 4.914 22.223 1.00 94.25 353 TYR A N 1
ATOM 2711 C CA . TYR A 1 353 ? -0.018 4.007 21.318 1.00 94.25 353 TYR A CA 1
ATOM 2712 C C . TYR A 1 353 ? -0.560 2.749 22.011 1.00 94.25 353 TYR A C 1
ATOM 2714 O O . TYR A 1 353 ? -1.671 2.299 21.736 1.00 94.25 353 TYR A O 1
ATOM 2722 N N . ARG A 1 354 ? 0.196 2.208 22.975 1.00 92.50 354 ARG A N 1
ATOM 2723 C CA . ARG A 1 354 ? -0.196 1.013 23.737 1.00 92.50 354 ARG A CA 1
ATOM 2724 C C . ARG A 1 354 ? -1.372 1.253 24.684 1.00 92.50 354 ARG A C 1
ATOM 2726 O O . ARG A 1 354 ? -2.058 0.295 25.028 1.00 92.50 354 ARG A O 1
ATOM 2733 N N . GLN A 1 355 ? -1.605 2.500 25.092 1.00 94.25 355 GLN A N 1
ATOM 2734 C CA . GLN A 1 355 ? -2.698 2.866 25.994 1.00 94.25 355 GLN A CA 1
ATOM 2735 C C . GLN A 1 355 ? -4.045 3.018 25.275 1.00 94.25 355 GLN A C 1
ATOM 2737 O O . GLN A 1 355 ? -5.073 3.043 25.948 1.00 94.25 355 GLN A O 1
ATOM 2742 N N . ILE A 1 356 ? -4.071 3.075 23.936 1.00 95.19 356 ILE A N 1
ATOM 2743 C CA . ILE A 1 356 ? -5.330 3.034 23.181 1.00 95.19 356 ILE A CA 1
ATOM 2744 C C . ILE A 1 356 ? -6.013 1.680 23.461 1.00 95.19 356 ILE A C 1
ATOM 2746 O O . ILE A 1 356 ? -5.384 0.641 23.235 1.00 95.19 356 ILE A O 1
ATOM 2750 N N . PRO A 1 357 ? -7.270 1.636 23.938 1.00 94.25 357 PRO A N 1
ATOM 2751 C CA . PRO A 1 357 ? -7.926 0.381 24.308 1.00 94.25 357 PRO A CA 1
ATOM 2752 C C . PRO A 1 357 ? -8.035 -0.620 23.150 1.00 94.25 357 PRO A C 1
ATOM 2754 O O . PRO A 1 357 ? -8.366 -0.240 22.028 1.00 94.25 357 PRO A O 1
ATOM 2757 N N . ASP A 1 358 ? -7.799 -1.909 23.432 1.00 91.75 358 ASP A N 1
ATOM 2758 C CA . ASP A 1 358 ? -7.815 -2.997 22.433 1.00 91.75 358 ASP A CA 1
ATOM 2759 C C . ASP A 1 358 ? -9.039 -2.998 21.499 1.00 91.75 358 ASP A C 1
ATOM 2761 O O . ASP A 1 358 ? -8.835 -3.162 20.298 1.00 91.75 358 ASP A O 1
ATOM 2765 N N . PRO A 1 359 ? -10.282 -2.749 21.968 1.00 92.75 359 PRO A N 1
ATOM 2766 C CA . PRO A 1 359 ? -11.459 -2.830 21.099 1.00 92.75 359 PRO A CA 1
ATOM 2767 C C . PRO A 1 359 ? -11.513 -1.776 19.984 1.00 92.75 359 PRO A C 1
ATOM 2769 O O . PRO A 1 359 ? -12.212 -1.972 18.994 1.00 92.75 359 PRO A O 1
ATOM 2772 N N . VAL A 1 360 ? -10.810 -0.649 20.142 1.00 94.25 360 VAL A N 1
ATOM 2773 C CA . VAL A 1 360 ? -10.817 0.468 19.174 1.00 94.25 360 VAL A CA 1
ATOM 2774 C C . VAL A 1 360 ? -9.451 0.716 18.544 1.00 94.25 360 VAL A C 1
ATOM 2776 O O . VAL A 1 360 ? -9.359 1.340 17.489 1.00 94.25 360 VAL A O 1
ATOM 2779 N N . TRP A 1 361 ? -8.385 0.196 19.149 1.00 94.88 361 TRP A N 1
ATOM 2780 C CA . TRP A 1 361 ? -7.018 0.331 18.661 1.00 94.88 361 TRP A CA 1
ATOM 2781 C C . TRP A 1 361 ? -6.833 -0.033 17.173 1.00 94.88 361 TRP A C 1
ATOM 2783 O O . TRP A 1 361 ? -6.230 0.775 16.465 1.00 94.88 361 TRP A O 1
ATOM 2793 N N . PRO A 1 362 ? -7.395 -1.145 16.648 1.00 93.94 362 PRO A N 1
ATOM 2794 C CA . PRO A 1 362 ? -7.309 -1.490 15.22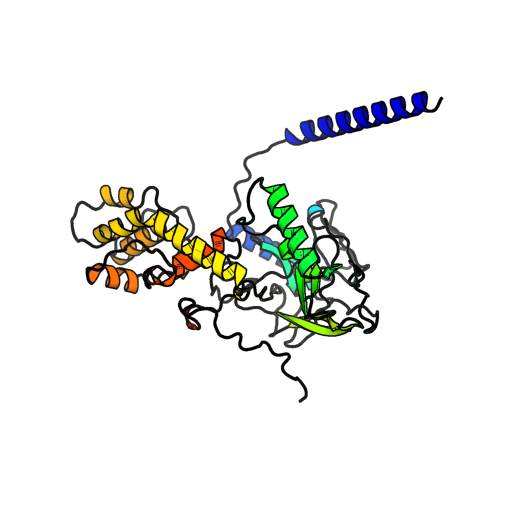6 1.00 93.94 362 PRO A CA 1
ATOM 2795 C C . PRO A 1 362 ? -7.776 -0.381 14.279 1.00 93.94 362 PRO A C 1
ATOM 2797 O O . PRO A 1 362 ? -7.215 -0.206 13.199 1.00 93.94 362 PRO A O 1
ATOM 2800 N N . VAL A 1 363 ? -8.814 0.358 14.679 1.00 94.50 363 VAL A N 1
ATOM 2801 C CA . VAL A 1 363 ? -9.386 1.456 13.897 1.00 94.50 363 VAL A CA 1
ATOM 2802 C C . VAL A 1 363 ? -8.429 2.642 13.913 1.00 94.50 363 VAL A C 1
ATOM 2804 O O . VAL A 1 363 ? -8.089 3.171 12.856 1.00 94.50 363 VAL A O 1
ATOM 2807 N N . TYR A 1 364 ? -7.940 3.021 15.095 1.00 95.81 364 TYR A N 1
ATOM 2808 C CA . TYR A 1 364 ? -7.039 4.163 15.246 1.00 95.81 364 TYR A CA 1
ATOM 2809 C C . TYR A 1 364 ? -5.659 3.934 14.630 1.00 95.81 364 TYR A C 1
ATOM 2811 O O . TYR A 1 364 ? -5.061 4.884 14.134 1.00 95.81 364 TYR A O 1
ATOM 2819 N N . GLU A 1 365 ? -5.179 2.692 14.567 1.00 94.62 365 GLU A N 1
ATOM 2820 C CA . GLU A 1 365 ? -3.982 2.351 13.797 1.00 94.62 365 GLU A CA 1
ATOM 2821 C C . GLU A 1 365 ? -4.167 2.668 12.301 1.00 94.62 365 GLU A C 1
ATOM 2823 O O . GLU A 1 365 ? -3.314 3.314 11.691 1.00 94.62 365 GLU A O 1
ATOM 2828 N N . VAL A 1 366 ? -5.305 2.276 11.712 1.00 93.81 366 VAL A N 1
ATOM 2829 C CA . VAL A 1 366 ? -5.626 2.571 10.303 1.00 93.81 366 VAL A CA 1
ATOM 2830 C C . VAL A 1 366 ? -5.822 4.072 10.078 1.00 93.81 366 VAL A C 1
ATOM 2832 O O . VAL A 1 366 ? -5.371 4.599 9.062 1.00 93.81 366 VAL A O 1
ATOM 2835 N N . VAL A 1 367 ? -6.432 4.784 11.030 1.00 93.94 367 VAL A N 1
ATOM 2836 C CA . VAL A 1 367 ? -6.548 6.252 10.979 1.00 93.94 367 VAL A CA 1
ATOM 2837 C C . VAL A 1 367 ? -5.167 6.913 11.023 1.00 93.94 367 VAL A C 1
ATOM 2839 O O . VAL A 1 367 ? -4.900 7.805 10.219 1.00 93.94 367 VAL A O 1
ATOM 2842 N N . GLY A 1 368 ? -4.266 6.455 11.896 1.00 92.75 368 GLY A N 1
ATOM 2843 C CA . GLY A 1 368 ? -2.882 6.931 11.950 1.00 92.75 368 GLY A CA 1
ATOM 2844 C C . GLY A 1 368 ? -2.157 6.720 10.621 1.00 92.75 368 GLY A C 1
ATOM 2845 O O . GLY A 1 368 ? -1.588 7.657 10.065 1.00 92.75 368 GLY A O 1
ATOM 2846 N N . ALA A 1 369 ? -2.283 5.524 10.043 1.00 90.94 369 ALA A N 1
ATOM 2847 C CA . ALA A 1 369 ? -1.756 5.198 8.720 1.00 90.94 369 ALA A CA 1
ATOM 2848 C C . ALA A 1 369 ? -2.335 6.072 7.597 1.00 90.94 369 ALA A C 1
ATOM 2850 O O . ALA A 1 369 ? -1.617 6.447 6.671 1.00 90.94 369 ALA A O 1
ATOM 2851 N N . GLN A 1 370 ? -3.619 6.428 7.671 1.00 89.12 370 GLN A N 1
ATOM 2852 C CA . GLN A 1 370 ? -4.250 7.351 6.730 1.00 89.12 370 GLN A CA 1
ATOM 2853 C C . GLN A 1 370 ? -3.700 8.773 6.864 1.00 89.12 370 GLN A C 1
ATOM 2855 O O . GLN A 1 370 ? -3.448 9.409 5.842 1.00 89.12 370 GLN A O 1
ATOM 2860 N N . ARG A 1 371 ? -3.470 9.255 8.091 1.00 87.81 371 ARG A N 1
ATOM 2861 C CA . ARG A 1 371 ? -2.887 10.583 8.347 1.00 87.81 371 ARG A CA 1
ATOM 2862 C C . ARG A 1 371 ? -1.454 10.703 7.843 1.00 87.81 371 ARG A C 1
ATOM 2864 O O . ARG A 1 371 ? -1.088 11.775 7.377 1.00 87.81 371 ARG A O 1
ATOM 2871 N N . VAL A 1 372 ? -0.686 9.612 7.884 1.00 83.06 372 VAL A N 1
ATOM 2872 C CA . VAL A 1 372 ? 0.663 9.567 7.301 1.00 83.06 372 VAL A CA 1
ATOM 2873 C C . VAL A 1 372 ? 0.678 9.128 5.839 1.00 83.06 372 VAL A C 1
ATOM 2875 O O . VAL A 1 372 ? 1.724 9.194 5.228 1.00 83.06 372 VAL A O 1
ATOM 2878 N N . GLY A 1 373 ? -0.454 8.761 5.227 1.00 82.50 373 GLY A N 1
ATOM 2879 C CA . GLY A 1 373 ? -0.546 8.504 3.782 1.00 82.50 373 GLY A CA 1
ATOM 2880 C C . GLY A 1 373 ? -0.150 7.096 3.324 1.00 82.50 373 GLY A C 1
ATOM 2881 O O . GLY A 1 373 ? 0.032 6.886 2.130 1.00 82.50 373 GLY A O 1
ATOM 2882 N N . ILE A 1 374 ? -0.077 6.118 4.234 1.00 86.06 374 ILE A N 1
ATOM 2883 C CA . ILE A 1 374 ? 0.205 4.704 3.907 1.00 86.06 374 ILE A CA 1
ATOM 2884 C C . ILE A 1 374 ? -1.034 3.799 3.969 1.00 86.06 374 ILE A C 1
ATOM 2886 O O . ILE A 1 374 ? -0.922 2.574 4.089 1.00 86.06 374 ILE A O 1
ATOM 2890 N N . ALA A 1 375 ? -2.236 4.374 3.945 1.00 87.81 375 ALA A N 1
ATOM 2891 C CA . ALA A 1 375 ? -3.466 3.593 3.998 1.00 87.81 375 ALA A CA 1
ATOM 2892 C C . ALA A 1 375 ? -3.574 2.653 2.786 1.00 87.81 375 ALA A C 1
ATOM 2894 O O . ALA A 1 375 ? -3.538 3.082 1.633 1.00 87.81 375 ALA A O 1
ATOM 2895 N N . CYS A 1 376 ? -3.775 1.362 3.045 1.00 88.50 376 CYS A N 1
ATOM 2896 C CA . CYS A 1 376 ? -4.052 0.385 2.001 1.00 88.50 376 CYS A CA 1
ATOM 2897 C C . CYS A 1 376 ? -5.557 0.187 1.854 1.00 88.50 376 CYS A C 1
ATOM 2899 O O . CYS A 1 376 ? -6.276 -0.042 2.826 1.00 88.50 376 CYS A O 1
ATOM 2901 N N . ARG A 1 377 ? -6.023 0.219 0.607 1.00 87.06 377 ARG A N 1
ATOM 2902 C CA . ARG A 1 377 ? -7.431 0.042 0.238 1.00 87.06 377 ARG A CA 1
ATOM 2903 C C . ARG A 1 377 ? -7.639 -1.108 -0.751 1.00 87.06 377 ARG A C 1
ATOM 2905 O O . ARG A 1 377 ? -8.705 -1.221 -1.346 1.00 87.06 377 ARG A O 1
ATOM 2912 N N . CYS A 1 378 ? -6.655 -2.004 -0.882 1.00 87.06 378 CYS A N 1
ATOM 2913 C CA . CYS A 1 378 ? -6.679 -3.080 -1.879 1.00 87.06 378 CYS A CA 1
ATOM 2914 C C . CYS A 1 378 ? -7.904 -3.995 -1.768 1.00 87.06 378 CYS A C 1
ATOM 2916 O O . CYS A 1 378 ? -8.414 -4.447 -2.780 1.00 87.06 378 CYS A O 1
ATOM 2918 N N . GLY A 1 379 ? -8.426 -4.233 -0.558 1.00 83.75 379 GLY A N 1
ATOM 2919 C CA . GLY A 1 379 ? -9.620 -5.064 -0.353 1.00 83.75 379 GLY A CA 1
ATOM 2920 C C . GLY A 1 379 ? -10.926 -4.428 -0.833 1.00 83.75 379 GLY A C 1
ATOM 2921 O O . GLY A 1 379 ? -11.975 -5.055 -0.703 1.00 83.75 379 GLY A O 1
ATOM 2922 N N . MET A 1 380 ? -10.881 -3.191 -1.333 1.00 79.69 380 MET A N 1
ATOM 2923 C CA . MET A 1 380 ? -12.005 -2.584 -2.034 1.00 79.69 380 MET A CA 1
ATOM 2924 C C . MET A 1 380 ? -12.002 -2.948 -3.520 1.00 79.69 380 MET A C 1
ATOM 2926 O O . MET A 1 380 ? -13.081 -3.097 -4.076 1.00 79.69 380 MET A O 1
ATOM 2930 N N . ASP A 1 381 ? -10.838 -3.169 -4.137 1.00 77.19 381 ASP A N 1
ATOM 2931 C CA . ASP A 1 381 ? -10.704 -3.486 -5.561 1.00 77.19 381 ASP A CA 1
ATOM 2932 C C . ASP A 1 381 ? -10.574 -5.002 -5.795 1.00 77.19 381 ASP A C 1
ATOM 2934 O O . ASP A 1 381 ? -9.527 -5.589 -5.506 1.00 77.19 381 ASP A O 1
ATOM 2938 N N . PRO A 1 382 ? -11.605 -5.668 -6.353 1.00 72.62 382 PRO A N 1
ATOM 2939 C CA . PRO A 1 382 ? -11.554 -7.102 -6.622 1.00 72.62 382 PRO A CA 1
ATOM 2940 C C . PRO A 1 382 ? -10.488 -7.500 -7.648 1.00 72.62 382 PRO A C 1
ATOM 2942 O O . PRO A 1 382 ? -10.073 -8.658 -7.646 1.00 72.62 382 PRO A O 1
ATOM 2945 N N . SER A 1 383 ? -10.057 -6.576 -8.518 1.00 71.75 383 SER A N 1
ATOM 2946 C CA . SER A 1 383 ? -8.983 -6.821 -9.490 1.00 71.75 383 SER A CA 1
ATOM 2947 C C . SER A 1 383 ? -7.600 -6.859 -8.834 1.00 71.75 383 SER A C 1
ATOM 2949 O O . SER A 1 383 ? -6.706 -7.533 -9.338 1.00 71.75 383 SER A O 1
ATOM 2951 N N . LEU A 1 384 ? -7.454 -6.192 -7.685 1.00 78.69 384 LEU A N 1
ATOM 2952 C CA . LEU A 1 384 ? -6.222 -6.089 -6.904 1.00 78.69 384 LEU A CA 1
ATOM 2953 C C . LEU A 1 384 ? -6.186 -7.088 -5.735 1.00 78.69 384 LEU A C 1
ATOM 2955 O O . LEU A 1 384 ? -5.132 -7.592 -5.337 1.00 78.69 384 LEU A O 1
ATOM 2959 N N . ASN A 1 385 ? -7.351 -7.375 -5.155 1.00 80.38 385 ASN A N 1
ATOM 2960 C CA . ASN A 1 385 ? -7.520 -8.328 -4.070 1.00 80.38 385 ASN A CA 1
ATOM 2961 C C . ASN A 1 385 ? -8.924 -8.943 -4.094 1.00 80.38 385 ASN A C 1
ATOM 2963 O O . ASN A 1 385 ? -9.830 -8.544 -3.359 1.00 80.38 385 ASN A O 1
ATOM 2967 N N . SER A 1 386 ? -9.069 -10.000 -4.890 1.00 72.75 386 SER A N 1
ATOM 2968 C CA . SER A 1 386 ? -10.307 -10.779 -5.016 1.00 72.75 386 SER A CA 1
ATOM 2969 C C . SER A 1 386 ? -10.835 -11.353 -3.696 1.00 72.75 386 SER A C 1
ATOM 2971 O O . SER A 1 386 ? -12.023 -11.641 -3.578 1.00 72.75 386 SER A O 1
ATOM 2973 N N . GLY A 1 387 ? -9.978 -11.502 -2.679 1.00 76.25 387 GLY A N 1
ATOM 2974 C CA . GLY A 1 387 ? -10.378 -11.978 -1.356 1.00 76.25 387 GLY A CA 1
ATOM 2975 C C . GLY A 1 387 ? -11.040 -10.915 -0.479 1.00 76.25 387 GLY A C 1
ATOM 2976 O O . GLY A 1 387 ? -11.497 -11.253 0.610 1.00 76.25 387 GLY A O 1
ATOM 2977 N N . GLY A 1 388 ? -11.030 -9.639 -0.885 1.00 79.75 388 GLY A N 1
ATOM 2978 C CA . GLY A 1 388 ? -11.651 -8.522 -0.163 1.00 79.75 388 GLY A CA 1
ATOM 2979 C C . GLY A 1 388 ? -11.081 -8.239 1.235 1.00 79.75 388 GLY A C 1
ATOM 2980 O O . GLY A 1 388 ? -11.565 -7.341 1.925 1.00 79.75 388 GLY A O 1
ATOM 2981 N N . ARG A 1 389 ? -10.068 -8.993 1.684 1.00 84.62 389 ARG A N 1
ATOM 2982 C CA . ARG A 1 389 ? -9.416 -8.854 2.994 1.00 84.62 389 ARG A CA 1
ATOM 2983 C C . ARG A 1 389 ? -8.235 -7.904 2.883 1.00 84.62 389 ARG A C 1
ATOM 2985 O O . ARG A 1 389 ? -7.309 -8.172 2.128 1.00 84.62 389 ARG A O 1
ATOM 2992 N N . CYS A 1 390 ? -8.250 -6.827 3.655 1.00 89.69 390 CYS A N 1
ATOM 2993 C CA . CYS A 1 390 ? -7.213 -5.803 3.646 1.00 89.69 390 CYS A CA 1
ATOM 2994 C C . CYS A 1 390 ? -6.772 -5.501 5.075 1.00 89.69 390 CYS A C 1
ATOM 2996 O O . CYS A 1 390 ? -7.614 -5.430 5.966 1.00 89.69 390 CYS A O 1
ATOM 2998 N N . ALA A 1 391 ? -5.471 -5.302 5.280 1.00 90.00 391 ALA A N 1
ATOM 2999 C CA . ALA A 1 391 ? -4.910 -4.925 6.575 1.00 90.00 391 ALA A CA 1
ATOM 3000 C C . ALA A 1 391 ? -5.080 -3.429 6.894 1.00 90.00 391 ALA A C 1
ATOM 3002 O O . ALA A 1 391 ? -4.715 -3.006 7.989 1.00 90.00 391 ALA A O 1
ATOM 3003 N N . GLY A 1 392 ? -5.596 -2.640 5.942 1.00 90.19 392 GLY A N 1
ATOM 3004 C CA . GLY A 1 392 ? -5.812 -1.195 6.057 1.00 90.19 392 GLY A CA 1
ATOM 3005 C C . GLY A 1 392 ? -4.553 -0.353 5.876 1.00 90.19 392 GLY A C 1
ATOM 3006 O O . GLY A 1 392 ? -4.648 0.862 5.744 1.00 90.19 392 GLY A O 1
ATOM 3007 N N . ILE A 1 393 ? -3.379 -0.987 5.837 1.00 91.38 393 ILE A N 1
ATOM 3008 C CA . ILE A 1 393 ? -2.072 -0.329 5.856 1.00 91.38 393 ILE A CA 1
ATOM 3009 C C . ILE A 1 393 ? -1.119 -1.062 4.909 1.00 91.38 393 ILE A C 1
ATOM 3011 O O . ILE A 1 393 ? -1.107 -2.294 4.864 1.00 91.38 393 ILE A O 1
ATOM 3015 N N . ILE A 1 394 ? -0.363 -0.305 4.117 1.00 88.81 394 ILE A N 1
ATOM 3016 C CA . ILE A 1 394 ? 0.591 -0.810 3.122 1.00 88.81 394 ILE A CA 1
ATOM 3017 C C . ILE A 1 394 ? 1.719 -1.585 3.820 1.00 88.81 394 ILE A C 1
ATOM 3019 O O . ILE A 1 394 ? 2.407 -1.026 4.663 1.00 88.81 394 ILE A O 1
ATOM 3023 N N . GLY A 1 395 ? 1.906 -2.864 3.479 1.00 86.00 395 GLY A N 1
ATOM 3024 C CA . GLY A 1 395 ? 2.908 -3.760 4.085 1.00 86.00 395 GLY A CA 1
ATOM 3025 C C . GLY A 1 395 ? 2.582 -4.298 5.473 1.00 86.00 395 GLY A C 1
ATOM 3026 O O . GLY A 1 395 ? 3.348 -5.062 6.054 1.00 86.00 395 GLY A O 1
ATOM 3027 N N . ARG A 1 396 ? 1.422 -3.944 6.029 1.00 88.25 396 ARG A N 1
ATOM 3028 C CA . ARG A 1 396 ? 0.997 -4.468 7.323 1.00 88.2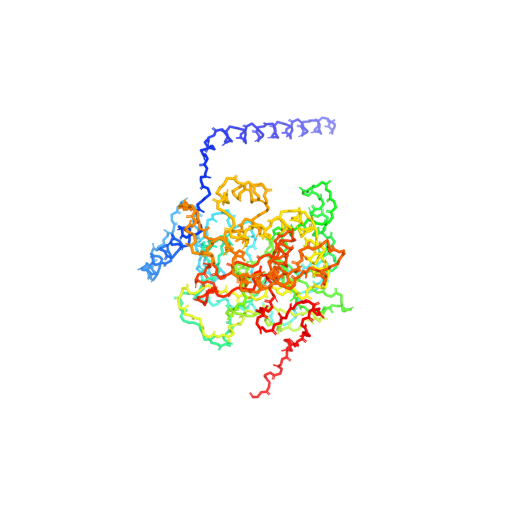5 396 ARG A CA 1
ATOM 3029 C C . ARG A 1 396 ? 0.447 -5.892 7.181 1.00 88.25 396 ARG A C 1
ATOM 3031 O O . ARG A 1 396 ? -0.482 -6.100 6.394 1.00 88.25 396 ARG A O 1
ATOM 3038 N N . PRO A 1 397 ? 0.928 -6.867 7.977 1.00 84.75 397 PRO A N 1
ATOM 3039 C CA . PRO A 1 397 ? 0.294 -8.178 8.065 1.00 84.75 397 PRO A CA 1
ATOM 3040 C C . PRO A 1 397 ? -1.167 -8.078 8.531 1.00 84.75 397 PRO A C 1
ATOM 3042 O O . PRO A 1 397 ? -1.554 -7.159 9.249 1.00 84.75 397 PRO A O 1
ATOM 3045 N N . MET A 1 398 ? -2.003 -9.050 8.163 1.00 84.06 398 MET A N 1
ATOM 3046 C CA . MET A 1 398 ? -3.387 -9.096 8.655 1.00 84.06 398 MET A CA 1
ATOM 3047 C C . MET A 1 398 ? -3.424 -9.159 10.193 1.00 84.06 398 MET A C 1
ATOM 3049 O O . MET A 1 398 ? -2.644 -9.893 10.791 1.00 84.06 398 MET A O 1
ATOM 3053 N N . GLN A 1 399 ? -4.389 -8.479 10.828 1.00 75.81 399 GLN A N 1
ATOM 3054 C CA . GLN A 1 399 ? -4.548 -8.453 12.300 1.00 75.81 399 GLN A CA 1
ATOM 3055 C C . GLN A 1 399 ? -4.617 -9.838 12.944 1.00 75.81 399 GLN A C 1
ATOM 3057 O O . GLN A 1 399 ? -4.081 -10.043 14.024 1.00 75.81 399 GLN A O 1
ATOM 3062 N N . ALA A 1 400 ? -5.233 -10.805 12.261 1.00 68.19 400 ALA A N 1
ATOM 3063 C CA . ALA A 1 400 ? -5.302 -12.187 12.732 1.00 68.19 400 ALA A CA 1
ATOM 3064 C C . ALA A 1 400 ? -3.927 -12.879 12.822 1.00 68.19 400 ALA A C 1
ATOM 3066 O O . ALA A 1 400 ? -3.802 -13.891 13.503 1.00 68.19 400 ALA A O 1
ATOM 3067 N N . ALA A 1 401 ? -2.917 -12.370 12.112 1.00 65.31 401 ALA A N 1
ATOM 3068 C CA . ALA A 1 401 ? -1.555 -12.893 12.116 1.00 65.31 401 ALA A CA 1
ATOM 3069 C C . ALA A 1 401 ? -0.619 -12.100 13.040 1.00 65.31 401 ALA A C 1
ATOM 3071 O O . ALA A 1 401 ? 0.340 -12.673 13.550 1.00 65.31 401 ALA A O 1
ATOM 3072 N N . HIS A 1 402 ? -0.873 -10.803 13.250 1.00 68.38 402 HIS A N 1
ATOM 3073 C CA . HIS A 1 402 ? -0.039 -9.952 14.097 1.00 68.38 402 HIS A CA 1
ATOM 3074 C C . HIS A 1 402 ? -0.837 -8.811 14.725 1.00 68.38 402 HIS A C 1
ATOM 3076 O O . HIS A 1 402 ? -1.541 -8.076 14.028 1.00 68.38 402 HIS A O 1
ATOM 3082 N N . SER A 1 403 ? -0.681 -8.640 16.040 1.00 71.69 403 SER A N 1
ATOM 3083 C CA . SER A 1 403 ? -1.419 -7.640 16.811 1.00 71.69 403 SER A CA 1
ATOM 3084 C C . SER A 1 403 ? -0.923 -6.221 16.582 1.00 71.69 403 SER A C 1
ATOM 3086 O O . SER A 1 403 ? -1.642 -5.329 16.972 1.00 71.69 403 SER A O 1
ATOM 3088 N N . GLY A 1 404 ? 0.282 -5.976 16.046 1.00 69.56 404 GLY A N 1
ATOM 3089 C CA . GLY A 1 404 ? 0.858 -4.632 15.835 1.00 69.56 404 GLY A CA 1
ATOM 3090 C C . GLY A 1 404 ? 1.182 -3.817 17.106 1.00 69.56 404 GLY A C 1
ATOM 3091 O O . GLY A 1 404 ? 2.080 -2.978 17.079 1.00 69.56 404 GLY A O 1
ATOM 3092 N N . LYS A 1 405 ? 0.518 -4.074 18.244 1.00 77.75 405 LYS A N 1
ATOM 3093 C CA . LYS A 1 405 ? 0.757 -3.403 19.541 1.00 77.75 405 LYS A CA 1
ATOM 3094 C C . LYS A 1 405 ? 2.118 -3.716 20.162 1.00 77.75 405 LYS A C 1
ATOM 3096 O O . LYS A 1 405 ? 2.693 -2.880 20.869 1.00 77.75 405 LYS A O 1
ATOM 3101 N N . ASP A 1 406 ? 2.634 -4.908 19.887 1.00 67.94 406 ASP A N 1
ATOM 3102 C CA . ASP A 1 406 ? 3.874 -5.417 20.478 1.00 67.94 406 ASP A CA 1
ATOM 3103 C C . ASP A 1 406 ? 5.136 -5.000 19.699 1.00 67.94 406 ASP A C 1
ATOM 3105 O O . ASP A 1 406 ? 6.245 -5.370 20.078 1.00 67.94 406 ASP A O 1
ATOM 3109 N N . GLY A 1 407 ? 4.984 -4.160 18.666 1.00 60.09 407 GLY A N 1
ATOM 3110 C CA . GLY A 1 407 ? 6.051 -3.733 17.756 1.00 60.09 407 GLY A CA 1
ATOM 3111 C C . GLY A 1 407 ? 5.889 -4.347 16.361 1.00 60.09 407 GLY A C 1
ATOM 3112 O O . GLY A 1 407 ? 4.952 -5.122 16.140 1.00 60.09 407 GLY A O 1
ATOM 3113 N N . PRO A 1 408 ? 6.763 -4.008 15.395 1.00 53.97 408 PRO A N 1
ATOM 3114 C CA . PRO A 1 408 ? 6.749 -4.673 14.098 1.00 53.97 408 PRO A CA 1
ATOM 3115 C C . PRO A 1 408 ? 6.933 -6.177 14.319 1.00 53.97 408 PRO A C 1
ATOM 3117 O O . PRO A 1 408 ? 7.716 -6.593 15.178 1.00 53.97 408 PRO A O 1
ATOM 3120 N N . ALA A 1 409 ? 6.197 -7.000 13.566 1.00 50.50 409 ALA A N 1
ATOM 3121 C CA . ALA A 1 409 ? 6.489 -8.428 13.527 1.00 50.50 409 ALA A CA 1
ATOM 3122 C C . ALA A 1 409 ? 7.988 -8.583 13.223 1.00 50.50 409 ALA A C 1
ATOM 3124 O O . ALA A 1 409 ? 8.512 -7.771 12.446 1.00 50.50 409 ALA A O 1
ATOM 3125 N N . PRO A 1 410 ? 8.696 -9.572 13.807 1.00 41.12 410 PRO A N 1
ATOM 3126 C CA . PRO A 1 410 ? 10.034 -9.872 13.334 1.00 41.12 410 PRO A CA 1
ATOM 3127 C C . PRO A 1 410 ? 9.924 -9.984 11.822 1.00 41.12 410 PRO A C 1
ATOM 3129 O O . PRO A 1 410 ? 9.041 -10.689 11.324 1.00 41.12 410 PRO A O 1
ATOM 3132 N N . VAL A 1 411 ? 10.756 -9.227 11.106 1.00 42.66 411 VAL A N 1
ATOM 3133 C CA . VAL A 1 411 ? 10.937 -9.442 9.681 1.00 42.66 411 VAL A CA 1
ATOM 3134 C C . VAL A 1 411 ? 11.415 -10.886 9.620 1.00 42.66 411 VAL A C 1
ATOM 3136 O O . VAL A 1 411 ? 12.594 -11.164 9.826 1.00 42.66 411 VAL A O 1
ATOM 3139 N N . THR A 1 412 ? 10.495 -11.839 9.426 1.00 32.56 412 THR A N 1
ATOM 3140 C CA . THR A 1 412 ? 10.855 -13.080 8.772 1.00 32.56 412 THR A CA 1
ATOM 3141 C C . THR A 1 412 ? 11.414 -12.542 7.495 1.00 32.56 412 THR A C 1
ATOM 3143 O O . THR A 1 412 ? 10.685 -11.953 6.694 1.00 32.56 412 THR A O 1
ATOM 3146 N N . SER A 1 413 ? 12.731 -12.568 7.421 1.00 30.50 413 SER A N 1
ATOM 3147 C CA . SER A 1 413 ? 13.450 -12.220 6.239 1.00 30.50 413 SER A CA 1
ATOM 3148 C C . SER A 1 413 ? 12.646 -12.839 5.106 1.00 30.50 413 SER A C 1
ATOM 3150 O O . SER A 1 413 ? 12.529 -14.061 4.991 1.00 30.50 413 SER A O 1
ATOM 3152 N N . TYR A 1 414 ? 12.115 -11.995 4.229 1.00 32.69 414 TYR A N 1
ATOM 3153 C CA . TYR A 1 414 ? 12.191 -12.339 2.828 1.00 32.69 414 TYR A CA 1
ATOM 3154 C C . TYR A 1 414 ? 13.695 -12.394 2.536 1.00 32.69 414 TYR A C 1
ATOM 3156 O O . TYR A 1 414 ? 14.283 -11.516 1.915 1.00 32.69 414 TYR A O 1
ATOM 3164 N N . HIS A 1 415 ? 14.363 -13.413 3.094 1.00 28.03 415 HIS A N 1
ATOM 3165 C CA . HIS A 1 415 ? 15.595 -13.911 2.570 1.00 28.03 415 HIS A CA 1
ATOM 3166 C C . HIS A 1 415 ? 15.242 -14.110 1.103 1.00 28.03 415 HIS A C 1
ATOM 3168 O O . HIS A 1 415 ? 14.269 -14.786 0.761 1.00 28.03 415 HIS A O 1
ATOM 3174 N N . ALA A 1 416 ? 16.040 -13.498 0.239 1.00 29.14 416 ALA A N 1
ATOM 3175 C CA . ALA A 1 416 ? 16.938 -14.255 -0.616 1.00 29.14 416 ALA A CA 1
ATOM 3176 C C . ALA A 1 416 ? 17.133 -15.704 -0.108 1.00 29.14 416 ALA A C 1
ATOM 3178 O O . ALA A 1 416 ? 18.191 -16.096 0.373 1.00 29.14 416 ALA A O 1
ATOM 3179 N N . GLY A 1 417 ? 16.058 -16.485 -0.126 1.00 22.73 417 GLY A N 1
ATOM 3180 C CA . GLY A 1 417 ? 16.052 -17.901 0.101 1.00 22.73 417 GLY A CA 1
ATOM 3181 C C . GLY A 1 417 ? 16.573 -18.450 -1.196 1.00 22.73 417 GLY A C 1
ATOM 3182 O O . GLY A 1 417 ? 15.830 -18.529 -2.168 1.00 22.73 417 GLY A O 1
ATOM 3183 N N . SER A 1 418 ? 17.882 -18.692 -1.214 1.00 30.02 418 SER A N 1
ATOM 3184 C CA . SER A 1 418 ? 18.503 -19.850 -1.844 1.00 30.02 418 SER A CA 1
ATOM 3185 C C . SER A 1 418 ? 17.476 -20.780 -2.505 1.00 30.02 418 SER A C 1
ATOM 3187 O O . SER A 1 418 ? 17.054 -21.775 -1.920 1.00 30.02 418 SER A O 1
ATOM 3189 N N . LEU A 1 419 ? 17.098 -20.466 -3.742 1.00 23.56 419 LEU A N 1
ATOM 3190 C CA . LEU A 1 419 ? 16.583 -21.440 -4.694 1.00 23.56 419 LEU A CA 1
ATOM 3191 C C . LEU A 1 419 ? 17.801 -22.027 -5.414 1.00 23.56 419 LEU A C 1
ATOM 3193 O O . LEU A 1 419 ? 18.001 -21.827 -6.605 1.00 23.56 419 LEU A O 1
ATOM 3197 N N . PHE A 1 420 ? 18.660 -22.692 -4.642 1.00 25.64 420 PHE A N 1
ATOM 3198 C CA . PHE A 1 420 ? 19.455 -23.799 -5.147 1.00 25.64 420 PHE A CA 1
ATOM 3199 C C . PHE A 1 420 ? 18.803 -25.064 -4.603 1.00 25.64 420 PHE A C 1
ATOM 3201 O O . PHE A 1 420 ? 18.989 -25.433 -3.443 1.00 25.64 420 PHE A O 1
ATOM 3208 N N . GLY A 1 421 ? 17.979 -25.654 -5.458 1.00 21.84 421 GLY A N 1
ATOM 3209 C CA . GLY A 1 421 ? 17.425 -26.994 -5.377 1.00 21.84 421 GLY A CA 1
ATOM 3210 C C . GLY A 1 421 ? 17.253 -27.473 -6.802 1.00 21.84 421 GLY A C 1
ATOM 3211 O O . GLY A 1 421 ? 16.525 -26.765 -7.535 1.00 21.84 421 GLY A O 1
#